Protein AF-A0A2S6TLG3-F1 (afdb_monomer)

Radius of gyration: 40.11 Å; Cα contacts (8 Å, |Δi|>4): 766; chains: 1; bounding box: 107×68×137 Å

Structure (mmCIF, N/CA/C/O backbone):
data_AF-A0A2S6TLG3-F1
#
_entry.id   AF-A0A2S6TLG3-F1
#
loop_
_atom_site.group_PDB
_atom_site.id
_atom_site.type_symbol
_atom_site.label_atom_id
_atom_site.label_alt_id
_atom_site.label_comp_id
_atom_site.label_asym_id
_atom_site.label_entity_id
_atom_site.label_seq_id
_atom_site.pdbx_PDB_ins_code
_atom_site.Cartn_x
_atom_site.Cartn_y
_atom_site.Cartn_z
_atom_site.occupancy
_atom_site.B_iso_or_equiv
_atom_site.auth_seq_id
_atom_site.auth_comp_id
_atom_site.auth_asym_id
_atom_site.auth_atom_id
_atom_site.pdbx_PDB_model_num
ATOM 1 N N . MET A 1 1 ? -6.632 -25.110 15.934 1.00 54.19 1 MET A N 1
ATOM 2 C CA . MET A 1 1 ? -7.874 -24.540 16.505 1.00 54.19 1 MET A CA 1
ATOM 3 C C . MET A 1 1 ? -8.995 -24.663 15.474 1.00 54.19 1 MET A C 1
ATOM 5 O O . MET A 1 1 ? -8.671 -24.918 14.318 1.00 54.19 1 MET A O 1
ATOM 9 N N . PRO A 1 2 ? -10.281 -24.581 15.853 1.00 60.31 2 PRO A N 1
ATOM 10 C CA . PRO A 1 2 ? -11.378 -24.740 14.902 1.00 60.31 2 PRO A CA 1
ATOM 11 C C . PRO A 1 2 ? -11.630 -23.436 14.104 1.00 60.31 2 PRO A C 1
ATOM 13 O O . PRO A 1 2 ? -11.128 -22.381 14.483 1.00 60.31 2 PRO A O 1
ATOM 16 N N . ASN A 1 3 ? -12.355 -23.519 12.977 1.00 77.19 3 ASN A N 1
ATOM 17 C CA . ASN A 1 3 ? -12.692 -22.375 12.103 1.00 77.19 3 ASN A CA 1
ATOM 18 C C . ASN A 1 3 ? -13.401 -21.251 12.900 1.00 77.19 3 ASN A C 1
ATOM 20 O O . ASN A 1 3 ? -14.162 -21.557 13.816 1.00 77.19 3 ASN A O 1
ATOM 24 N N . LEU A 1 4 ? -13.209 -19.974 12.553 1.00 83.06 4 LEU A N 1
ATOM 25 C CA . LEU A 1 4 ? -13.756 -18.813 13.278 1.00 83.06 4 LEU A CA 1
ATOM 26 C C . LEU A 1 4 ? -15.288 -18.816 13.423 1.00 83.06 4 LEU A C 1
ATOM 28 O O . LEU A 1 4 ? -15.816 -18.294 14.401 1.00 83.06 4 LEU A O 1
ATOM 32 N N . GLU A 1 5 ? -16.006 -19.437 12.488 1.00 82.75 5 GLU A N 1
ATOM 33 C CA . GLU A 1 5 ? -17.472 -19.565 12.547 1.00 82.75 5 GLU A CA 1
ATOM 34 C C . GLU A 1 5 ? -17.955 -20.703 13.458 1.00 82.75 5 GLU A C 1
ATOM 36 O O . GLU A 1 5 ? -19.139 -20.806 13.785 1.00 82.75 5 GLU A O 1
ATOM 41 N N . SER A 1 6 ? -17.050 -21.589 13.869 1.00 85.19 6 SER A N 1
ATOM 42 C CA . SER A 1 6 ? -17.400 -22.749 14.677 1.00 85.19 6 SER A CA 1
ATOM 43 C C . SER A 1 6 ? -17.471 -22.411 16.165 1.00 85.19 6 SER A C 1
ATOM 45 O O . SER A 1 6 ? -16.770 -21.539 16.681 1.00 85.19 6 SER A O 1
ATOM 47 N N . ARG A 1 7 ? -18.317 -23.150 16.886 1.00 89.50 7 ARG A N 1
ATOM 48 C CA . ARG A 1 7 ? -18.312 -23.125 18.349 1.00 89.50 7 ARG A CA 1
ATOM 49 C C . ARG A 1 7 ? -17.231 -24.054 18.881 1.00 89.50 7 ARG A C 1
ATOM 51 O O . ARG A 1 7 ? -17.048 -25.164 18.388 1.00 89.50 7 ARG A O 1
ATOM 58 N N . MET A 1 8 ? -16.586 -23.621 19.950 1.00 90.38 8 MET A N 1
ATOM 59 C CA . MET A 1 8 ? -15.616 -24.386 20.714 1.00 90.38 8 MET A CA 1
ATOM 60 C C . MET A 1 8 ? -16.024 -24.451 22.184 1.00 90.38 8 MET A C 1
ATOM 62 O O . MET A 1 8 ? -16.865 -23.690 22.661 1.00 90.38 8 MET A O 1
ATOM 66 N N . ARG A 1 9 ? -15.437 -25.391 22.925 1.00 91.31 9 ARG A N 1
ATOM 67 C CA . ARG A 1 9 ? -15.647 -25.451 24.371 1.00 91.31 9 ARG A CA 1
ATOM 68 C C . ARG A 1 9 ? -14.994 -24.216 25.016 1.00 91.31 9 ARG A C 1
ATOM 70 O O . ARG A 1 9 ? -13.799 -24.022 24.788 1.00 91.31 9 ARG A O 1
ATOM 77 N N . PRO A 1 10 ? -15.726 -23.434 25.831 1.00 94.88 10 PRO A N 1
ATOM 78 C CA . PRO A 1 10 ? -15.147 -22.343 26.608 1.00 94.88 10 PRO A CA 1
ATOM 79 C C . PRO A 1 10 ? -13.926 -22.800 27.412 1.00 94.88 10 PRO A C 1
ATOM 81 O O . PRO A 1 10 ? -13.972 -23.832 28.093 1.00 94.88 10 PRO A O 1
ATOM 84 N N . MET A 1 11 ? -12.836 -22.041 27.331 1.00 95.06 11 MET A N 1
ATOM 85 C CA . MET A 1 11 ? -11.621 -22.291 28.099 1.00 95.06 11 MET A CA 1
ATOM 86 C C . MET A 1 11 ? -11.706 -21.631 29.474 1.00 95.06 11 MET A C 1
ATOM 88 O O . MET A 1 11 ? -12.162 -20.499 29.615 1.00 95.06 11 MET A O 1
ATOM 92 N N . HIS A 1 12 ? -11.218 -22.331 30.499 1.00 95.75 12 HIS A N 1
ATOM 93 C CA . HIS A 1 12 ? -11.139 -21.772 31.845 1.00 95.75 12 HIS A CA 1
ATOM 94 C C . HIS A 1 12 ? -10.117 -20.626 31.895 1.00 95.75 12 HIS A C 1
ATOM 96 O O . HIS A 1 12 ? -9.050 -20.723 31.285 1.00 95.75 12 HIS A O 1
ATOM 102 N N . GLU A 1 13 ? -10.404 -19.571 32.660 1.00 95.56 13 GLU A N 1
ATOM 103 C CA . GLU A 1 13 ? -9.566 -18.362 32.715 1.00 95.56 13 GLU A CA 1
ATOM 104 C C . GLU A 1 13 ? -8.108 -18.643 33.109 1.00 95.56 13 GLU A C 1
ATOM 106 O O . GLU A 1 13 ? -7.190 -18.023 32.581 1.00 95.56 13 GLU A O 1
ATOM 111 N N . GLU A 1 14 ? -7.880 -19.627 33.983 1.00 94.50 14 GLU A N 1
ATOM 112 C CA . GLU A 1 14 ? -6.538 -20.047 34.398 1.00 94.50 14 GLU A CA 1
ATOM 113 C C . GLU A 1 14 ? -5.733 -20.627 33.225 1.00 94.50 14 GLU A C 1
ATOM 115 O O . GLU A 1 14 ? -4.549 -20.323 33.068 1.00 94.50 14 GLU A O 1
ATOM 120 N N . LEU A 1 15 ? -6.386 -21.407 32.355 1.00 94.94 15 LEU A N 1
ATOM 121 C CA . LEU A 1 15 ? -5.760 -21.939 31.145 1.00 94.94 15 LEU A CA 1
ATOM 122 C C . LEU A 1 15 ? -5.481 -20.822 30.144 1.00 94.94 15 LEU A C 1
ATOM 124 O O . LEU A 1 15 ? -4.384 -20.777 29.597 1.00 94.94 15 LEU A O 1
ATOM 128 N N . VAL A 1 16 ? -6.422 -19.895 29.940 1.00 96.06 16 VAL A N 1
ATOM 129 C CA . VAL A 1 16 ? -6.224 -18.744 29.041 1.00 96.06 16 VAL A CA 1
ATOM 130 C C . VAL A 1 16 ? -5.068 -17.866 29.529 1.00 96.06 16 VAL A C 1
ATOM 132 O O . VAL A 1 16 ? -4.189 -17.508 28.748 1.00 96.06 16 VAL A O 1
ATOM 135 N N . SER A 1 17 ? -5.001 -17.582 30.830 1.00 95.00 17 SER A N 1
ATOM 136 C CA . SER A 1 17 ? -3.914 -16.802 31.427 1.00 95.00 17 SER A CA 1
ATOM 137 C C . SER A 1 17 ? -2.550 -17.478 31.249 1.00 95.00 17 SER A C 1
ATOM 139 O O . SER A 1 17 ? -1.595 -16.857 30.773 1.00 95.00 17 SER A O 1
ATOM 141 N N . ARG A 1 18 ? -2.462 -18.775 31.573 1.00 94.19 18 ARG A N 1
ATOM 142 C CA . ARG A 1 18 ? -1.209 -19.539 31.516 1.00 94.19 18 ARG A CA 1
ATOM 143 C C . ARG A 1 18 ? -0.745 -19.832 30.091 1.00 94.19 18 ARG A C 1
ATOM 145 O O . ARG A 1 18 ? 0.447 -19.738 29.826 1.00 94.19 18 ARG A O 1
ATOM 152 N N . MET A 1 19 ? -1.654 -20.240 29.207 1.00 95.19 19 MET A N 1
ATOM 153 C CA . MET A 1 19 ? -1.314 -20.768 27.882 1.00 95.19 19 MET A CA 1
ATOM 154 C C . MET A 1 19 ? -1.358 -19.718 26.775 1.00 95.19 19 MET A C 1
ATOM 156 O O . MET A 1 19 ? -0.696 -19.918 25.766 1.00 95.19 19 MET A O 1
ATOM 160 N N . LEU A 1 20 ? -2.117 -18.629 26.941 1.00 96.19 20 LEU A N 1
ATOM 161 C CA . LEU A 1 20 ? -2.208 -17.564 25.942 1.00 96.19 20 LEU A CA 1
ATOM 162 C C . LEU A 1 20 ? -1.604 -16.256 26.452 1.00 96.19 20 LEU A C 1
ATOM 164 O O . LEU A 1 20 ? -0.650 -15.778 25.856 1.00 96.19 20 LEU A O 1
ATOM 168 N N . ILE A 1 21 ? -2.128 -15.679 27.540 1.00 96.62 21 ILE A N 1
ATOM 169 C CA . ILE A 1 21 ? -1.793 -14.295 27.929 1.00 96.62 21 ILE A CA 1
ATOM 170 C C . ILE A 1 21 ? -0.299 -14.129 28.229 1.00 96.62 21 ILE A C 1
ATOM 172 O O . ILE A 1 21 ? 0.327 -13.206 27.715 1.00 96.62 21 ILE A O 1
ATOM 176 N N . ARG A 1 22 ? 0.280 -15.026 29.038 1.00 93.81 22 ARG A N 1
ATOM 177 C CA . ARG A 1 22 ? 1.708 -14.970 29.393 1.00 93.81 22 ARG A CA 1
ATOM 178 C C . ARG A 1 22 ? 2.625 -15.153 28.172 1.00 93.81 22 ARG A C 1
ATOM 180 O O . ARG A 1 22 ? 3.424 -14.252 27.927 1.00 93.81 22 ARG A O 1
ATOM 187 N N . PRO A 1 23 ? 2.482 -16.218 27.354 1.00 94.44 23 PRO A N 1
ATOM 188 C CA . PRO A 1 23 ? 3.254 -16.343 26.116 1.00 94.44 23 PRO A CA 1
ATOM 189 C C . PRO A 1 23 ? 3.044 -15.189 25.128 1.00 94.44 23 PRO A C 1
ATOM 191 O O . PRO A 1 23 ? 3.988 -14.789 24.452 1.00 94.44 23 PRO A O 1
ATOM 194 N N . ALA A 1 24 ? 1.828 -14.636 25.046 1.00 96.50 24 ALA A N 1
ATOM 195 C CA . ALA A 1 24 ? 1.537 -13.485 24.197 1.00 96.50 24 ALA A CA 1
ATOM 196 C C . ALA A 1 24 ? 2.327 -12.252 24.637 1.00 96.50 24 ALA A C 1
ATOM 198 O O . ALA A 1 24 ? 2.918 -11.586 23.798 1.00 96.50 24 ALA A O 1
ATOM 199 N N . ALA A 1 25 ? 2.369 -11.960 25.940 1.00 94.88 25 ALA A N 1
ATOM 200 C CA . ALA A 1 25 ? 3.110 -10.818 26.463 1.00 94.88 25 ALA A CA 1
ATOM 201 C C . ALA A 1 25 ? 4.603 -10.902 26.099 1.00 94.88 25 ALA A C 1
ATOM 203 O O . ALA A 1 25 ? 5.158 -9.936 25.581 1.00 94.88 25 ALA A O 1
ATOM 204 N N . GLU A 1 26 ? 5.220 -12.076 26.271 1.00 92.81 26 GLU A N 1
ATOM 205 C CA . GLU A 1 26 ? 6.622 -12.318 25.896 1.00 92.81 26 GLU A CA 1
ATOM 206 C C . GLU A 1 26 ? 6.862 -12.200 24.381 1.00 92.81 26 GLU A C 1
ATOM 208 O O . GLU A 1 26 ? 7.875 -11.651 23.943 1.00 92.81 26 GLU A O 1
ATOM 213 N N . LEU A 1 27 ? 5.947 -12.727 23.559 1.00 94.94 27 LEU A N 1
ATOM 214 C CA . LEU A 1 27 ? 6.040 -12.639 22.101 1.00 94.94 27 LEU A CA 1
ATOM 215 C C . LEU A 1 27 ? 5.914 -11.191 21.620 1.00 94.94 27 LEU A C 1
ATOM 217 O O . LEU A 1 27 ? 6.736 -10.733 20.828 1.00 94.94 27 LEU A O 1
ATOM 221 N N . LEU A 1 28 ? 4.901 -10.474 22.102 1.00 96.12 28 LEU A N 1
ATOM 222 C CA . LEU A 1 28 ? 4.635 -9.094 21.709 1.00 96.12 28 LEU A CA 1
ATOM 223 C C . LEU A 1 28 ? 5.755 -8.158 22.152 1.00 96.12 28 LEU A C 1
ATOM 225 O O . LEU A 1 28 ? 6.124 -7.268 21.392 1.00 96.12 28 LEU A O 1
ATOM 229 N N . GLU A 1 29 ? 6.348 -8.386 23.326 1.00 95.00 29 GLU A N 1
ATOM 230 C CA . GLU A 1 29 ? 7.542 -7.660 23.765 1.00 95.00 29 GLU A CA 1
ATOM 231 C C . GLU A 1 29 ? 8.713 -7.867 22.793 1.00 95.00 29 GLU A C 1
ATOM 233 O O . GLU A 1 29 ? 9.345 -6.902 22.361 1.00 95.00 29 GLU A O 1
ATOM 238 N N . LYS A 1 30 ? 8.975 -9.114 22.376 1.00 95.06 30 LYS A N 1
ATOM 239 C CA . LYS A 1 30 ? 10.033 -9.419 21.397 1.00 95.06 30 LYS A CA 1
ATOM 240 C C . LYS A 1 30 ? 9.779 -8.770 20.040 1.00 95.06 30 LYS A C 1
ATOM 242 O O . LYS A 1 30 ? 10.720 -8.236 19.456 1.00 95.06 30 LYS A O 1
ATOM 247 N N . LEU A 1 31 ? 8.546 -8.815 19.539 1.00 95.06 31 LEU A N 1
ATOM 248 C CA . LEU A 1 31 ? 8.184 -8.183 18.269 1.00 95.06 31 LEU A CA 1
ATOM 249 C C . LEU A 1 31 ? 8.347 -6.662 18.348 1.00 95.06 31 LEU A C 1
ATOM 251 O O . LEU A 1 31 ? 9.058 -6.085 17.526 1.00 95.06 31 LEU A O 1
ATOM 255 N N . ALA A 1 32 ? 7.803 -6.032 19.392 1.00 92.56 32 ALA A N 1
ATOM 256 C CA . ALA A 1 32 ? 7.899 -4.590 19.590 1.00 92.56 32 ALA A CA 1
ATOM 257 C C . ALA A 1 32 ? 9.356 -4.110 19.705 1.00 92.56 32 ALA A C 1
ATOM 259 O O . ALA A 1 32 ? 9.715 -3.110 19.090 1.00 92.56 32 ALA A O 1
ATOM 260 N N . ASN A 1 33 ? 10.222 -4.858 20.399 1.00 94.06 33 ASN A N 1
ATOM 261 C CA . ASN A 1 33 ? 11.653 -4.545 20.505 1.00 94.06 33 ASN A CA 1
ATOM 262 C C . ASN A 1 33 ? 12.402 -4.604 19.160 1.00 94.06 33 ASN A C 1
ATOM 264 O O . ASN A 1 33 ? 13.487 -4.038 19.042 1.00 94.06 33 ASN A O 1
ATOM 268 N N . ASN A 1 34 ? 11.836 -5.271 18.150 1.00 93.19 34 ASN A N 1
ATOM 269 C CA . ASN A 1 34 ? 12.370 -5.327 16.788 1.00 93.19 34 ASN A CA 1
ATOM 270 C C . ASN A 1 34 ? 11.596 -4.425 15.808 1.00 93.19 34 ASN A C 1
ATOM 272 O O . ASN A 1 34 ? 11.825 -4.512 14.605 1.00 93.19 34 ASN A O 1
ATOM 276 N N . ASN A 1 35 ? 10.705 -3.554 16.301 1.00 89.62 35 ASN A N 1
ATOM 277 C CA . ASN A 1 35 ? 9.794 -2.734 15.491 1.00 89.62 35 ASN A CA 1
ATOM 278 C C . ASN A 1 35 ? 8.917 -3.565 14.537 1.00 89.62 35 ASN A C 1
ATOM 280 O O . ASN A 1 35 ? 8.637 -3.151 13.414 1.00 89.62 35 ASN A O 1
ATOM 284 N N . LEU A 1 36 ? 8.505 -4.750 14.987 1.00 92.69 36 LEU A N 1
ATOM 285 C CA . LEU A 1 36 ? 7.612 -5.650 14.266 1.00 92.69 36 LEU A CA 1
ATOM 286 C C . LEU A 1 36 ? 6.266 -5.754 14.984 1.00 92.69 36 LEU A C 1
ATOM 288 O O . LEU A 1 36 ? 6.161 -5.551 16.195 1.00 92.69 36 LEU A O 1
ATOM 292 N N . THR A 1 37 ? 5.245 -6.124 14.223 1.00 95.12 37 THR A N 1
ATOM 293 C CA . THR A 1 37 ? 3.890 -6.409 14.698 1.00 95.12 37 THR A CA 1
ATOM 294 C C . THR A 1 37 ? 3.445 -7.763 14.148 1.00 95.12 37 THR A C 1
ATOM 296 O O . THR A 1 37 ? 3.923 -8.211 13.106 1.00 95.12 37 THR A O 1
ATOM 299 N N . HIS A 1 38 ? 2.559 -8.455 14.860 1.00 96.88 38 HIS A N 1
ATOM 300 C CA . HIS A 1 38 ? 2.066 -9.769 14.451 1.00 96.88 38 HIS A CA 1
ATOM 301 C C . HIS A 1 38 ? 0.912 -9.653 13.448 1.00 96.88 38 HIS A C 1
ATOM 303 O O . HIS A 1 38 ? 0.843 -10.409 12.482 1.00 96.88 38 HIS A O 1
ATOM 309 N N . ARG A 1 39 ? -0.052 -8.766 13.714 1.00 96.31 39 ARG A N 1
ATOM 310 C CA . ARG A 1 39 ? -1.184 -8.382 12.848 1.00 96.31 39 ARG A CA 1
ATOM 311 C C . ARG A 1 39 ? -1.976 -9.565 12.278 1.00 96.31 39 ARG A C 1
ATOM 313 O O . ARG A 1 39 ? -2.530 -9.501 11.182 1.00 96.31 39 ARG A O 1
ATOM 320 N N . ALA A 1 40 ? -1.988 -10.670 13.018 1.00 96.62 40 ALA A N 1
ATOM 321 C CA . ALA A 1 40 ? -2.645 -11.921 12.653 1.00 96.62 40 ALA A CA 1
ATOM 322 C C . ALA A 1 40 ? -3.018 -12.750 13.901 1.00 96.62 40 ALA A C 1
ATOM 324 O O . ALA A 1 40 ? -3.032 -13.980 13.846 1.00 96.62 40 ALA A O 1
ATOM 325 N N . ILE A 1 41 ? -3.280 -12.093 15.037 1.00 97.50 41 ILE A N 1
ATOM 326 C CA . ILE A 1 41 ? -3.619 -12.754 16.305 1.00 97.50 41 ILE A CA 1
ATOM 327 C C . ILE A 1 41 ? -5.119 -13.023 16.342 1.00 97.50 41 ILE A C 1
ATOM 329 O O . ILE A 1 41 ? -5.930 -12.117 16.519 1.00 97.50 41 ILE A O 1
ATOM 333 N N . ARG A 1 42 ? -5.478 -14.293 16.174 1.00 95.75 42 ARG A N 1
ATOM 334 C CA . ARG A 1 42 ? -6.860 -14.781 16.161 1.00 95.75 42 ARG A CA 1
ATOM 335 C C . ARG A 1 42 ? -6.887 -16.292 16.408 1.00 95.75 42 ARG A C 1
ATOM 337 O O . ARG A 1 42 ? -5.875 -16.948 16.160 1.00 95.75 42 ARG A O 1
ATOM 344 N N . PRO A 1 43 ? -8.007 -16.866 16.885 1.00 94.94 43 PRO A N 1
ATOM 345 C CA . PRO A 1 43 ? -8.070 -18.271 17.281 1.00 94.94 43 PRO A CA 1
ATOM 346 C C . PRO A 1 43 ? -7.624 -19.268 16.207 1.00 94.94 43 PRO A C 1
ATOM 348 O O . PRO A 1 43 ? -6.935 -20.225 16.532 1.00 94.94 43 PRO A O 1
ATOM 351 N N . ASP A 1 44 ? -7.976 -19.059 14.941 1.00 93.75 44 ASP A N 1
ATOM 352 C CA . ASP A 1 44 ? -7.617 -19.943 13.822 1.00 93.75 44 ASP A CA 1
ATOM 353 C C . ASP A 1 44 ? -6.143 -19.828 13.390 1.00 93.75 44 ASP A C 1
ATOM 355 O O . ASP A 1 44 ? -5.648 -20.702 12.683 1.00 93.75 44 ASP A O 1
ATOM 359 N N . ASN A 1 45 ? -5.422 -18.815 13.883 1.00 95.25 45 ASN A N 1
ATOM 360 C CA . ASN A 1 45 ? -3.971 -18.671 13.761 1.00 95.25 45 ASN A CA 1
ATOM 361 C C . ASN A 1 45 ? -3.241 -18.991 15.083 1.00 95.25 45 ASN A C 1
ATOM 363 O O . ASN A 1 45 ? -2.158 -18.472 15.354 1.00 95.25 45 ASN A O 1
ATOM 367 N N . LEU A 1 46 ? -3.848 -19.833 15.928 1.00 94.94 46 LEU A N 1
ATOM 368 C CA . LEU A 1 46 ? -3.230 -20.426 17.114 1.00 94.94 46 LEU A CA 1
ATOM 369 C C . LEU A 1 46 ? -3.181 -21.954 16.980 1.00 94.94 46 LEU A C 1
ATOM 371 O O . LEU A 1 46 ? -4.161 -22.618 16.615 1.00 94.94 46 LEU A O 1
ATOM 375 N N . PHE A 1 47 ? -2.041 -22.532 17.345 1.00 94.25 47 PHE A N 1
ATOM 376 C CA . PHE A 1 47 ? -1.771 -23.963 17.223 1.00 94.25 47 PHE A CA 1
ATOM 377 C C . PHE A 1 47 ? -1.364 -24.557 18.567 1.00 94.25 47 PHE A C 1
ATOM 379 O O . PHE A 1 47 ? -0.894 -23.850 19.453 1.00 94.25 47 PHE A O 1
ATOM 386 N N . TYR A 1 48 ? -1.536 -25.868 18.720 1.00 94.06 48 TYR A N 1
ATOM 387 C CA . TYR A 1 48 ? -0.943 -26.600 19.834 1.00 94.06 48 TYR A CA 1
ATOM 388 C C . TYR A 1 48 ? 0.399 -27.170 19.397 1.00 94.06 48 TYR A C 1
ATOM 390 O O . TYR A 1 48 ? 0.507 -27.737 18.312 1.00 94.06 48 TYR A O 1
ATOM 398 N N . ALA A 1 49 ? 1.417 -27.018 20.238 1.00 92.81 49 ALA A N 1
ATOM 399 C CA . ALA A 1 49 ? 2.755 -27.530 19.953 1.00 92.81 49 ALA A CA 1
ATOM 400 C C . ALA A 1 49 ? 2.939 -29.010 20.333 1.00 92.81 49 ALA A C 1
ATOM 402 O O . ALA A 1 49 ? 4.021 -29.561 20.136 1.00 92.81 49 ALA A O 1
ATOM 403 N N . ASP A 1 50 ? 1.915 -29.624 20.920 1.00 93.12 50 ASP A N 1
ATOM 404 C CA . ASP A 1 50 ? 1.894 -30.996 21.413 1.00 93.12 50 ASP A CA 1
ATOM 405 C C . ASP A 1 50 ? 0.488 -31.598 21.263 1.00 93.12 50 ASP A C 1
ATOM 407 O O . ASP A 1 50 ? -0.512 -30.873 21.195 1.00 93.12 50 ASP A O 1
ATOM 411 N N . ALA A 1 51 ? 0.415 -32.929 21.179 1.00 92.06 51 ALA A N 1
ATOM 412 C CA . ALA A 1 51 ? -0.838 -33.656 20.970 1.00 92.06 51 ALA A CA 1
ATOM 413 C C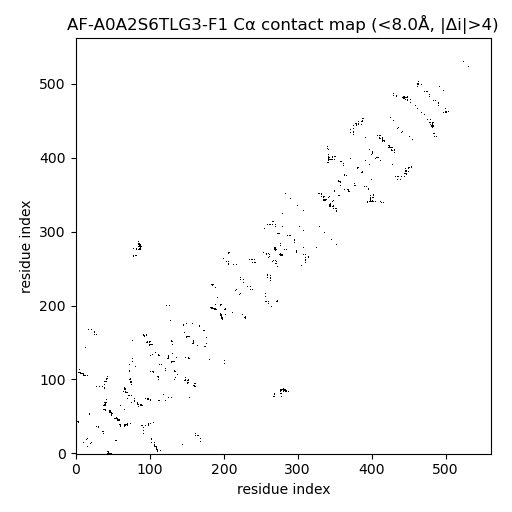 . ALA A 1 51 ? -1.762 -33.576 22.197 1.00 92.06 51 ALA A C 1
ATOM 415 O O . ALA A 1 51 ? -2.985 -33.614 22.063 1.00 92.06 51 ALA A O 1
ATOM 416 N N . GLU A 1 52 ? -1.172 -33.413 23.380 1.00 92.31 52 GLU A N 1
ATOM 417 C CA . GLU A 1 52 ? -1.840 -33.270 24.670 1.00 92.31 52 GLU A CA 1
ATOM 418 C C . GLU A 1 52 ? -2.462 -31.876 24.877 1.00 92.31 52 GLU A C 1
ATOM 420 O O . GLU A 1 52 ? -3.147 -31.652 25.876 1.00 92.31 52 GLU A O 1
ATOM 425 N N . GLN A 1 53 ? -2.269 -30.950 23.928 1.00 90.31 53 GLN A N 1
ATOM 426 C CA . GLN A 1 53 ? -2.818 -29.591 23.939 1.00 90.31 53 GLN A CA 1
ATOM 427 C C . GLN A 1 53 ? -2.411 -28.775 25.174 1.00 90.31 53 GLN A C 1
ATOM 429 O O . GLN A 1 53 ? -3.185 -27.974 25.699 1.00 90.31 53 GLN A O 1
ATOM 434 N N . THR A 1 54 ? -1.183 -28.962 25.648 1.00 88.81 54 THR A N 1
ATOM 435 C CA . THR A 1 54 ? -0.663 -28.321 26.862 1.00 88.81 54 THR A CA 1
ATOM 436 C C . THR A 1 54 ? -0.011 -26.965 26.601 1.00 88.81 54 THR A C 1
ATOM 438 O O . THR A 1 54 ? 0.047 -26.135 27.514 1.00 88.81 54 THR A O 1
ATOM 441 N N . ARG A 1 55 ? 0.420 -26.690 25.362 1.00 91.00 55 ARG A N 1
ATOM 442 C CA . ARG A 1 55 ? 1.070 -25.430 24.974 1.00 91.00 55 ARG A CA 1
ATOM 443 C C . ARG A 1 55 ? 0.504 -24.853 23.676 1.00 91.00 55 ARG A C 1
ATOM 445 O O . ARG A 1 55 ? 0.528 -25.515 22.641 1.00 91.00 55 ARG A O 1
ATOM 452 N N . ILE A 1 56 ? 0.056 -23.596 23.732 1.00 94.06 56 ILE A N 1
ATOM 453 C CA . ILE A 1 56 ? -0.344 -22.818 22.550 1.00 94.06 56 ILE A CA 1
ATOM 454 C C . ILE A 1 56 ? 0.887 -22.135 21.947 1.00 94.06 56 ILE A C 1
ATOM 456 O O . ILE A 1 56 ? 1.746 -21.632 22.671 1.00 94.06 56 ILE A O 1
ATOM 460 N N . VAL A 1 57 ? 0.951 -22.108 20.619 1.00 94.25 57 VAL A N 1
ATOM 461 C CA . VAL A 1 57 ? 1.905 -21.330 19.828 1.00 94.25 57 VAL A CA 1
ATOM 462 C C . VAL A 1 57 ? 1.160 -20.471 18.813 1.00 94.25 57 VAL A C 1
ATOM 464 O O . VAL A 1 57 ? 0.109 -20.857 18.296 1.00 94.25 57 VAL A O 1
ATOM 467 N N . PHE A 1 58 ? 1.710 -19.290 18.555 1.00 95.62 58 PHE A N 1
ATOM 468 C CA . PHE A 1 58 ? 1.195 -18.357 17.563 1.00 95.62 58 PHE A CA 1
ATOM 469 C C . PHE A 1 58 ? 1.586 -18.813 16.159 1.00 95.62 58 PHE A C 1
ATOM 471 O O . PHE A 1 58 ? 2.668 -19.366 15.958 1.00 95.62 58 PHE A O 1
ATOM 478 N N . GLY A 1 59 ? 0.667 -18.631 15.218 1.00 94.06 59 GLY A N 1
ATOM 479 C CA . GLY A 1 59 ? 0.863 -18.964 13.820 1.00 94.06 59 GLY A CA 1
ATOM 480 C C . GLY A 1 59 ? 1.716 -17.961 13.057 1.00 94.06 59 GLY A C 1
ATOM 481 O O . GLY A 1 59 ? 2.360 -17.082 13.626 1.00 94.06 59 GLY A O 1
ATOM 482 N N . ASP A 1 60 ? 1.708 -18.109 11.737 1.00 91.94 60 ASP A N 1
ATOM 483 C CA . ASP A 1 60 ? 2.482 -17.259 10.841 1.00 91.94 60 ASP A CA 1
ATOM 484 C C . ASP A 1 60 ? 1.967 -15.805 10.824 1.00 91.94 60 ASP A C 1
ATOM 486 O O . ASP A 1 60 ? 0.767 -15.537 10.951 1.00 91.94 60 ASP A O 1
ATOM 490 N N . CYS A 1 61 ? 2.903 -14.870 10.663 1.00 91.75 61 CYS A N 1
ATOM 491 C CA . CYS A 1 61 ? 2.683 -13.428 10.558 1.00 91.75 61 CYS A CA 1
ATOM 492 C C . CYS A 1 61 ? 3.570 -12.736 9.509 1.00 91.75 61 CYS A C 1
ATOM 494 O O . CYS A 1 61 ? 3.554 -11.510 9.431 1.00 91.75 61 CYS A O 1
ATOM 496 N N . ILE A 1 62 ? 4.339 -13.489 8.709 1.00 88.19 62 ILE A N 1
ATOM 497 C CA . ILE A 1 62 ? 5.332 -12.919 7.783 1.00 88.19 62 ILE A CA 1
ATOM 498 C C . ILE A 1 62 ? 5.084 -13.253 6.307 1.00 88.19 62 ILE A C 1
ATOM 500 O O . ILE A 1 62 ? 5.616 -12.556 5.446 1.00 88.19 62 ILE A O 1
ATOM 504 N N . SER A 1 63 ? 4.279 -14.273 5.980 1.00 87.94 63 SER A N 1
ATOM 505 C CA . SER A 1 63 ? 4.085 -14.687 4.575 1.00 87.94 63 SER A CA 1
ATOM 506 C C . SER A 1 63 ? 3.168 -13.770 3.762 1.00 87.94 63 SER A C 1
ATOM 508 O O . SER A 1 63 ? 3.122 -13.877 2.537 1.00 87.94 63 SER A O 1
ATOM 510 N N . VAL A 1 64 ? 2.407 -12.891 4.415 1.00 88.25 64 VAL A N 1
ATOM 511 C CA . VAL A 1 64 ? 1.457 -11.975 3.770 1.00 88.25 64 VAL A CA 1
ATOM 512 C C . VAL A 1 64 ? 1.559 -10.581 4.387 1.00 88.25 64 VAL A C 1
ATOM 514 O O . VAL A 1 64 ? 2.035 -10.458 5.517 1.00 88.25 64 VAL A O 1
ATOM 517 N N . PRO A 1 65 ? 1.095 -9.521 3.694 1.00 89.50 65 PRO A N 1
ATOM 518 C CA . PRO A 1 65 ? 1.037 -8.195 4.287 1.00 89.50 65 PRO A CA 1
ATOM 519 C C . PRO A 1 65 ? 0.285 -8.194 5.632 1.00 89.50 65 PRO A C 1
ATOM 521 O O . PRO A 1 65 ? -0.758 -8.847 5.754 1.00 89.50 65 PRO A O 1
ATOM 524 N N . PRO A 1 66 ? 0.776 -7.446 6.632 1.00 92.81 66 PRO A N 1
ATOM 525 C CA . PRO A 1 66 ? 0.147 -7.339 7.942 1.00 92.81 66 PRO A CA 1
ATOM 526 C C . PRO A 1 66 ? -1.353 -7.038 7.879 1.00 92.81 66 PRO A C 1
ATOM 528 O O . PRO A 1 66 ? -1.790 -6.182 7.110 1.00 92.81 66 PRO A O 1
ATOM 531 N N . ALA A 1 67 ? -2.134 -7.745 8.700 1.00 95.12 67 ALA A N 1
ATOM 532 C CA . ALA A 1 67 ? -3.587 -7.618 8.829 1.00 95.12 67 ALA A CA 1
ATOM 533 C C . ALA A 1 67 ? -4.420 -7.918 7.572 1.00 95.12 67 ALA A C 1
ATOM 535 O O . ALA A 1 67 ? -5.644 -7.851 7.655 1.00 95.12 67 ALA A O 1
ATOM 536 N N . ILE A 1 68 ? -3.836 -8.307 6.434 1.00 93.69 68 ILE A N 1
ATOM 537 C CA . ILE A 1 68 ? -4.600 -8.484 5.185 1.00 93.69 68 ILE A CA 1
ATOM 538 C C . ILE A 1 68 ? -5.675 -9.579 5.275 1.00 93.69 68 ILE A C 1
ATOM 540 O O . ILE A 1 68 ? -6.727 -9.475 4.658 1.00 93.69 68 ILE A O 1
ATOM 544 N N . ALA A 1 69 ? -5.426 -10.619 6.071 1.00 92.06 69 ALA A N 1
ATOM 545 C CA . ALA A 1 69 ? -6.352 -11.731 6.288 1.00 92.06 69 ALA A CA 1
ATOM 546 C C . ALA A 1 69 ? -7.059 -11.655 7.653 1.00 92.06 69 ALA A C 1
ATOM 548 O O . ALA A 1 69 ? -7.666 -12.630 8.092 1.00 92.06 69 ALA A O 1
ATOM 549 N N . GLN A 1 70 ? -6.933 -10.533 8.369 1.00 93.50 70 GLN A N 1
ATOM 550 C CA . GLN A 1 70 ? -7.515 -10.380 9.699 1.00 93.50 70 GLN A CA 1
ATOM 551 C C . GLN A 1 70 ? -8.981 -9.907 9.581 1.00 93.50 70 GLN A C 1
ATOM 553 O O . GLN A 1 70 ? -9.239 -8.892 8.940 1.00 93.50 70 GLN A O 1
ATOM 558 N N . PRO A 1 71 ? -9.978 -10.599 10.153 1.00 94.44 71 PRO A N 1
ATOM 559 C CA . PRO A 1 71 ? -11.363 -10.118 10.110 1.00 94.44 71 PRO A CA 1
ATOM 560 C C . PRO A 1 71 ? -11.547 -8.824 10.916 1.00 94.44 71 PRO A C 1
ATOM 562 O O . PRO A 1 71 ? -10.878 -8.640 11.937 1.00 94.44 71 PRO A O 1
ATOM 565 N N . ALA A 1 72 ? -12.488 -7.953 10.527 1.00 95.56 72 ALA A N 1
ATOM 566 C CA . ALA A 1 72 ? -12.663 -6.643 11.175 1.00 95.56 72 ALA A CA 1
ATOM 567 C C . ALA A 1 72 ? -13.023 -6.733 12.671 1.00 95.56 72 ALA A C 1
ATOM 569 O O . ALA A 1 72 ? -12.797 -5.791 13.435 1.00 95.56 72 ALA A O 1
ATOM 570 N N . VAL A 1 73 ? -13.550 -7.872 13.134 1.00 96.75 73 VAL A N 1
ATOM 571 C CA . VAL A 1 73 ? -13.802 -8.109 14.563 1.00 96.75 73 VAL A CA 1
ATOM 572 C C . VAL A 1 73 ? -12.516 -8.083 15.396 1.00 96.75 73 VAL A C 1
ATOM 574 O O . VAL A 1 73 ? -12.548 -7.533 16.495 1.00 96.75 73 VAL A O 1
ATOM 577 N N . PHE A 1 74 ? -11.393 -8.568 14.852 1.00 97.50 74 PHE A N 1
ATOM 578 C CA . PHE A 1 74 ? -10.074 -8.583 15.500 1.00 97.50 74 PHE A CA 1
ATOM 579 C C . PHE A 1 74 ? -9.283 -7.285 15.290 1.00 97.50 74 PHE A C 1
ATOM 581 O O . PHE A 1 74 ? -8.240 -7.109 15.905 1.00 97.50 74 PHE A O 1
ATOM 588 N N . GLU A 1 75 ? -9.778 -6.364 14.465 1.00 97.56 75 GLU A N 1
ATOM 589 C CA . GLU A 1 75 ? -9.152 -5.063 14.221 1.00 97.56 75 GLU A CA 1
ATOM 590 C C . GLU A 1 75 ? -9.765 -3.951 15.077 1.00 97.56 75 GLU A C 1
ATOM 592 O O . GLU A 1 75 ? -10.949 -3.984 15.435 1.00 97.56 75 GLU A O 1
ATOM 597 N N . THR A 1 76 ? -8.964 -2.922 15.354 1.00 96.81 76 THR A N 1
ATOM 598 C CA . THR A 1 76 ? -9.451 -1.634 15.870 1.00 96.81 76 THR A CA 1
ATOM 599 C C . THR A 1 76 ? -10.467 -1.014 14.904 1.00 96.81 76 THR A C 1
ATOM 601 O O . THR A 1 76 ? -10.580 -1.434 13.751 1.00 96.81 76 THR A O 1
ATOM 604 N N . ILE A 1 77 ? -11.234 -0.015 15.352 1.00 96.25 77 ILE A N 1
ATOM 605 C CA . ILE A 1 77 ? -12.244 0.643 14.505 1.00 96.25 77 ILE A CA 1
ATOM 606 C C . ILE A 1 77 ? -11.580 1.224 13.251 1.00 96.25 77 ILE A C 1
ATOM 608 O O . ILE A 1 77 ? -12.036 0.994 12.134 1.00 96.25 77 ILE A O 1
ATOM 612 N N . GLU A 1 78 ? -10.474 1.933 13.444 1.00 95.44 78 GLU A N 1
ATOM 613 C CA . GLU A 1 78 ? -9.732 2.650 12.414 1.00 95.44 78 GLU A CA 1
ATOM 614 C C . GLU A 1 78 ? -9.123 1.683 11.388 1.00 95.44 78 GLU A C 1
ATOM 616 O O . GLU A 1 78 ? -9.291 1.863 10.183 1.00 95.44 78 GLU A O 1
ATOM 621 N N . SER A 1 79 ? -8.476 0.609 11.853 1.00 96.25 79 SER A N 1
ATOM 622 C CA . SER A 1 79 ? -7.912 -0.428 10.978 1.00 96.25 79 SER A CA 1
ATOM 623 C C . SER A 1 79 ? -9.011 -1.250 10.286 1.00 96.25 79 SER A C 1
ATOM 625 O O . SER A 1 79 ? -8.904 -1.585 9.106 1.00 96.25 79 SER A O 1
ATOM 627 N N . GLY A 1 80 ? -10.121 -1.522 10.978 1.00 96.44 80 GLY A N 1
ATOM 628 C CA . GLY A 1 80 ? -11.279 -2.222 10.423 1.00 96.44 80 GLY A CA 1
ATOM 629 C C . GLY A 1 80 ? -11.954 -1.459 9.281 1.00 96.44 80 GLY A C 1
ATOM 630 O O . GLY A 1 80 ? -12.376 -2.081 8.313 1.00 96.44 80 GLY A O 1
ATOM 631 N N . MET A 1 81 ? -12.001 -0.123 9.352 1.00 96.94 81 MET A N 1
ATOM 632 C CA . MET A 1 81 ? -12.548 0.743 8.296 1.00 96.94 81 MET A CA 1
ATOM 633 C C . MET A 1 81 ? -11.727 0.764 7.001 1.00 96.94 81 MET A C 1
ATOM 635 O O . MET A 1 81 ? -12.247 1.183 5.963 1.00 96.94 81 MET A O 1
ATOM 639 N N . ALA A 1 82 ? -10.445 0.401 7.057 1.00 97.31 82 ALA A N 1
ATOM 640 C CA . ALA A 1 82 ? -9.575 0.389 5.891 1.00 97.31 82 ALA A CA 1
ATOM 641 C C . ALA A 1 82 ? -9.778 -0.887 5.060 1.00 97.31 82 ALA A C 1
ATOM 643 O O . ALA A 1 82 ? -10.142 -1.944 5.579 1.00 97.31 82 ALA A O 1
ATOM 644 N N . LEU A 1 83 ? -9.469 -0.804 3.763 1.00 96.06 83 LEU A N 1
ATOM 645 C CA . LEU A 1 83 ? -9.302 -1.994 2.933 1.00 96.06 83 LEU A CA 1
ATOM 646 C C . LEU A 1 83 ? -8.243 -2.902 3.570 1.00 96.06 83 LEU A C 1
ATOM 648 O O . LEU A 1 83 ? -7.273 -2.375 4.119 1.00 96.06 83 LEU A O 1
ATOM 652 N N . PRO A 1 84 ? -8.336 -4.239 3.449 1.00 95.62 84 PRO A N 1
ATOM 653 C CA . PRO A 1 84 ? -7.369 -5.132 4.084 1.00 95.62 84 PRO A CA 1
ATOM 654 C C . PRO A 1 84 ? -5.902 -4.814 3.751 1.00 95.62 84 PRO A C 1
ATOM 656 O O . PRO A 1 84 ? -5.063 -4.783 4.647 1.00 95.62 84 PRO A O 1
ATOM 659 N N . ALA A 1 85 ? -5.593 -4.475 2.493 1.00 94.94 85 ALA A N 1
ATOM 660 C CA . ALA A 1 85 ? -4.248 -4.046 2.089 1.00 94.94 85 ALA A CA 1
ATOM 661 C C . ALA A 1 85 ? -3.874 -2.632 2.582 1.00 94.94 85 ALA A C 1
ATOM 663 O O . ALA A 1 85 ? -2.697 -2.301 2.683 1.00 94.94 85 ALA A O 1
ATOM 664 N N . GLY A 1 86 ? -4.868 -1.797 2.893 1.00 96.31 86 GLY A N 1
ATOM 665 C CA . GLY A 1 86 ? -4.719 -0.411 3.335 1.00 96.31 86 GLY A CA 1
ATOM 666 C C . GLY A 1 86 ? -4.611 -0.232 4.847 1.00 96.31 86 GLY A C 1
ATOM 667 O O . GLY A 1 86 ? -4.637 0.902 5.317 1.00 96.31 86 GLY A O 1
ATOM 668 N N . ARG A 1 87 ? -4.499 -1.314 5.622 1.00 95.88 87 ARG A N 1
ATOM 669 C CA . ARG A 1 87 ? -4.379 -1.248 7.088 1.00 95.88 87 ARG A CA 1
ATOM 670 C C . ARG A 1 87 ? -2.997 -0.809 7.567 1.00 95.88 87 ARG A C 1
ATOM 672 O O . ARG A 1 87 ? -2.891 -0.163 8.607 1.00 95.88 87 ARG A O 1
ATOM 679 N N . GLY A 1 88 ? -1.952 -1.122 6.799 1.00 93.31 88 GLY A N 1
ATOM 680 C CA . GLY A 1 88 ? -0.561 -0.831 7.159 1.00 93.31 88 GLY A CA 1
ATOM 681 C C . GLY A 1 88 ? -0.010 -1.749 8.257 1.00 93.31 88 GLY A C 1
ATOM 682 O O . GLY A 1 88 ? -0.666 -2.700 8.690 1.00 93.31 88 GLY A O 1
ATOM 683 N N . ASP A 1 89 ? 1.216 -1.464 8.701 1.00 92.06 89 ASP A N 1
ATOM 684 C CA . ASP A 1 89 ? 1.918 -2.251 9.730 1.00 92.06 89 ASP A CA 1
ATOM 685 C C . ASP A 1 89 ? 1.236 -2.228 11.093 1.00 92.06 89 ASP A C 1
ATOM 687 O O . ASP A 1 89 ? 1.353 -3.180 11.863 1.00 92.06 89 ASP A O 1
ATOM 691 N N . GLY A 1 90 ? 0.481 -1.168 11.374 1.00 92.12 90 GLY A N 1
ATOM 692 C CA . GLY A 1 90 ? -0.075 -0.932 12.696 1.00 92.12 90 GLY A CA 1
ATOM 693 C C . GLY A 1 90 ? 1.022 -0.813 13.753 1.00 92.12 90 GLY A C 1
ATOM 694 O O . GLY A 1 90 ? 2.163 -0.442 13.480 1.00 92.12 90 GLY A O 1
ATOM 695 N N . SER A 1 91 ? 0.653 -1.127 14.983 1.00 92.88 91 SER A N 1
ATOM 696 C CA . SER A 1 91 ? 1.500 -1.042 16.164 1.00 92.88 91 SER A CA 1
ATOM 697 C C . SER A 1 91 ? 1.255 -2.231 17.090 1.00 92.88 91 SER A C 1
ATOM 699 O O . SER A 1 91 ? 0.311 -3.005 16.914 1.00 92.88 91 SER A O 1
ATOM 701 N N . SER A 1 92 ? 2.055 -2.339 18.150 1.00 95.62 92 SER A N 1
ATOM 702 C CA . SER A 1 92 ? 1.805 -3.311 19.219 1.00 95.62 92 SER A CA 1
ATOM 703 C C . SER A 1 92 ? 0.424 -3.145 19.869 1.00 95.62 92 SER A C 1
ATOM 705 O O . SER A 1 92 ? -0.128 -4.110 20.393 1.00 95.62 92 SER A O 1
ATOM 707 N N . LEU A 1 93 ? -0.177 -1.951 19.805 1.00 96.00 93 LEU A N 1
ATOM 708 C CA . LEU A 1 93 ? -1.522 -1.699 20.325 1.00 96.00 93 LEU A CA 1
ATOM 709 C C . LEU A 1 93 ? -2.618 -2.381 19.498 1.00 96.00 93 LEU A C 1
ATOM 711 O O . LEU A 1 93 ? -3.692 -2.655 20.035 1.00 96.00 93 LEU A O 1
ATOM 715 N N . ASP A 1 94 ? -2.373 -2.653 18.216 1.00 97.38 94 ASP A N 1
ATOM 716 C CA . ASP A 1 94 ? -3.300 -3.402 17.365 1.00 97.38 94 ASP A CA 1
ATOM 717 C C . ASP A 1 94 ? -3.223 -4.905 17.658 1.00 97.38 94 ASP A C 1
ATOM 719 O O . ASP A 1 94 ? -4.244 -5.595 17.707 1.00 97.38 94 ASP A O 1
ATOM 723 N N . ASP A 1 95 ? -2.021 -5.407 17.939 1.00 98.06 95 ASP A N 1
ATOM 724 C CA . ASP A 1 95 ? -1.814 -6.786 18.383 1.00 98.06 95 ASP A CA 1
ATOM 725 C C . ASP A 1 95 ? -2.440 -7.043 19.756 1.00 98.06 95 ASP A C 1
ATOM 727 O O . ASP A 1 95 ? -3.077 -8.075 19.968 1.00 98.06 95 ASP A O 1
ATOM 731 N N . LEU A 1 96 ? -2.317 -6.088 20.682 1.00 98.38 96 LEU A N 1
ATOM 732 C CA . LEU A 1 96 ? -2.954 -6.150 21.999 1.00 98.38 96 LEU A CA 1
ATOM 733 C C . LEU A 1 96 ? -4.482 -6.122 21.898 1.00 98.38 96 LEU A C 1
ATOM 735 O O . LEU A 1 96 ? -5.152 -6.872 22.611 1.00 98.38 96 LEU A O 1
ATOM 739 N N . TYR A 1 97 ? -5.035 -5.326 20.980 1.00 98.38 97 TYR A N 1
ATOM 740 C CA . TYR A 1 97 ? -6.466 -5.357 20.682 1.00 98.38 97 TYR A CA 1
ATOM 741 C C . TYR A 1 97 ? -6.886 -6.739 20.158 1.00 98.38 97 TYR A C 1
ATOM 743 O O . TYR A 1 97 ? -7.785 -7.370 20.720 1.00 98.38 97 TYR A O 1
ATOM 751 N N . SER A 1 98 ? -6.182 -7.248 19.142 1.00 98.38 98 SER A N 1
ATOM 752 C CA . SER A 1 98 ? -6.427 -8.565 18.530 1.00 98.38 98 SER A CA 1
ATOM 753 C C . SER A 1 98 ? -6.349 -9.697 19.568 1.00 98.38 98 SER A C 1
ATOM 755 O O . SER A 1 98 ? -7.188 -10.606 19.602 1.00 98.38 98 SER A O 1
ATOM 757 N N . LEU A 1 99 ? -5.383 -9.608 20.489 1.00 98.56 99 LEU A N 1
ATOM 758 C CA . LEU A 1 99 ? -5.237 -10.506 21.630 1.00 98.56 99 LEU A CA 1
ATOM 759 C C . LEU A 1 99 ? -6.438 -10.416 22.578 1.00 98.56 99 LEU A C 1
ATOM 761 O O . LEU A 1 99 ? -6.937 -11.453 23.009 1.00 98.56 99 LEU A O 1
ATOM 765 N N . GLY A 1 100 ? -6.942 -9.216 22.872 1.00 98.25 100 GLY A N 1
ATOM 766 C CA . GLY A 1 100 ? -8.150 -9.022 23.677 1.00 98.25 100 GLY A CA 1
ATOM 767 C C . GLY A 1 100 ? -9.371 -9.731 23.083 1.00 98.25 100 GLY A C 1
ATOM 768 O O . GLY A 1 100 ? -10.072 -10.459 23.788 1.00 98.25 100 GLY A O 1
ATOM 769 N N . VAL A 1 101 ? -9.588 -9.598 21.772 1.00 98.25 101 VAL A N 1
ATOM 770 C CA . VAL A 1 101 ? -10.688 -1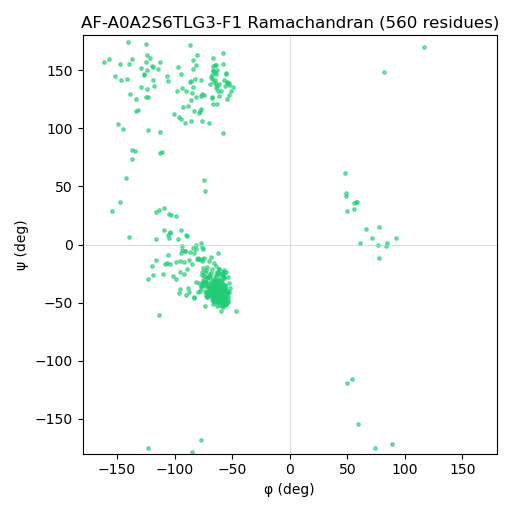0.286 21.069 1.00 98.25 101 VAL A CA 1
ATOM 771 C C . VAL A 1 101 ? -10.484 -11.804 21.078 1.00 98.25 101 VAL A C 1
ATOM 773 O O . VAL A 1 101 ? -11.434 -12.569 21.264 1.00 98.25 101 VAL A O 1
ATOM 776 N N . THR A 1 102 ? -9.237 -12.256 20.948 1.00 98.00 102 THR A N 1
ATOM 777 C CA . THR A 1 102 ? -8.881 -13.679 21.010 1.00 98.00 102 THR A CA 1
ATOM 778 C C . THR A 1 102 ? -9.122 -14.267 22.402 1.00 98.00 102 THR A C 1
ATOM 780 O O . THR A 1 102 ? -9.743 -15.322 22.514 1.00 98.00 102 THR A O 1
ATOM 783 N N . ILE A 1 103 ? -8.722 -13.567 23.469 1.00 98.06 103 ILE A N 1
ATOM 784 C CA . ILE A 1 103 ? -9.005 -13.943 24.864 1.00 98.06 103 ILE A CA 1
ATOM 785 C C . ILE A 1 103 ? -10.513 -14.080 25.069 1.00 98.06 103 ILE A C 1
ATOM 787 O O . ILE A 1 103 ? -10.969 -15.112 25.559 1.00 98.06 103 ILE A O 1
ATOM 791 N N . LEU A 1 104 ? -11.291 -13.074 24.656 1.00 98.12 104 LEU A N 1
ATOM 792 C CA . LEU A 1 104 ? -12.749 -13.106 24.763 1.00 98.12 104 LEU A CA 1
ATOM 793 C C . LEU A 1 104 ? -13.333 -14.330 24.047 1.00 98.12 104 LEU A C 1
ATOM 795 O O . LEU A 1 104 ? -14.119 -15.063 24.641 1.00 98.12 104 LEU A O 1
ATOM 799 N N . THR A 1 105 ? -12.895 -14.585 22.812 1.00 97.12 105 THR A N 1
ATOM 800 C CA . THR A 1 105 ? -13.364 -15.714 21.995 1.00 97.12 105 THR A CA 1
ATOM 801 C C . THR A 1 105 ? -13.114 -17.061 22.679 1.00 97.12 105 THR A C 1
ATOM 803 O O . THR A 1 105 ? -14.009 -17.905 22.732 1.00 97.12 105 THR A O 1
ATOM 806 N N . LEU A 1 106 ? -11.926 -17.259 23.263 1.00 96.19 106 LEU A N 1
ATOM 807 C CA . LEU A 1 106 ? -11.600 -18.488 23.992 1.00 96.19 106 LEU A CA 1
ATOM 808 C C . LEU A 1 106 ? -12.412 -18.635 25.287 1.00 96.19 106 LEU A C 1
ATOM 810 O O . LEU A 1 106 ? -12.794 -19.751 25.638 1.00 96.19 106 LEU A O 1
ATOM 814 N N . LEU A 1 107 ? -12.691 -17.531 25.989 1.00 97.38 107 LEU A N 1
ATOM 815 C CA . LEU A 1 107 ? -13.469 -17.539 27.232 1.00 97.38 107 LEU A CA 1
ATOM 816 C C . LEU A 1 107 ? -14.951 -17.851 27.004 1.00 97.38 107 LEU A C 1
ATOM 818 O O . LEU A 1 107 ? -15.547 -18.530 27.835 1.00 97.38 107 LEU A O 1
ATOM 822 N N . ILE A 1 108 ? -15.549 -17.377 25.906 1.00 96.31 108 ILE A N 1
ATOM 823 C CA . ILE A 1 108 ? -16.983 -17.588 25.612 1.00 96.31 108 ILE A CA 1
ATOM 824 C C . ILE A 1 108 ? -17.232 -18.791 24.692 1.00 96.31 108 ILE A C 1
ATOM 826 O O . ILE A 1 108 ? -18.353 -19.284 24.587 1.00 96.31 108 ILE A O 1
ATOM 830 N N . GLY A 1 109 ? -16.181 -19.309 24.051 1.00 95.00 109 GLY A N 1
ATOM 831 C CA . GLY A 1 109 ? -16.245 -20.487 23.189 1.00 95.00 109 GLY A CA 1
ATOM 832 C C . GLY A 1 109 ? -16.821 -20.222 21.794 1.00 95.00 109 GLY A C 1
ATOM 833 O O . GLY A 1 109 ? -17.192 -21.159 21.091 1.00 95.00 109 GLY A O 1
ATOM 834 N N . HIS A 1 110 ? -16.930 -18.966 21.373 1.00 93.88 110 HIS A N 1
ATOM 835 C CA . HIS A 1 110 ? -17.310 -18.585 20.014 1.00 93.88 110 HIS A CA 1
ATOM 836 C C . HIS A 1 110 ? -16.809 -17.177 19.704 1.00 93.88 110 HIS A C 1
ATOM 838 O O . HIS A 1 110 ? -16.545 -16.389 20.610 1.00 93.88 110 HIS A O 1
ATOM 844 N N . MET A 1 111 ? -16.690 -16.841 18.421 1.00 94.38 111 MET A N 1
ATOM 845 C CA . MET A 1 111 ? -16.330 -15.486 18.013 1.00 94.38 111 MET A CA 1
ATOM 846 C C . MET A 1 111 ? -17.435 -14.492 18.436 1.00 94.38 111 MET A C 1
ATOM 848 O O . MET A 1 111 ? -18.626 -14.793 18.261 1.00 94.38 111 MET A O 1
ATOM 852 N N . PRO A 1 112 ? -17.094 -13.323 19.012 1.00 94.94 112 PRO A N 1
ATOM 853 C CA . PRO A 1 112 ? -18.070 -12.263 19.246 1.00 94.94 112 PRO A CA 1
ATOM 854 C C . PRO A 1 112 ? -18.605 -11.744 17.905 1.00 94.94 112 PRO A C 1
ATOM 856 O O . PRO A 1 112 ? -17.878 -11.715 16.917 1.00 94.94 112 PRO A O 1
ATOM 859 N N . LEU A 1 113 ? -19.877 -11.333 17.867 1.00 93.75 113 LEU A N 1
ATOM 860 C CA . LEU A 1 113 ? -20.533 -10.828 16.648 1.00 93.75 113 LEU A CA 1
ATOM 861 C C . LEU A 1 113 ? -20.475 -11.810 15.453 1.00 93.75 113 LEU A C 1
ATOM 863 O O . LEU A 1 113 ? -20.462 -11.393 14.299 1.00 93.75 113 LEU A O 1
ATOM 867 N N . VAL A 1 114 ? -20.452 -13.123 15.713 1.00 91.38 114 VAL A N 1
ATOM 868 C CA . VAL A 1 114 ? -20.464 -14.148 14.655 1.00 91.38 114 VAL A CA 1
ATOM 869 C C . VAL A 1 114 ? -21.668 -13.988 13.719 1.00 91.38 114 VAL A C 1
ATOM 871 O O . VAL A 1 114 ? -22.791 -13.753 14.167 1.00 91.38 114 VAL A O 1
ATOM 874 N N . GLY A 1 115 ? -21.429 -14.116 12.412 1.00 89.25 115 GLY A N 1
ATOM 875 C CA . GLY A 1 115 ? -22.449 -13.957 11.369 1.00 89.25 115 GLY A CA 1
ATOM 876 C C . GLY A 1 115 ? -22.829 -12.505 11.054 1.00 89.25 115 GLY A C 1
ATOM 877 O O . GLY A 1 115 ? -23.662 -12.282 10.180 1.00 89.25 115 GLY A O 1
ATOM 878 N N . ILE A 1 116 ? -22.233 -11.524 11.736 1.00 93.62 116 ILE A N 1
ATOM 879 C CA . ILE A 1 116 ? -22.369 -10.103 11.406 1.00 93.62 116 ILE A CA 1
ATOM 880 C C . ILE A 1 116 ? -21.251 -9.728 10.428 1.00 93.62 116 ILE A C 1
ATOM 882 O O . ILE A 1 116 ? -20.094 -10.077 10.651 1.00 93.62 116 ILE A O 1
ATOM 886 N N . GLY A 1 117 ? -21.596 -9.033 9.341 1.00 93.81 117 GLY A N 1
ATOM 887 C CA . GLY A 1 117 ? -20.616 -8.581 8.353 1.00 93.81 117 GLY A CA 1
ATOM 888 C C . GLY A 1 117 ? -19.665 -7.520 8.914 1.00 93.81 117 GLY A C 1
ATOM 889 O O . GLY A 1 117 ? -20.031 -6.765 9.815 1.00 93.81 117 GLY A O 1
ATOM 890 N N . ASP A 1 118 ? -18.460 -7.430 8.350 1.00 93.75 118 ASP A N 1
ATOM 891 C CA . ASP A 1 118 ? -17.396 -6.532 8.828 1.00 93.75 118 ASP A CA 1
ATOM 892 C C . ASP A 1 118 ? -17.844 -5.063 8.950 1.00 93.75 118 ASP A C 1
ATOM 894 O O . ASP A 1 118 ? -17.555 -4.408 9.952 1.00 93.75 118 ASP A O 1
ATOM 898 N N . GLU A 1 119 ? -18.621 -4.558 7.988 1.00 93.88 119 GLU A N 1
ATOM 899 C CA . GLU A 1 119 ? -19.151 -3.187 8.029 1.00 93.88 119 GLU A CA 1
ATOM 900 C C . GLU A 1 119 ? -20.098 -2.970 9.220 1.00 93.88 119 GLU A C 1
ATOM 902 O O . GLU A 1 119 ? -19.997 -1.980 9.947 1.00 93.88 119 GLU A O 1
ATOM 907 N N . ASP A 1 120 ? -20.987 -3.927 9.486 1.00 95.50 120 ASP A N 1
ATOM 908 C CA . ASP A 1 120 ? -21.889 -3.846 10.630 1.00 95.50 120 ASP A CA 1
ATOM 909 C C . ASP A 1 120 ? -21.115 -3.964 11.948 1.00 95.50 120 ASP A C 1
ATOM 911 O O . ASP A 1 120 ? -21.452 -3.272 12.911 1.00 95.50 120 ASP A O 1
ATOM 915 N N . VAL A 1 121 ? -20.053 -4.775 12.010 1.00 96.38 121 VAL A N 1
ATOM 916 C CA . VAL A 1 121 ? -19.153 -4.832 13.174 1.00 96.38 121 VAL A CA 1
ATOM 917 C C . VAL A 1 121 ? -18.554 -3.452 13.458 1.00 96.38 121 VAL A C 1
ATOM 919 O O . VAL A 1 121 ? -18.597 -2.995 14.603 1.00 96.38 121 VAL A O 1
ATOM 922 N N . ILE A 1 122 ? -18.062 -2.752 12.433 1.00 96.00 122 ILE A N 1
ATOM 923 C CA . ILE A 1 122 ? -17.517 -1.391 12.561 1.00 96.00 122 ILE A CA 1
ATOM 924 C C . ILE A 1 122 ? -18.591 -0.426 13.077 1.00 96.00 122 ILE A C 1
ATOM 926 O O . ILE A 1 122 ? -18.344 0.320 14.026 1.00 96.00 122 ILE A O 1
ATOM 930 N N . VAL A 1 123 ? -19.810 -0.484 12.530 1.00 94.38 123 VAL A N 1
ATOM 931 C CA . VAL A 1 123 ? -20.940 0.347 12.982 1.00 94.38 123 VAL A CA 1
ATOM 932 C C . VAL A 1 123 ? -21.303 0.074 14.447 1.00 94.38 123 VAL A C 1
ATOM 934 O O . VAL A 1 123 ? -21.597 1.014 15.191 1.00 94.38 123 VAL A O 1
ATOM 937 N N . HIS A 1 124 ? -21.275 -1.185 14.896 1.00 93.75 124 HIS A N 1
ATOM 938 C CA . HIS A 1 124 ? -21.522 -1.529 16.300 1.00 93.75 124 HIS A CA 1
ATOM 939 C C . HIS A 1 124 ? -20.434 -0.958 17.217 1.00 93.75 124 HIS A C 1
ATOM 941 O O . HIS A 1 124 ? -20.765 -0.337 18.233 1.00 93.75 124 HIS A O 1
ATOM 947 N N . LYS A 1 125 ? -19.157 -1.112 16.838 1.00 94.75 125 LYS A N 1
ATOM 948 C CA . LYS A 1 125 ? -18.017 -0.569 17.590 1.00 94.75 125 LYS A CA 1
ATOM 949 C C . LYS A 1 125 ? -18.071 0.961 17.665 1.00 94.75 125 LYS A C 1
ATOM 951 O O . LYS A 1 125 ? -17.937 1.508 18.753 1.00 94.75 125 LYS A O 1
ATOM 956 N N . LEU A 1 126 ? -18.384 1.653 16.567 1.00 92.56 126 LEU A N 1
ATOM 957 C CA . LEU A 1 126 ? -18.555 3.114 16.545 1.00 92.56 126 LEU A CA 1
ATOM 958 C C . LEU A 1 126 ? -19.637 3.611 17.510 1.00 92.56 126 LEU A C 1
ATOM 960 O O . LEU A 1 126 ? -19.447 4.612 18.198 1.00 92.56 126 LEU A O 1
ATOM 964 N N . LYS A 1 127 ? -20.779 2.916 17.564 1.00 90.19 127 LYS A N 1
ATOM 965 C CA . LYS A 1 127 ? -21.939 3.338 18.364 1.00 90.19 127 LYS A CA 1
ATOM 966 C C . LYS A 1 127 ? -21.787 3.068 19.859 1.00 90.19 127 LYS A C 1
ATOM 968 O O . LYS A 1 127 ? -22.331 3.818 20.672 1.00 90.19 127 LYS A O 1
ATOM 973 N N . GLN A 1 128 ? -21.143 1.960 20.224 1.00 89.56 128 GLN A N 1
ATOM 974 C CA . GLN A 1 128 ? -21.143 1.437 21.599 1.00 89.56 128 GLN A CA 1
ATOM 975 C C . GLN A 1 128 ? -19.752 1.425 22.255 1.00 89.56 128 GLN A C 1
ATOM 977 O O . GLN A 1 128 ? -19.658 1.258 23.474 1.00 89.56 128 GLN A O 1
ATOM 982 N N . GLY A 1 129 ? -18.693 1.606 21.465 1.00 92.19 129 GLY A N 1
ATOM 983 C CA . GLY A 1 129 ? -17.310 1.303 21.825 1.00 92.19 129 GLY A CA 1
ATOM 984 C C . GLY A 1 129 ? -16.987 -0.184 21.648 1.00 92.19 129 GLY A C 1
ATOM 985 O O . GLY A 1 129 ? -17.856 -1.043 21.837 1.00 92.19 129 GLY A O 1
ATOM 986 N N . SER A 1 130 ? -15.737 -0.508 21.313 1.00 94.94 130 SER A N 1
ATOM 987 C CA . SER A 1 130 ? -15.293 -1.880 21.026 1.00 94.94 130 SER A CA 1
ATOM 988 C C . SER A 1 130 ? -15.561 -2.843 22.174 1.00 94.94 130 SER A C 1
ATOM 990 O O . SER A 1 130 ? -16.146 -3.901 21.955 1.00 94.94 130 SER A O 1
ATOM 992 N N . TYR A 1 131 ? -15.184 -2.480 23.404 1.00 95.06 131 TYR A N 1
ATOM 993 C CA . TYR A 1 131 ? -15.416 -3.332 24.572 1.00 95.06 131 TYR A CA 1
ATOM 994 C C . TYR A 1 131 ? -16.901 -3.694 24.731 1.00 95.06 131 TYR A C 1
ATOM 996 O O . TYR A 1 131 ? -17.241 -4.871 24.840 1.00 95.06 131 TYR A O 1
ATOM 1004 N N . SER A 1 132 ? -17.791 -2.697 24.705 1.00 93.81 132 SER A N 1
ATOM 1005 C CA . SER A 1 132 ? -19.231 -2.911 24.888 1.00 93.81 132 SER A CA 1
ATOM 1006 C C . SER A 1 132 ? -19.841 -3.709 23.737 1.00 93.81 132 SER A C 1
ATOM 1008 O O . SER A 1 132 ? -20.649 -4.602 23.983 1.00 93.81 132 SER A O 1
ATOM 1010 N N . ALA A 1 133 ? -19.439 -3.412 22.498 1.00 94.62 133 ALA A N 1
ATOM 1011 C CA . ALA A 1 133 ? -19.931 -4.094 21.306 1.00 94.62 133 ALA A CA 1
ATOM 1012 C C . ALA A 1 133 ? -19.525 -5.576 21.278 1.00 94.62 133 ALA A C 1
ATOM 1014 O O . ALA A 1 133 ? -20.335 -6.426 20.920 1.00 94.62 133 ALA A O 1
ATOM 1015 N N . LEU A 1 134 ? -18.283 -5.885 21.664 1.00 96.12 134 LEU A N 1
ATOM 1016 C CA . LEU A 1 134 ? -17.729 -7.237 21.589 1.00 96.12 134 LEU A CA 1
ATOM 1017 C C . LEU A 1 134 ? -18.116 -8.105 22.790 1.00 96.12 134 LEU A C 1
ATOM 1019 O O . LEU A 1 134 ? -18.519 -9.249 22.605 1.00 96.12 134 LEU A O 1
ATOM 1023 N N . VAL A 1 135 ? -18.008 -7.579 24.016 1.00 95.31 135 VAL A N 1
ATOM 1024 C CA . VAL A 1 135 ? -18.358 -8.327 25.238 1.00 95.31 135 VAL A CA 1
ATOM 1025 C C . VAL A 1 135 ? -19.874 -8.454 25.385 1.00 95.31 135 VAL A C 1
ATOM 1027 O O . VAL A 1 135 ? -20.372 -9.475 25.858 1.00 95.31 135 VAL A O 1
ATOM 1030 N N . GLY A 1 136 ? -20.632 -7.431 24.982 1.00 91.00 136 GLY A N 1
ATOM 1031 C CA . GLY A 1 136 ? -22.090 -7.452 25.006 1.00 91.00 136 GLY A CA 1
ATOM 1032 C C . GLY A 1 136 ? -22.658 -7.795 26.387 1.00 91.00 136 GLY A C 1
ATOM 1033 O O . GLY A 1 136 ? -22.520 -7.035 27.344 1.00 91.00 136 GLY A O 1
ATOM 1034 N N . ARG A 1 137 ? -23.346 -8.940 26.479 1.00 90.62 137 ARG A N 1
ATOM 1035 C CA . ARG A 1 137 ? -23.998 -9.430 27.710 1.00 90.62 137 ARG A CA 1
ATOM 1036 C C . ARG A 1 137 ? -23.300 -10.648 28.322 1.00 90.62 137 ARG A C 1
ATOM 1038 O O . ARG A 1 137 ? -23.876 -11.294 29.200 1.00 90.62 137 ARG A O 1
ATOM 1045 N N . GLU A 1 138 ? -22.096 -10.967 27.857 1.00 93.62 138 GLU A N 1
ATOM 1046 C CA . GLU A 1 138 ? -21.344 -12.124 28.328 1.00 93.62 138 GLU A CA 1
ATOM 1047 C C . GLU A 1 138 ? -20.952 -11.982 29.802 1.00 93.62 138 GLU A C 1
ATOM 1049 O O . GLU A 1 138 ? -20.624 -10.899 30.294 1.00 93.62 138 GLU A O 1
ATOM 1054 N N . ARG A 1 139 ? -21.008 -13.096 30.538 1.00 92.00 139 ARG A N 1
ATOM 1055 C CA . ARG A 1 139 ? -20.675 -13.128 31.968 1.00 92.00 139 ARG A CA 1
ATOM 1056 C C . ARG A 1 139 ? -19.219 -13.530 32.144 1.00 92.00 139 ARG A C 1
ATOM 1058 O O . ARG A 1 139 ? -18.873 -14.693 31.971 1.00 92.00 139 ARG A O 1
ATOM 1065 N N . LEU A 1 140 ? -18.389 -12.570 32.536 1.00 95.25 140 LEU A N 1
ATOM 1066 C CA . LEU A 1 140 ? -16.951 -12.750 32.717 1.00 95.25 140 LEU A CA 1
ATOM 1067 C C . LEU A 1 140 ? -16.545 -12.460 34.165 1.00 95.25 140 LEU A C 1
ATOM 1069 O O . LEU A 1 140 ? -17.203 -11.687 34.866 1.00 95.25 140 LEU A O 1
ATOM 1073 N N . SER A 1 141 ? -15.452 -13.073 34.621 1.00 95.62 141 SER A N 1
ATOM 1074 C CA . SER A 1 141 ? -14.889 -12.774 35.939 1.00 95.62 141 SER A CA 1
ATOM 1075 C C . SER A 1 141 ? -14.392 -11.326 36.003 1.00 95.62 141 SER A C 1
ATOM 1077 O O . SER A 1 141 ? -14.016 -10.733 34.990 1.00 95.62 141 SER A O 1
ATOM 1079 N N . MET A 1 142 ? -14.341 -10.744 37.208 1.00 93.50 142 MET A N 1
ATOM 1080 C CA . MET A 1 142 ? -13.785 -9.394 37.403 1.00 93.50 142 MET A CA 1
ATOM 1081 C C . MET A 1 142 ? -12.343 -9.287 36.889 1.00 93.50 142 MET A C 1
ATOM 1083 O O . MET A 1 142 ? -11.964 -8.261 36.332 1.00 93.50 142 MET A O 1
ATOM 1087 N N . THR A 1 143 ? -11.577 -10.367 37.039 1.00 94.62 143 THR A N 1
ATOM 1088 C CA . THR A 1 143 ? -10.186 -10.495 36.603 1.00 94.62 143 THR A CA 1
ATOM 1089 C C . THR A 1 143 ? -10.061 -10.420 35.080 1.00 94.62 143 THR A C 1
ATOM 1091 O O . THR A 1 143 ? -9.270 -9.630 34.572 1.00 94.62 143 THR A O 1
ATOM 1094 N N . MET A 1 144 ? -10.879 -11.171 34.332 1.00 96.12 144 MET A N 1
ATOM 1095 C CA . MET A 1 144 ? -10.871 -11.112 32.863 1.00 96.12 144 MET A CA 1
ATOM 1096 C C . MET A 1 144 ? -11.501 -9.822 32.328 1.00 96.12 144 MET A C 1
ATOM 1098 O O . MET A 1 144 ? -11.055 -9.296 31.311 1.00 96.12 144 MET A O 1
ATOM 1102 N N . MET A 1 145 ? -12.499 -9.262 33.021 1.00 95.06 145 MET A N 1
ATOM 1103 C CA . MET A 1 145 ? -13.053 -7.953 32.663 1.00 95.06 145 MET A CA 1
ATOM 1104 C C . MET A 1 145 ? -12.014 -6.836 32.769 1.00 95.06 145 MET A C 1
ATOM 1106 O O . MET A 1 145 ? -12.044 -5.930 31.943 1.00 95.06 145 MET A O 1
ATOM 1110 N N . GLU A 1 146 ? -11.106 -6.890 33.750 1.00 95.00 146 GLU A N 1
ATOM 1111 C CA . GLU A 1 146 ? -9.982 -5.953 33.848 1.00 95.00 146 GLU A CA 1
ATOM 1112 C C . GLU A 1 146 ? -9.123 -6.018 32.577 1.00 95.00 146 GLU A C 1
ATOM 1114 O O . GLU A 1 146 ? -8.978 -5.014 31.885 1.00 95.00 146 GLU A O 1
ATOM 1119 N N . VAL A 1 147 ? -8.659 -7.211 32.198 1.00 96.06 147 VAL A N 1
ATOM 1120 C CA . VAL A 1 147 ? -7.836 -7.406 30.991 1.00 96.06 147 VAL A CA 1
ATOM 1121 C C . VAL A 1 147 ? -8.540 -6.904 29.736 1.00 96.06 147 VAL A C 1
ATOM 1123 O O . VAL A 1 147 ? -7.982 -6.113 28.981 1.00 96.06 147 VAL A O 1
ATOM 1126 N N . LEU A 1 148 ? -9.787 -7.322 29.519 1.00 97.06 148 LEU A N 1
ATOM 1127 C CA . LEU A 1 148 ? -10.522 -6.963 28.310 1.00 97.06 148 LEU A CA 1
ATOM 1128 C C . LEU A 1 148 ? -10.821 -5.463 28.229 1.00 97.06 148 LEU A C 1
ATOM 1130 O O . LEU A 1 148 ? -10.784 -4.910 27.136 1.00 97.06 148 LEU A O 1
ATOM 1134 N N . ARG A 1 149 ? -11.074 -4.780 29.355 1.00 95.25 149 ARG A N 1
ATOM 1135 C CA . ARG A 1 149 ? -11.232 -3.313 29.364 1.00 95.25 149 ARG A CA 1
ATOM 1136 C C . ARG A 1 149 ? -9.941 -2.597 28.992 1.00 95.25 149 ARG A C 1
ATOM 1138 O O . ARG A 1 149 ? -10.000 -1.588 28.302 1.00 95.25 149 ARG A O 1
ATOM 1145 N N . GLY A 1 150 ? -8.801 -3.114 29.447 1.00 95.75 150 GLY A N 1
ATOM 1146 C CA . GLY A 1 150 ? -7.491 -2.573 29.101 1.00 95.75 150 GLY A CA 1
ATOM 1147 C C . GLY A 1 150 ? -7.139 -2.764 27.627 1.00 95.75 150 GLY A C 1
ATOM 1148 O O . GLY A 1 150 ? -6.737 -1.814 26.961 1.00 95.75 150 GLY A O 1
ATOM 1149 N N . LEU A 1 151 ? -7.323 -3.978 27.102 1.00 97.12 151 LEU A N 1
ATOM 1150 C CA . LEU A 1 151 ? -6.940 -4.333 25.730 1.00 97.12 151 LEU A CA 1
ATOM 1151 C C . LEU A 1 151 ? -7.907 -3.795 24.661 1.00 97.12 151 LEU A C 1
ATOM 1153 O O . LEU A 1 151 ? -7.469 -3.427 23.575 1.00 97.12 151 LEU A O 1
ATOM 1157 N N . LEU A 1 152 ? -9.210 -3.725 24.956 1.00 96.56 152 LEU A N 1
ATOM 1158 C CA . LEU A 1 152 ? -10.256 -3.318 24.002 1.00 96.56 152 LEU A CA 1
ATOM 1159 C C . LEU A 1 152 ? -10.678 -1.849 24.155 1.00 96.56 152 LEU A C 1
ATOM 1161 O O . LEU A 1 152 ? -11.806 -1.487 23.808 1.00 96.56 152 LEU A O 1
ATOM 1165 N N . ASN A 1 153 ? -9.801 -1.004 24.701 1.00 94.75 153 ASN A N 1
ATOM 1166 C CA . ASN A 1 153 ? -10.034 0.435 24.751 1.00 94.75 153 ASN A CA 1
ATOM 1167 C C . ASN A 1 153 ? -9.828 1.049 23.357 1.00 94.75 153 ASN A C 1
ATOM 1169 O O . ASN A 1 153 ? -8.798 0.816 22.718 1.00 94.75 153 ASN A O 1
ATOM 1173 N N . ASP A 1 154 ? -10.801 1.822 22.877 1.00 93.19 154 ASP A N 1
ATOM 1174 C CA . ASP A 1 154 ? -10.732 2.452 21.556 1.00 93.19 154 ASP A CA 1
ATOM 1175 C C . ASP A 1 154 ? -9.715 3.595 21.504 1.00 93.19 154 ASP A C 1
ATOM 1177 O O . ASP A 1 154 ? -9.130 3.806 20.449 1.00 93.19 154 ASP A O 1
ATOM 1181 N N . ASP A 1 155 ? -9.445 4.285 22.620 1.00 91.19 155 ASP A N 1
ATOM 1182 C CA . ASP A 1 155 ? -8.392 5.306 22.676 1.00 91.19 155 ASP A CA 1
ATOM 1183 C C . ASP A 1 155 ? -7.015 4.629 22.812 1.00 91.19 155 ASP A C 1
ATOM 1185 O O . ASP A 1 155 ? -6.733 4.044 23.865 1.00 91.19 155 ASP A O 1
ATOM 1189 N N . PRO A 1 156 ? -6.122 4.723 21.805 1.00 90.31 156 PRO A N 1
ATOM 1190 C CA . PRO A 1 156 ? -4.800 4.105 21.869 1.00 90.31 156 PRO A CA 1
ATOM 1191 C C . PRO A 1 156 ? -3.946 4.596 23.047 1.00 90.31 156 PRO A C 1
ATOM 1193 O O . PRO A 1 156 ? -3.070 3.867 23.497 1.00 90.31 156 PRO A O 1
ATOM 1196 N N . LYS A 1 157 ? -4.194 5.804 23.577 1.00 89.69 157 LYS A N 1
ATOM 1197 C CA . LYS A 1 157 ? -3.456 6.350 24.732 1.00 89.69 157 LYS A CA 1
ATOM 1198 C C . LYS A 1 157 ? -3.849 5.701 26.054 1.00 89.69 157 LYS A C 1
ATOM 1200 O O . LYS A 1 157 ? -3.065 5.716 26.997 1.00 89.69 157 LYS A O 1
ATOM 1205 N N . GLU A 1 158 ? -5.077 5.202 26.130 1.00 92.44 158 GLU A N 1
ATOM 1206 C CA . GLU A 1 158 ? -5.650 4.582 27.327 1.00 92.44 158 GLU A CA 1
ATOM 1207 C C . GLU A 1 158 ? -5.724 3.054 27.200 1.00 92.44 158 GLU A C 1
ATOM 1209 O O . GLU A 1 158 ? -6.031 2.360 28.175 1.00 92.44 158 GLU A O 1
ATOM 1214 N N . ARG A 1 159 ? -5.454 2.519 26.003 1.00 94.44 159 ARG A N 1
ATOM 1215 C CA . ARG A 1 159 ? -5.273 1.090 25.770 1.00 94.44 159 ARG A CA 1
ATOM 1216 C C . ARG A 1 159 ? -4.020 0.616 26.488 1.00 94.44 159 ARG A C 1
ATOM 1218 O O . ARG A 1 159 ? -2.996 1.294 26.499 1.00 94.44 159 ARG A O 1
ATOM 1225 N N . TRP A 1 160 ? -4.113 -0.567 27.080 1.00 95.94 160 TRP A N 1
ATOM 1226 C CA . TRP A 1 160 ? -2.962 -1.206 27.700 1.00 95.94 160 TRP A CA 1
ATOM 1227 C C . TRP A 1 160 ? -1.809 -1.333 26.718 1.00 95.94 160 TRP A C 1
ATOM 1229 O O . TRP A 1 160 ? -1.988 -1.698 25.558 1.00 95.94 160 TRP A O 1
ATOM 1239 N N . THR A 1 161 ? -0.622 -1.066 27.240 1.00 96.00 161 THR A N 1
ATOM 1240 C CA . THR A 1 161 ? 0.652 -1.366 26.608 1.00 96.00 161 THR A CA 1
ATOM 1241 C C . THR A 1 161 ? 1.084 -2.794 26.942 1.00 96.00 161 THR A C 1
ATOM 1243 O O . THR A 1 161 ? 0.507 -3.468 27.802 1.00 96.00 161 THR A O 1
ATOM 1246 N N . ILE A 1 162 ? 2.155 -3.260 26.295 1.00 96.56 162 ILE A N 1
ATOM 1247 C CA . ILE A 1 162 ? 2.758 -4.565 26.601 1.00 96.56 162 ILE A CA 1
ATOM 1248 C C . ILE A 1 162 ? 3.176 -4.627 28.079 1.00 96.56 162 ILE A C 1
ATOM 1250 O O . ILE A 1 162 ? 2.938 -5.635 28.741 1.00 96.56 162 ILE A O 1
ATOM 1254 N N . ASN A 1 163 ? 3.712 -3.532 28.629 1.00 95.50 163 ASN A N 1
ATOM 1255 C CA . ASN A 1 163 ? 4.118 -3.460 30.033 1.00 95.50 163 ASN A CA 1
ATOM 1256 C C . ASN A 1 163 ? 2.936 -3.647 30.987 1.00 95.50 163 ASN A C 1
ATOM 1258 O O . ASN A 1 163 ? 3.062 -4.366 31.977 1.00 95.50 163 ASN A O 1
ATOM 1262 N N . ASP A 1 164 ? 1.783 -3.051 30.680 1.00 96.12 164 ASP A N 1
ATOM 1263 C CA . ASP A 1 164 ? 0.576 -3.207 31.497 1.00 96.12 164 ASP A CA 1
ATOM 1264 C C . ASP A 1 164 ? 0.116 -4.670 31.514 1.00 96.12 164 ASP A C 1
ATOM 1266 O O . ASP A 1 164 ? -0.197 -5.213 32.579 1.00 96.12 164 ASP A O 1
ATOM 1270 N N . LEU A 1 165 ? 0.165 -5.341 30.356 1.00 95.81 165 LEU A N 1
ATOM 1271 C CA . LEU A 1 165 ? -0.145 -6.766 30.238 1.00 95.81 165 LEU A CA 1
ATOM 1272 C C . LEU A 1 165 ? 0.848 -7.635 31.027 1.00 95.81 165 LEU A C 1
ATOM 1274 O O . LEU A 1 165 ? 0.429 -8.543 31.750 1.00 95.81 165 LEU A O 1
ATOM 1278 N N . VAL A 1 166 ? 2.150 -7.341 30.942 1.00 94.12 166 VAL A N 1
ATOM 1279 C CA . VAL A 1 166 ? 3.203 -8.036 31.700 1.00 94.12 166 VAL A CA 1
ATOM 1280 C C . VAL A 1 166 ? 2.994 -7.849 33.203 1.00 94.12 166 VAL A C 1
ATOM 1282 O O . VAL A 1 166 ? 2.968 -8.830 33.951 1.00 94.12 166 VAL A O 1
ATOM 1285 N N . TYR A 1 167 ? 2.786 -6.617 33.672 1.00 94.62 167 TYR A N 1
ATOM 1286 C CA . TYR A 1 167 ? 2.533 -6.338 35.085 1.00 94.62 167 TYR A CA 1
ATOM 1287 C C . TYR A 1 167 ? 1.286 -7.060 35.592 1.00 94.62 167 TYR A C 1
ATOM 1289 O O . TYR A 1 167 ? 1.323 -7.657 36.673 1.00 94.62 167 TYR A O 1
ATOM 1297 N N . TRP A 1 168 ? 0.214 -7.065 34.802 1.00 95.00 168 TRP A N 1
ATOM 1298 C CA . TRP A 1 168 ? -0.993 -7.810 35.130 1.00 95.00 168 TRP A CA 1
ATOM 129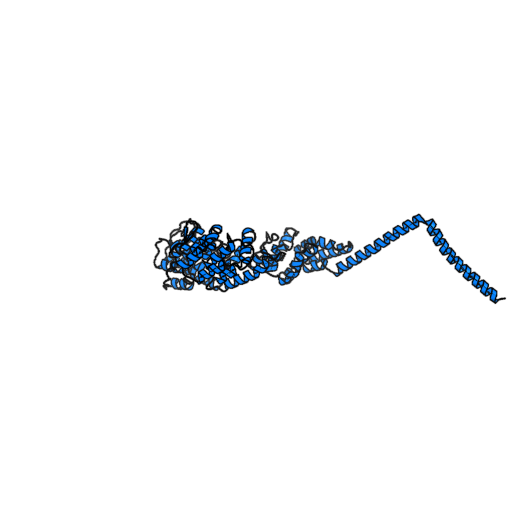9 C C . TRP A 1 168 ? -0.743 -9.321 35.201 1.00 95.00 168 TRP A C 1
ATOM 1301 O O . TRP A 1 168 ? -1.151 -9.967 36.167 1.00 95.00 168 TRP A O 1
ATOM 1311 N N . SER A 1 169 ? 0.003 -9.886 34.247 1.00 91.06 169 SER A N 1
ATOM 1312 C CA . SER A 1 169 ? 0.315 -11.323 34.201 1.00 91.06 169 SER A CA 1
ATOM 1313 C C . SER A 1 169 ? 1.131 -11.812 35.412 1.00 91.06 169 SER A C 1
ATOM 1315 O O . SER A 1 169 ? 1.036 -12.984 35.806 1.00 91.06 169 SER A O 1
ATOM 1317 N N . ASN A 1 170 ? 1.858 -10.880 36.041 1.00 90.81 170 ASN A N 1
ATOM 1318 C CA . ASN A 1 170 ? 2.622 -11.043 37.277 1.00 90.81 170 ASN A CA 1
ATOM 1319 C C . ASN A 1 170 ? 1.806 -10.750 38.554 1.00 90.81 170 ASN A C 1
ATOM 1321 O O . ASN A 1 170 ? 2.360 -10.728 39.651 1.00 90.81 170 ASN A O 1
ATOM 1325 N N . GLY A 1 171 ? 0.490 -10.541 38.439 1.00 90.00 171 GLY A N 1
ATOM 1326 C CA . GLY A 1 171 ? -0.431 -10.385 39.569 1.00 90.00 171 GLY A CA 1
ATOM 1327 C C . GLY A 1 171 ? -0.671 -8.944 40.027 1.00 90.00 171 GLY A C 1
ATOM 1328 O O . GLY A 1 171 ? -1.368 -8.734 41.023 1.00 90.00 171 GLY A O 1
ATOM 1329 N N . ARG A 1 172 ? -0.135 -7.932 39.328 1.00 92.19 172 ARG A N 1
ATOM 1330 C CA . ARG A 1 172 ? -0.360 -6.518 39.665 1.00 92.19 172 ARG A CA 1
ATOM 1331 C C . ARG A 1 172 ? -1.608 -5.979 38.965 1.00 92.19 172 ARG A C 1
ATOM 1333 O O . ARG A 1 172 ? -1.635 -5.880 37.743 1.00 92.19 172 ARG A O 1
ATOM 1340 N N . ARG A 1 173 ? -2.599 -5.522 39.735 1.00 89.75 173 ARG A N 1
ATOM 1341 C CA . ARG A 1 173 ? -3.769 -4.806 39.188 1.00 89.75 173 ARG A CA 1
ATOM 1342 C C . ARG A 1 173 ? -3.355 -3.511 38.486 1.00 89.75 173 ARG A C 1
ATOM 1344 O O . ARG A 1 173 ? -2.531 -2.770 39.023 1.00 89.75 173 ARG A O 1
ATOM 1351 N N . GLN A 1 174 ? -3.960 -3.238 37.333 1.00 90.94 174 GLN A N 1
ATOM 1352 C CA . GLN A 1 174 ? -3.700 -2.046 36.517 1.00 90.94 174 GLN A CA 1
ATOM 1353 C C . GLN A 1 174 ? -4.857 -1.038 36.553 1.00 90.94 174 GLN A C 1
ATOM 1355 O O . GLN A 1 174 ? -4.640 0.120 36.220 1.00 90.94 174 GLN A O 1
ATOM 1360 N N . ASN A 1 175 ? -6.061 -1.433 36.996 1.00 87.12 175 ASN A N 1
ATOM 1361 C CA . ASN A 1 175 ? -7.241 -0.553 37.087 1.00 87.12 175 ASN A CA 1
ATOM 1362 C C . ASN A 1 175 ? -7.485 0.261 35.790 1.00 87.12 175 ASN A C 1
ATOM 1364 O O . ASN A 1 175 ? -7.442 1.494 35.821 1.00 87.12 175 ASN A O 1
ATOM 1368 N N . PRO A 1 176 ? -7.734 -0.407 34.647 1.00 87.81 176 PRO A N 1
ATOM 1369 C CA . PRO A 1 176 ? -7.930 0.255 33.363 1.00 87.81 176 PRO A CA 1
ATOM 1370 C C . PRO A 1 176 ? -9.076 1.253 33.438 1.00 87.81 176 PRO A C 1
ATOM 1372 O O . PRO A 1 176 ? -10.118 0.986 34.053 1.00 87.81 176 PRO A O 1
ATOM 1375 N N . LYS A 1 177 ? -8.897 2.394 32.772 1.00 81.19 177 LYS A N 1
ATOM 1376 C CA . LYS A 1 177 ? -9.962 3.384 32.676 1.00 81.19 177 LYS A CA 1
ATOM 1377 C C . LYS A 1 177 ? -11.142 2.782 31.907 1.00 81.19 177 LYS A C 1
ATOM 1379 O O . LYS A 1 177 ? -10.930 2.089 30.910 1.00 81.19 177 LYS A O 1
ATOM 1384 N N . PRO A 1 178 ? -12.387 3.026 32.350 1.00 73.31 178 PRO A N 1
ATOM 1385 C CA . PRO A 1 178 ? -13.550 2.698 31.542 1.00 73.31 178 PRO A CA 1
ATOM 1386 C C . PRO A 1 178 ? -13.424 3.361 30.169 1.00 73.31 178 PRO A C 1
ATOM 1388 O O . PRO A 1 178 ? -12.991 4.513 30.091 1.00 73.31 178 PRO A O 1
ATOM 1391 N N . ALA A 1 179 ? -13.816 2.650 29.110 1.00 72.31 179 ALA A N 1
ATOM 1392 C CA . ALA A 1 179 ? -13.866 3.224 27.771 1.00 72.31 179 ALA A CA 1
ATOM 1393 C C . ALA A 1 179 ? -14.690 4.522 27.802 1.00 72.31 179 ALA A C 1
ATOM 1395 O O . ALA A 1 179 ? -15.797 4.556 28.352 1.00 72.31 179 ALA A O 1
ATOM 1396 N N . GLY A 1 180 ? -14.123 5.601 27.259 1.00 67.69 180 GLY A N 1
ATOM 1397 C CA . GLY A 1 180 ? -14.793 6.893 27.211 1.00 67.69 180 GLY A CA 1
ATOM 1398 C C . GLY A 1 180 ? -16.069 6.795 26.380 1.00 67.69 180 GLY A C 1
ATOM 1399 O O . GLY A 1 180 ? -16.055 6.256 25.276 1.00 67.69 180 GLY A O 1
ATOM 1400 N N . ILE A 1 181 ? -17.182 7.317 26.897 1.00 70.75 181 ILE A N 1
ATOM 1401 C CA . ILE A 1 181 ? -18.412 7.424 26.109 1.00 70.75 181 ILE A CA 1
ATOM 1402 C C . ILE A 1 181 ? -18.153 8.462 25.008 1.00 70.75 181 ILE A C 1
ATOM 1404 O O . ILE A 1 181 ? -17.765 9.587 25.344 1.00 70.75 181 ILE A O 1
ATOM 1408 N N . PRO A 1 182 ? -18.374 8.133 23.720 1.00 77.00 182 PRO A N 1
ATOM 1409 C CA . PRO A 1 182 ? -18.223 9.098 22.642 1.00 77.00 182 PRO A CA 1
ATOM 1410 C C . PRO A 1 182 ? -19.030 10.363 22.925 1.00 77.00 182 PRO A C 1
ATOM 1412 O O . PRO A 1 182 ? -20.180 10.298 23.372 1.00 77.00 182 PRO A O 1
ATOM 1415 N N . ARG A 1 183 ? -18.439 11.529 22.659 1.00 84.94 183 ARG A N 1
ATOM 1416 C CA . ARG A 1 183 ? -19.131 12.807 22.824 1.00 84.94 183 ARG A CA 1
ATOM 1417 C C . ARG A 1 183 ? -20.314 12.866 21.856 1.00 84.94 183 ARG A C 1
ATOM 1419 O O . ARG A 1 183 ? -20.127 12.771 20.646 1.00 84.94 183 ARG A O 1
ATOM 1426 N N . LYS A 1 184 ? -21.523 13.032 22.393 1.00 91.31 184 LYS A N 1
ATOM 1427 C CA . LYS A 1 184 ? -22.770 13.075 21.620 1.00 91.31 184 LYS A CA 1
ATOM 1428 C C . LYS A 1 184 ? -23.315 14.494 21.528 1.00 91.31 184 LYS A C 1
ATOM 1430 O O . LYS A 1 184 ? -23.306 15.227 22.514 1.00 91.31 184 LYS A O 1
ATOM 1435 N N . ALA A 1 185 ? -23.834 14.850 20.361 1.00 92.88 185 ALA A N 1
ATOM 1436 C CA . ALA A 1 185 ? -24.632 16.048 20.176 1.00 92.88 185 ALA A CA 1
ATOM 1437 C C . ALA A 1 185 ? -25.980 15.912 20.899 1.00 92.88 185 ALA A C 1
ATOM 1439 O O . ALA A 1 185 ? -26.604 14.850 20.890 1.00 92.88 185 ALA A O 1
ATOM 1440 N N . ASN A 1 186 ? -26.476 17.020 21.455 1.00 89.50 186 ASN A N 1
ATOM 1441 C CA . ASN A 1 186 ? -27.781 17.062 22.129 1.00 89.50 186 ASN A CA 1
ATOM 1442 C C . ASN A 1 186 ? -28.957 16.724 21.199 1.00 89.50 186 ASN A C 1
ATOM 1444 O O . ASN A 1 186 ? -29.987 16.232 21.652 1.00 89.50 186 ASN A O 1
ATOM 1448 N N . ARG A 1 187 ? -28.829 17.025 19.901 1.00 93.69 187 ARG A N 1
ATOM 1449 C CA . ARG A 1 187 ? -29.803 16.662 18.866 1.00 93.69 187 ARG A CA 1
ATOM 1450 C C . ARG A 1 187 ? -29.093 15.867 17.773 1.00 93.69 187 ARG A C 1
ATOM 1452 O O . ARG A 1 187 ? -28.020 16.304 17.347 1.00 93.69 187 ARG A O 1
ATOM 1459 N N . PRO A 1 188 ? -29.660 14.740 17.316 1.00 95.88 188 PRO A N 1
ATOM 1460 C CA . PRO A 1 188 ? -29.055 13.963 16.247 1.00 95.88 188 PRO A CA 1
ATOM 1461 C C . PRO A 1 188 ? -29.069 14.737 14.926 1.00 95.88 188 PRO A C 1
ATOM 1463 O O . PRO A 1 188 ? -29.969 15.538 14.663 1.00 95.88 188 PRO A O 1
ATOM 1466 N N . PHE A 1 189 ? -28.070 14.475 14.092 1.00 97.31 189 PHE A N 1
ATOM 1467 C CA . PHE A 1 189 ? -28.088 14.825 12.682 1.00 97.31 189 PHE A CA 1
ATOM 1468 C C . PHE A 1 189 ? -28.876 13.759 11.923 1.00 97.31 189 PHE A C 1
ATOM 1470 O O . PHE A 1 189 ? -28.576 12.572 12.050 1.00 97.31 189 PHE A O 1
ATOM 1477 N N . VAL A 1 190 ? -29.879 14.165 11.147 1.00 96.88 190 VAL A N 1
ATOM 1478 C CA . VAL A 1 190 ? -30.655 13.240 10.314 1.00 96.88 190 VAL A CA 1
ATOM 1479 C C . VAL A 1 190 ? -30.032 13.197 8.924 1.00 96.88 190 VAL A C 1
ATOM 1481 O O . VAL A 1 190 ? -29.993 14.210 8.231 1.00 96.88 190 VAL A O 1
ATOM 1484 N N . PHE A 1 191 ? -29.563 12.025 8.513 1.00 96.94 191 PHE A N 1
ATOM 1485 C CA . PHE A 1 191 ? -28.954 11.791 7.208 1.00 96.94 191 PHE A CA 1
ATOM 1486 C C . PHE A 1 191 ? -29.435 10.456 6.644 1.00 96.94 191 PHE A C 1
ATOM 1488 O O . PHE A 1 191 ? -29.419 9.450 7.348 1.00 96.94 191 PHE A O 1
ATOM 1495 N N . ASP A 1 192 ? -29.903 10.456 5.394 1.00 94.25 192 ASP A N 1
ATOM 1496 C CA . ASP A 1 192 ? -30.433 9.262 4.711 1.00 94.25 192 ASP A CA 1
ATOM 1497 C C . ASP A 1 192 ? -31.466 8.479 5.560 1.00 94.25 192 ASP A C 1
ATOM 1499 O O . ASP A 1 192 ? -31.424 7.258 5.701 1.00 94.25 192 ASP A O 1
ATOM 1503 N N . GLY A 1 193 ? -32.364 9.214 6.230 1.00 94.00 193 GLY A N 1
ATOM 1504 C CA . GLY A 1 193 ? -33.404 8.648 7.100 1.00 94.00 193 GLY A CA 1
ATOM 1505 C C . GLY A 1 193 ? -32.911 8.060 8.430 1.00 94.00 193 GLY A C 1
ATOM 1506 O O . GLY A 1 193 ? -33.715 7.491 9.167 1.00 94.00 193 GLY A O 1
ATOM 1507 N N . LYS A 1 194 ? -31.621 8.194 8.760 1.00 95.88 194 LYS A N 1
ATOM 1508 C CA . LYS A 1 194 ? -31.013 7.711 10.008 1.00 95.88 194 LYS A CA 1
ATOM 1509 C C . LYS A 1 194 ? -30.517 8.866 10.873 1.00 95.88 194 LYS A C 1
ATOM 1511 O O . LYS A 1 194 ? -30.142 9.924 10.378 1.00 95.88 194 LYS A O 1
ATOM 1516 N N . GLU A 1 195 ? -30.513 8.641 12.182 1.00 95.94 195 GLU A N 1
ATOM 1517 C CA . GLU A 1 195 ? -30.046 9.600 13.180 1.00 95.94 195 GLU A CA 1
ATOM 1518 C C . GLU A 1 195 ? -28.609 9.298 13.612 1.00 95.94 195 GLU A C 1
ATOM 1520 O O . GLU A 1 195 ? -28.287 8.165 13.974 1.00 95.94 195 GLU A O 1
ATOM 1525 N N . TYR A 1 196 ? -27.771 10.334 13.625 1.00 95.81 196 TYR A N 1
ATOM 1526 C CA . TYR A 1 196 ? -26.363 10.267 14.005 1.00 95.81 196 TYR A CA 1
ATOM 1527 C C . TYR A 1 196 ? -26.070 11.265 15.123 1.00 95.81 196 TYR A C 1
ATOM 1529 O O . TYR A 1 196 ? -26.382 12.450 15.009 1.00 95.81 196 TYR A O 1
ATOM 1537 N N . GLN A 1 197 ? -25.482 10.803 16.228 1.00 94.69 197 GLN A N 1
ATOM 1538 C CA . GLN A 1 197 ? -25.224 11.653 17.400 1.00 94.69 197 GLN A CA 1
ATOM 1539 C C . GLN A 1 197 ? -23.753 12.024 17.577 1.00 94.69 197 GLN A C 1
ATOM 1541 O O . GLN A 1 197 ? -23.455 12.952 18.324 1.00 94.69 197 GLN A O 1
ATOM 1546 N N . THR A 1 198 ? -22.836 11.332 16.907 1.00 94.69 198 THR A N 1
ATOM 1547 C CA . THR A 1 198 ? -21.393 11.574 17.001 1.00 94.69 198 THR A CA 1
ATOM 1548 C C . THR A 1 198 ? -20.838 11.976 15.637 1.00 94.69 198 THR A C 1
ATOM 1550 O O . THR A 1 198 ? -21.390 11.610 14.596 1.00 94.69 198 THR A O 1
ATOM 1553 N N . THR A 1 199 ? -19.746 12.742 15.625 1.00 95.88 199 THR A N 1
ATOM 1554 C CA . THR A 1 199 ? -19.084 13.150 14.373 1.00 95.88 199 THR A CA 1
ATOM 1555 C C . THR A 1 199 ? -18.530 11.946 13.619 1.00 95.88 199 THR A C 1
ATOM 1557 O O . THR A 1 199 ? -18.657 11.884 12.401 1.00 95.88 199 THR A O 1
ATOM 1560 N N . ARG A 1 200 ? -18.001 10.957 14.348 1.00 95.06 200 ARG A N 1
ATOM 1561 C CA . ARG A 1 200 ? -17.436 9.718 13.800 1.00 95.06 200 ARG A CA 1
ATOM 1562 C C . ARG A 1 200 ? -18.476 8.875 13.068 1.00 95.06 200 ARG A C 1
ATOM 1564 O O . ARG A 1 200 ? -18.255 8.476 11.927 1.00 95.06 200 ARG A O 1
ATOM 1571 N N . GLU A 1 201 ? -19.645 8.660 13.679 1.00 95.50 201 GLU A N 1
ATOM 1572 C CA . GLU A 1 201 ? -20.733 7.928 13.020 1.00 95.50 201 GLU A CA 1
ATOM 1573 C C . GLU A 1 201 ? -21.223 8.657 11.759 1.00 95.50 201 GLU A C 1
ATOM 1575 O O . GLU A 1 201 ? -21.460 8.015 10.734 1.00 95.50 201 GLU A O 1
ATOM 1580 N N . LEU A 1 202 ? -21.339 9.991 11.810 1.00 97.06 202 LEU A N 1
ATOM 1581 C CA . LEU A 1 202 ? -21.754 10.791 10.656 1.00 97.06 202 LEU A CA 1
ATOM 1582 C C . LEU A 1 202 ? -20.706 10.760 9.532 1.00 97.06 202 LEU A C 1
ATOM 1584 O O . LEU A 1 202 ? -21.063 10.573 8.372 1.00 97.06 202 LEU A O 1
ATOM 1588 N N . ALA A 1 203 ? -19.419 10.880 9.866 1.00 97.50 203 ALA A N 1
ATOM 1589 C CA . ALA A 1 203 ? -18.322 10.784 8.905 1.00 97.50 203 ALA A CA 1
ATOM 1590 C C . ALA A 1 203 ? -18.310 9.421 8.208 1.00 97.50 203 ALA A C 1
ATOM 1592 O O . ALA A 1 203 ? -18.087 9.328 7.003 1.00 97.50 203 ALA A O 1
ATOM 1593 N N . HIS A 1 204 ? -18.534 8.345 8.961 1.00 96.75 204 HIS A N 1
ATOM 1594 C CA . HIS A 1 204 ? -18.646 7.001 8.407 1.00 96.75 204 HIS A CA 1
ATOM 1595 C C . HIS A 1 204 ? -19.851 6.882 7.456 1.00 96.75 204 HIS A C 1
ATOM 1597 O O . HIS A 1 204 ? -19.706 6.397 6.333 1.00 96.75 204 HIS A O 1
ATOM 1603 N N . ALA A 1 205 ? -21.009 7.431 7.838 1.00 96.69 205 ALA A N 1
ATOM 1604 C CA . ALA A 1 205 ? -22.196 7.465 6.985 1.00 96.69 205 ALA A CA 1
ATOM 1605 C C . ALA A 1 205 ? -21.984 8.254 5.682 1.00 96.69 205 ALA A C 1
ATOM 1607 O O . ALA A 1 205 ? -22.351 7.766 4.613 1.00 96.69 205 ALA A O 1
ATOM 1608 N N . PHE A 1 206 ? -21.343 9.426 5.743 1.00 97.50 206 PHE A N 1
ATOM 1609 C CA . PHE A 1 206 ? -20.998 10.216 4.556 1.00 97.50 206 PHE A CA 1
ATOM 1610 C C . PHE A 1 206 ? -20.096 9.435 3.598 1.00 97.50 206 PHE A C 1
ATOM 1612 O O . PHE A 1 206 ? -20.389 9.374 2.406 1.00 97.50 206 PHE A O 1
ATOM 1619 N N . SER A 1 207 ? -19.077 8.741 4.117 1.00 95.69 207 SER A N 1
ATOM 1620 C CA . SER A 1 207 ? -18.178 7.916 3.295 1.00 95.69 207 SER A CA 1
ATOM 1621 C C . SER A 1 207 ? -18.825 6.670 2.676 1.00 95.69 207 SER A C 1
ATOM 1623 O O . SER A 1 207 ? -18.225 6.031 1.814 1.00 95.69 207 SER A O 1
ATOM 1625 N N . ASN A 1 208 ? -20.042 6.320 3.095 1.00 94.69 208 ASN A N 1
ATOM 1626 C CA . ASN A 1 208 ? -20.835 5.239 2.509 1.00 94.69 208 ASN A CA 1
ATOM 1627 C C . ASN A 1 208 ? -21.890 5.750 1.513 1.00 94.69 208 ASN A C 1
ATOM 1629 O O . ASN A 1 208 ? -22.457 4.957 0.763 1.00 94.69 208 ASN A O 1
ATOM 1633 N N . LYS A 1 209 ? -22.185 7.058 1.509 1.00 95.56 209 LYS A N 1
ATOM 1634 C CA . LYS A 1 209 ? -23.271 7.677 0.732 1.00 95.56 209 LYS A CA 1
ATOM 1635 C C . LYS A 1 209 ? -22.862 9.047 0.169 1.00 95.56 209 LYS A C 1
ATOM 1637 O O . LYS A 1 209 ? -23.529 10.057 0.406 1.00 95.56 209 LYS A O 1
ATOM 1642 N N . TRP A 1 210 ? -21.777 9.052 -0.603 1.00 95.06 210 TRP A N 1
ATOM 1643 C CA . TRP A 1 210 ? -21.110 10.235 -1.163 1.00 95.06 210 TRP A CA 1
ATOM 1644 C C . TRP A 1 210 ? -22.069 11.244 -1.800 1.00 95.06 210 TRP A C 1
ATOM 1646 O O . TRP A 1 210 ? -22.155 12.380 -1.343 1.00 95.06 210 TRP A O 1
ATOM 1656 N N . ASP A 1 211 ? -22.868 10.821 -2.781 1.00 94.81 211 ASP A N 1
ATOM 1657 C CA . ASP A 1 211 ? -23.704 11.750 -3.556 1.00 94.81 211 ASP A CA 1
ATOM 1658 C C . ASP A 1 211 ? -24.763 12.443 -2.680 1.00 94.81 211 ASP A C 1
ATOM 1660 O O . ASP A 1 211 ? -25.066 13.625 -2.843 1.00 94.81 211 ASP A O 1
ATOM 1664 N N . THR A 1 212 ? -25.287 11.731 -1.678 1.00 95.75 212 THR A N 1
ATOM 1665 C CA . THR A 1 212 ? -26.252 12.299 -0.726 1.00 95.75 212 THR A CA 1
ATOM 1666 C C . THR A 1 212 ? -25.598 13.212 0.313 1.00 95.75 212 THR A C 1
ATOM 1668 O O . THR A 1 212 ? -26.273 14.090 0.850 1.00 95.75 212 THR A O 1
ATOM 1671 N N . ALA A 1 213 ? -24.298 13.045 0.587 1.00 96.25 213 ALA A N 1
ATOM 1672 C CA . ALA A 1 213 ? -23.548 13.852 1.550 1.00 96.25 213 ALA A CA 1
ATOM 1673 C C . ALA A 1 213 ? -23.255 15.272 1.035 1.00 96.25 213 ALA A C 1
ATOM 1675 O O . ALA A 1 213 ? -23.104 16.193 1.837 1.00 96.25 213 ALA A O 1
ATOM 1676 N N . ILE A 1 214 ? -23.249 15.485 -0.287 1.00 94.62 214 ILE A N 1
ATOM 1677 C CA . ILE A 1 214 ? -22.946 16.784 -0.915 1.00 94.62 214 ILE A CA 1
ATOM 1678 C C . ILE A 1 214 ? -23.853 17.898 -0.378 1.00 94.62 214 ILE A C 1
ATOM 1680 O O . ILE A 1 214 ? -23.377 18.947 0.057 1.00 94.62 214 ILE A O 1
ATOM 1684 N N . ARG A 1 215 ? -25.172 17.673 -0.401 1.00 94.25 215 ARG A N 1
ATOM 1685 C CA . ARG A 1 215 ? -26.171 18.680 -0.018 1.00 94.25 215 ARG A CA 1
ATOM 1686 C C . ARG A 1 215 ? -26.018 19.166 1.433 1.00 94.25 215 ARG A C 1
ATOM 1688 O O . ARG A 1 215 ? -25.844 20.371 1.592 1.00 94.25 215 ARG A O 1
ATOM 1695 N N . PRO A 1 216 ? -26.048 18.300 2.469 1.00 95.00 216 PRO A N 1
ATOM 1696 C CA . PRO A 1 216 ? -25.935 18.746 3.861 1.00 95.00 216 PRO A CA 1
ATOM 1697 C C . PRO A 1 216 ? -24.594 19.412 4.199 1.00 95.00 216 PRO A C 1
ATOM 1699 O O . PRO A 1 216 ? -24.519 20.180 5.161 1.00 95.00 216 PRO A O 1
ATOM 1702 N N . ILE A 1 217 ? -23.537 19.107 3.437 1.00 94.69 217 ILE A N 1
ATOM 1703 C CA . ILE A 1 217 ? -22.242 19.783 3.552 1.00 94.69 217 ILE A CA 1
ATOM 1704 C C . ILE A 1 217 ? -22.348 21.196 2.961 1.00 94.69 217 ILE A C 1
ATOM 1706 O O . ILE A 1 217 ? -22.059 22.171 3.652 1.00 94.69 217 ILE A O 1
ATOM 1710 N N . LYS A 1 218 ? -22.819 21.331 1.714 1.00 93.50 218 LYS A N 1
ATOM 1711 C CA . LYS A 1 218 ? -22.854 22.616 0.992 1.00 93.50 218 LYS A CA 1
ATOM 1712 C C . LYS A 1 218 ? -23.921 23.596 1.480 1.00 93.50 218 LYS A C 1
ATOM 1714 O O . LYS A 1 218 ? -23.697 24.800 1.421 1.00 93.50 218 LYS A O 1
ATOM 1719 N N . ASP A 1 219 ? -25.070 23.117 1.952 1.00 93.75 219 ASP A N 1
ATOM 1720 C CA . ASP A 1 219 ? -26.178 23.983 2.389 1.00 93.75 219 ASP A CA 1
ATOM 1721 C C . ASP A 1 219 ? -26.011 24.549 3.815 1.00 93.75 219 ASP A C 1
ATOM 1723 O O . ASP A 1 219 ? -26.855 25.309 4.290 1.00 93.75 219 ASP A O 1
ATOM 1727 N N . GLY A 1 220 ? -24.911 24.205 4.495 1.00 92.50 220 GLY A N 1
ATOM 1728 C CA . GLY A 1 220 ? -24.570 24.692 5.831 1.00 92.50 220 GLY A CA 1
ATOM 1729 C C . GLY A 1 220 ? -25.232 23.929 6.983 1.00 92.50 220 GLY A C 1
ATOM 1730 O O . GLY A 1 220 ? -24.932 24.222 8.146 1.00 92.50 220 GLY A O 1
ATOM 1731 N N . SER A 1 221 ? -26.074 22.926 6.703 1.00 95.62 221 SER A N 1
ATOM 1732 C CA . SER A 1 221 ? -26.735 22.112 7.735 1.00 95.62 221 SER A CA 1
ATOM 1733 C C . SER A 1 221 ? -25.731 21.446 8.676 1.00 95.62 221 SER A C 1
ATOM 1735 O O . SER A 1 221 ? -25.924 21.467 9.896 1.00 95.62 221 SER A O 1
ATOM 1737 N N . LEU A 1 222 ? -24.634 20.905 8.128 1.00 96.62 222 LEU A N 1
ATOM 1738 C CA . LEU A 1 222 ? -23.551 20.308 8.913 1.00 96.62 222 LEU A CA 1
ATOM 1739 C C . LEU A 1 222 ? -22.952 21.316 9.905 1.00 96.62 222 LEU A C 1
ATOM 1741 O O . LEU A 1 222 ? -22.877 21.041 11.101 1.00 96.62 222 LEU A O 1
ATOM 1745 N N . ASN A 1 223 ? -22.591 22.511 9.436 1.00 95.19 223 ASN A N 1
ATOM 1746 C CA . ASN A 1 223 ? -21.985 23.555 10.266 1.00 95.19 223 ASN A CA 1
ATOM 1747 C C . ASN A 1 223 ? -22.906 24.018 11.404 1.00 95.19 223 ASN A C 1
ATOM 1749 O O . ASN A 1 223 ? -22.462 24.196 12.542 1.00 95.19 223 ASN A O 1
ATOM 1753 N N . ILE A 1 224 ? -24.204 24.172 11.127 1.00 95.81 224 ILE A N 1
ATOM 1754 C CA . ILE A 1 224 ? -25.201 24.516 12.151 1.00 95.81 224 ILE A CA 1
ATOM 1755 C C . ILE A 1 224 ? -25.271 23.424 13.224 1.00 95.81 224 ILE A C 1
ATOM 1757 O O . ILE A 1 224 ? -25.347 23.733 14.419 1.00 95.81 224 ILE A O 1
ATOM 1761 N N . TRP A 1 225 ? -25.248 22.153 12.817 1.00 97.00 225 TRP A N 1
ATOM 1762 C CA . TRP A 1 225 ? -25.265 21.031 13.748 1.00 97.00 225 TRP A CA 1
ATOM 1763 C C . TRP A 1 225 ? -24.001 20.974 14.608 1.00 97.00 225 TRP A C 1
ATOM 1765 O O . TRP A 1 225 ? -24.117 20.854 15.827 1.00 97.00 225 TRP A O 1
ATOM 1775 N N . LEU A 1 226 ? -22.817 21.157 14.016 1.00 96.31 226 LEU A N 1
ATOM 1776 C CA . LEU A 1 226 ? -21.544 21.167 14.743 1.00 96.31 226 LEU A CA 1
ATOM 1777 C C . LEU A 1 226 ? -21.490 22.276 15.805 1.00 96.31 226 LEU A C 1
ATOM 1779 O O . LEU A 1 226 ? -21.186 22.006 16.971 1.00 96.31 226 LEU A O 1
ATOM 1783 N N . ARG A 1 227 ? -21.889 23.504 15.440 1.00 95.38 227 ARG A N 1
ATOM 1784 C CA . ARG A 1 227 ? -21.951 24.652 16.365 1.00 95.38 227 ARG A CA 1
ATOM 1785 C C . ARG A 1 227 ? -22.897 24.413 17.539 1.00 95.38 227 ARG A C 1
ATOM 1787 O O . ARG A 1 227 ? -22.550 24.705 18.677 1.00 95.38 227 ARG A O 1
ATOM 1794 N N . ARG A 1 228 ? -24.082 23.848 17.287 1.00 94.06 228 ARG A N 1
ATOM 1795 C CA . ARG A 1 228 ? -25.092 23.599 18.334 1.00 94.06 228 ARG A CA 1
ATOM 1796 C C . ARG A 1 228 ? -24.806 22.359 19.182 1.00 94.06 228 ARG A C 1
ATOM 1798 O O . ARG A 1 228 ? -25.204 22.320 20.343 1.00 94.06 228 ARG A O 1
ATOM 1805 N N . GLY A 1 229 ? -24.208 21.329 18.587 1.00 92.94 229 GLY A N 1
ATOM 1806 C CA . GLY A 1 229 ? -24.007 20.020 19.206 1.00 92.94 229 GLY A CA 1
ATOM 1807 C C . GLY A 1 229 ? -22.705 19.901 19.992 1.00 92.94 229 GLY A C 1
ATOM 1808 O O . GLY A 1 229 ? -22.699 19.267 21.045 1.00 92.94 229 GLY A O 1
ATOM 1809 N N . PHE A 1 230 ? -21.625 20.518 19.503 1.00 92.81 230 PHE A N 1
ATOM 1810 C CA . PHE A 1 230 ? -20.276 20.333 20.044 1.00 92.81 230 PHE A CA 1
ATOM 1811 C C . PHE A 1 230 ? -19.614 21.639 20.487 1.00 92.81 230 PHE A C 1
ATOM 1813 O O . PHE A 1 230 ? -18.834 21.604 21.434 1.00 92.81 230 PHE A O 1
ATOM 1820 N N . ASN A 1 231 ? -19.926 22.785 19.870 1.00 90.19 231 ASN A N 1
ATOM 1821 C CA . ASN A 1 231 ? -19.295 24.071 20.212 1.00 90.19 231 ASN A CA 1
ATOM 1822 C C . ASN A 1 231 ? -17.752 23.965 20.275 1.00 90.19 231 ASN A C 1
ATOM 1824 O O . ASN A 1 231 ? -17.120 24.385 21.245 1.00 90.19 231 ASN A O 1
ATOM 1828 N N . ASP A 1 232 ? -17.180 23.289 19.278 1.00 92.31 232 ASP A N 1
ATOM 1829 C CA . ASP A 1 232 ? -15.751 23.014 19.140 1.00 92.31 232 ASP A CA 1
ATOM 1830 C C . ASP A 1 232 ? -15.234 23.790 17.926 1.00 92.31 232 ASP A C 1
ATOM 1832 O O . ASP A 1 232 ? -15.425 23.364 16.786 1.00 92.31 232 ASP A O 1
ATOM 1836 N N . GLU A 1 233 ? -14.662 24.973 18.166 1.00 94.25 233 GLU A N 1
ATOM 1837 C CA . GLU A 1 233 ? -14.235 25.866 17.080 1.00 94.25 233 GLU A CA 1
ATOM 1838 C C . GLU A 1 233 ? -13.113 25.250 16.235 1.00 94.25 233 GLU A C 1
ATOM 1840 O O . GLU A 1 233 ? -13.115 25.446 15.028 1.00 94.25 233 GLU A O 1
ATOM 1845 N N . LEU A 1 234 ? -12.229 24.420 16.809 1.00 93.81 234 LEU A N 1
ATOM 1846 C CA . LEU A 1 234 ? -11.173 23.751 16.035 1.00 93.81 234 LEU A CA 1
ATOM 1847 C C . LEU A 1 234 ? -11.762 22.767 15.019 1.00 93.81 234 LEU A C 1
ATOM 1849 O O . LEU A 1 234 ? -11.350 22.742 13.859 1.00 93.81 234 LEU A O 1
ATOM 1853 N N . LEU A 1 235 ? -12.754 21.979 15.443 1.00 94.69 235 LEU A N 1
ATOM 1854 C CA . LEU A 1 235 ? -13.486 21.080 14.553 1.00 94.69 235 LEU A CA 1
ATOM 1855 C C . LEU A 1 235 ? -14.219 21.855 13.451 1.00 94.69 235 LEU A C 1
ATOM 1857 O O . LEU A 1 235 ? -14.177 21.469 12.284 1.00 94.69 235 LEU A O 1
ATOM 1861 N N . ILE A 1 236 ? -14.903 22.941 13.815 1.00 95.75 236 ILE A N 1
ATOM 1862 C CA . ILE A 1 236 ? -15.673 23.749 12.864 1.00 95.75 236 ILE A CA 1
ATOM 1863 C C . ILE A 1 236 ? -14.748 24.422 11.844 1.00 95.75 236 ILE A C 1
ATOM 1865 O O . ILE A 1 236 ? -15.040 24.398 10.649 1.00 95.75 236 ILE A O 1
ATOM 1869 N N . ASP A 1 237 ? -13.626 24.982 12.290 1.00 95.75 237 ASP A N 1
ATOM 1870 C CA . ASP A 1 237 ? -12.624 25.597 11.421 1.00 95.75 237 ASP A CA 1
ATOM 1871 C C . ASP A 1 237 ? -12.014 24.575 10.464 1.00 95.75 237 ASP A C 1
ATOM 1873 O O . ASP A 1 237 ? -11.871 24.862 9.275 1.00 95.75 237 ASP A O 1
ATOM 1877 N N . SER A 1 238 ? -11.738 23.357 10.939 1.00 95.94 238 SER A N 1
ATOM 1878 C CA . SER A 1 238 ? -11.268 22.279 10.070 1.00 95.94 238 SER A CA 1
ATOM 1879 C C . SER A 1 238 ? -12.298 21.883 9.004 1.00 95.94 238 SER A C 1
ATOM 1881 O O . SER A 1 238 ? -11.947 21.717 7.835 1.00 95.94 238 SER A O 1
ATOM 1883 N N . VAL A 1 239 ? -13.584 21.785 9.362 1.00 96.88 239 VAL A N 1
ATOM 1884 C CA . VAL A 1 239 ? -14.654 21.503 8.388 1.00 96.88 239 VAL A CA 1
ATOM 1885 C C . VAL A 1 239 ? -14.788 22.636 7.365 1.00 96.88 239 VAL A C 1
ATOM 1887 O O . VAL A 1 239 ? -14.958 22.369 6.178 1.00 96.88 239 VAL A O 1
ATOM 1890 N N . ASN A 1 240 ? -14.650 23.897 7.777 1.00 95.12 240 ASN A N 1
ATOM 1891 C CA . ASN A 1 240 ? -14.668 25.027 6.843 1.00 95.12 240 ASN A CA 1
ATOM 1892 C C . ASN A 1 240 ? -13.444 25.026 5.912 1.00 95.12 240 ASN A C 1
ATOM 1894 O O . ASN A 1 240 ? -13.580 25.274 4.712 1.00 95.12 240 ASN A O 1
ATOM 1898 N N . ASP A 1 241 ? -12.260 24.697 6.429 1.00 94.31 241 ASP A N 1
ATOM 1899 C CA . ASP A 1 241 ? -11.050 24.519 5.621 1.00 94.31 241 ASP A CA 1
ATOM 1900 C C . ASP A 1 241 ? -11.205 23.353 4.631 1.00 94.31 241 ASP A C 1
ATOM 1902 O O . ASP A 1 241 ? -10.834 23.478 3.465 1.00 94.31 241 ASP A O 1
ATOM 1906 N N . ALA A 1 242 ? -11.828 22.247 5.053 1.00 93.94 242 ALA A N 1
ATOM 1907 C CA . ALA A 1 242 ? -12.155 21.105 4.197 1.00 93.94 242 ALA A CA 1
ATOM 1908 C C . ALA A 1 242 ? -13.066 21.471 3.017 1.00 93.94 242 ALA A C 1
ATOM 1910 O O . ALA A 1 242 ? -12.960 20.859 1.957 1.00 93.94 242 ALA A O 1
ATOM 1911 N N . MET A 1 243 ? -13.946 22.457 3.201 1.00 91.06 243 MET A N 1
ATOM 1912 C CA . MET A 1 243 ? -14.858 22.962 2.172 1.00 91.06 243 MET A CA 1
ATOM 1913 C C . MET A 1 243 ? -14.244 24.066 1.304 1.00 91.06 243 MET A C 1
ATOM 1915 O O . MET A 1 243 ? -14.810 24.416 0.269 1.00 91.06 243 MET A O 1
ATOM 1919 N N . THR A 1 244 ? -13.109 24.634 1.714 1.00 87.12 244 THR A N 1
ATOM 1920 C CA . THR A 1 244 ? -12.447 25.707 0.974 1.00 87.12 244 THR A CA 1
ATOM 1921 C C . THR A 1 244 ? -11.598 25.104 -0.138 1.00 87.12 244 THR A C 1
ATOM 1923 O O . THR A 1 244 ? -10.627 24.381 0.117 1.00 87.12 244 THR A O 1
ATOM 1926 N N . ASP A 1 245 ? -11.979 25.397 -1.381 1.00 69.88 245 ASP A N 1
ATOM 1927 C CA . ASP A 1 245 ? -11.220 24.971 -2.549 1.00 69.88 245 ASP A CA 1
ATOM 1928 C C . ASP A 1 245 ? -10.002 25.877 -2.742 1.00 69.88 245 ASP A C 1
ATOM 1930 O O . ASP A 1 245 ? -10.123 27.079 -2.986 1.00 69.88 245 ASP A O 1
ATOM 1934 N N . SER A 1 246 ? -8.813 25.302 -2.598 1.00 59.53 246 SER A N 1
ATOM 1935 C CA . SER A 1 246 ? -7.548 25.997 -2.818 1.00 59.53 246 SER A CA 1
ATOM 1936 C C . SER A 1 246 ? -7.040 25.873 -4.258 1.00 59.53 246 SER A C 1
ATOM 1938 O O . SER A 1 246 ? -6.030 26.498 -4.586 1.00 59.53 246 SER A O 1
ATOM 1940 N N . VAL A 1 247 ? -7.697 25.086 -5.124 1.00 56.84 247 VAL A N 1
ATOM 1941 C CA . VAL A 1 247 ? -7.188 24.747 -6.459 1.00 56.84 247 VAL A CA 1
ATOM 1942 C C . VAL A 1 247 ? -8.287 24.902 -7.514 1.00 56.84 247 VAL A C 1
ATOM 1944 O O . VAL A 1 247 ? -9.242 24.145 -7.543 1.00 56.84 247 VAL A O 1
ATOM 1947 N N . SER A 1 248 ? -8.115 25.847 -8.440 1.00 50.47 248 SER A N 1
ATOM 1948 C CA . SER A 1 248 ? -9.079 26.216 -9.491 1.00 50.47 248 SER A CA 1
ATOM 1949 C C . SER A 1 248 ? -9.176 25.198 -10.644 1.00 50.47 248 SER A C 1
ATOM 1951 O O . SER A 1 248 ? -8.946 25.545 -11.803 1.00 50.47 248 SER A O 1
ATOM 1953 N N . VAL A 1 249 ? -9.455 23.933 -10.338 1.00 56.00 249 VAL A N 1
ATOM 1954 C CA . VAL A 1 249 ? -9.653 22.850 -11.315 1.00 56.00 249 VAL A CA 1
ATOM 1955 C C . VAL A 1 249 ? -11.072 22.311 -11.150 1.00 56.00 249 VAL A C 1
ATOM 1957 O O . VAL A 1 249 ? -11.530 22.176 -10.021 1.00 56.00 249 VAL A O 1
ATOM 1960 N N . ASP A 1 250 ? -11.756 21.974 -12.249 1.00 54.69 250 ASP A N 1
ATOM 1961 C CA . ASP A 1 250 ? -13.033 21.244 -12.213 1.00 54.69 250 ASP A CA 1
ATOM 1962 C C . ASP A 1 250 ? -12.839 19.905 -11.484 1.00 54.69 250 ASP A C 1
ATOM 1964 O O . ASP A 1 250 ? -12.371 18.918 -12.056 1.00 54.69 250 ASP A O 1
ATOM 1968 N N . ARG A 1 251 ? -13.144 19.880 -10.186 1.00 67.25 251 ARG A N 1
ATOM 1969 C CA . ARG A 1 251 ? -13.072 18.686 -9.345 1.00 67.25 251 ARG A CA 1
ATOM 1970 C C . ARG A 1 251 ? -14.477 18.183 -9.034 1.00 67.25 251 ARG A C 1
ATOM 1972 O O . ARG A 1 251 ? -15.404 18.962 -8.829 1.00 67.25 251 ARG A O 1
ATOM 1979 N N . THR A 1 252 ? -14.623 16.865 -8.955 1.00 75.38 252 THR A N 1
ATOM 1980 C CA . THR A 1 252 ? -15.822 16.211 -8.416 1.00 75.38 252 THR A CA 1
ATOM 1981 C C . THR A 1 252 ? -15.979 16.533 -6.933 1.00 75.38 252 THR A C 1
ATOM 1983 O O . THR A 1 252 ? -14.981 16.623 -6.236 1.00 75.38 252 THR A O 1
ATOM 1986 N N . ASP A 1 253 ? -17.197 16.615 -6.399 1.00 88.38 253 ASP A N 1
ATOM 1987 C CA . ASP A 1 253 ? -17.425 16.933 -4.973 1.00 88.38 253 ASP A CA 1
ATOM 1988 C C . ASP A 1 253 ? -16.840 15.906 -3.975 1.00 88.38 253 ASP A C 1
ATOM 1990 O O . ASP A 1 253 ? -16.818 16.147 -2.766 1.00 88.38 253 ASP A O 1
ATOM 1994 N N . ASP A 1 254 ? -16.325 14.782 -4.472 1.00 92.88 254 ASP A N 1
ATOM 1995 C CA . ASP A 1 254 ? -15.664 13.732 -3.700 1.00 92.88 254 ASP A CA 1
ATOM 1996 C C . ASP A 1 254 ? -14.499 14.263 -2.852 1.00 92.88 254 ASP A C 1
ATOM 1998 O O . ASP A 1 254 ? -14.434 13.963 -1.662 1.00 92.88 254 ASP A O 1
ATOM 2002 N N . TRP A 1 255 ? -13.634 15.134 -3.385 1.00 91.75 255 TRP A N 1
ATOM 2003 C CA . TRP A 1 255 ? -12.505 15.676 -2.607 1.00 91.75 255 TRP A CA 1
ATOM 2004 C C . TRP A 1 255 ? -12.971 16.391 -1.330 1.00 91.75 255 TRP A C 1
ATOM 2006 O O . TRP A 1 255 ? -12.375 16.245 -0.258 1.00 91.75 255 TRP A O 1
ATOM 2016 N N . MET A 1 256 ? -14.073 17.142 -1.430 1.00 94.06 256 MET A N 1
ATOM 2017 C CA . MET A 1 256 ? -14.669 17.878 -0.318 1.00 94.06 256 MET A CA 1
ATOM 2018 C C . MET A 1 256 ? -15.227 16.895 0.712 1.00 94.06 256 MET A C 1
ATOM 2020 O O . MET A 1 256 ? -14.986 17.059 1.907 1.00 94.06 256 MET A O 1
ATOM 2024 N N . ILE A 1 257 ? -15.931 15.848 0.270 1.00 96.75 257 ILE A N 1
ATOM 2025 C CA . ILE A 1 257 ? -16.471 14.815 1.166 1.00 96.75 257 ILE A CA 1
ATOM 2026 C C . ILE A 1 257 ? -15.334 14.099 1.903 1.00 96.75 257 ILE A C 1
ATOM 2028 O O . ILE A 1 257 ? -15.429 13.919 3.119 1.00 96.75 257 ILE A O 1
ATOM 2032 N N . SER A 1 258 ? -14.243 13.746 1.217 1.00 97.31 258 SER A N 1
ATOM 2033 C CA . SER A 1 258 ? -13.054 13.144 1.830 1.00 97.31 258 SER A CA 1
ATOM 2034 C C . SER A 1 258 ? -12.453 14.028 2.917 1.00 97.31 258 SER A C 1
ATOM 2036 O O . SER A 1 258 ? -12.231 13.560 4.036 1.00 97.31 258 SER A O 1
ATOM 2038 N N . ARG A 1 259 ? -12.232 15.316 2.630 1.00 97.00 259 ARG A N 1
ATOM 2039 C CA . ARG A 1 259 ? -11.686 16.264 3.613 1.00 97.00 259 ARG A CA 1
ATOM 2040 C C . ARG A 1 259 ? -12.648 16.482 4.782 1.00 97.00 259 ARG A C 1
ATOM 2042 O O . ARG A 1 259 ? -12.218 16.476 5.930 1.00 97.00 259 ARG A O 1
ATOM 2049 N N . VAL A 1 260 ? -13.953 16.589 4.535 1.00 97.88 260 VAL A N 1
ATOM 2050 C CA . VAL A 1 260 ? -14.951 16.694 5.614 1.00 97.88 260 VAL A CA 1
ATOM 2051 C C . VAL A 1 260 ? -14.948 15.435 6.484 1.00 97.88 260 VAL A C 1
ATOM 2053 O O . VAL A 1 260 ? -14.990 15.536 7.708 1.00 97.88 260 VAL A O 1
ATOM 2056 N N . CYS A 1 261 ? -14.833 14.246 5.888 1.00 98.12 261 CYS A N 1
ATOM 2057 C CA . CYS A 1 261 ? -14.720 12.993 6.633 1.00 98.12 261 CYS A CA 1
ATOM 2058 C C . CYS A 1 261 ? -13.460 12.947 7.514 1.00 98.12 261 CYS A C 1
ATOM 2060 O O . CYS A 1 261 ? -13.547 12.466 8.642 1.00 98.12 261 CYS A O 1
ATOM 2062 N N . ILE A 1 262 ? -12.326 13.462 7.025 1.00 98.06 262 ILE A N 1
ATOM 2063 C CA . ILE A 1 262 ? -11.079 13.603 7.797 1.00 98.06 262 ILE A CA 1
ATOM 2064 C C . ILE A 1 262 ? -11.266 14.588 8.959 1.00 98.06 262 ILE A C 1
ATOM 2066 O O . ILE A 1 262 ? -10.858 14.292 10.075 1.00 98.06 262 ILE A O 1
ATOM 2070 N N . ALA A 1 263 ? -11.907 15.735 8.730 1.00 97.56 263 ALA A N 1
ATOM 2071 C CA . ALA A 1 263 ? -12.143 16.729 9.778 1.00 97.56 263 ALA A CA 1
ATOM 2072 C C . ALA A 1 263 ? -13.064 16.197 10.894 1.00 97.56 263 ALA A C 1
ATOM 2074 O O . ALA A 1 263 ? -12.824 16.435 12.076 1.00 97.56 263 ALA A O 1
ATOM 2075 N N . LEU A 1 264 ? -14.115 15.454 10.527 1.00 97.19 264 LEU A N 1
ATOM 2076 C CA . LEU A 1 264 ? -15.092 14.894 11.468 1.00 97.19 264 LEU A CA 1
ATOM 2077 C C . LEU A 1 264 ? -14.572 13.676 12.250 1.00 97.19 264 LEU A C 1
ATOM 2079 O O . LEU A 1 264 ? -14.988 13.469 13.396 1.00 97.19 264 LEU A O 1
ATOM 2083 N N . ASP A 1 265 ? -13.709 12.863 11.634 1.00 96.19 265 ASP A N 1
ATOM 2084 C CA . ASP A 1 265 ? -13.054 11.712 12.260 1.00 96.19 265 ASP A CA 1
ATOM 2085 C C . ASP A 1 265 ? -11.564 11.646 11.871 1.00 96.19 265 ASP A C 1
ATOM 2087 O O . ASP A 1 265 ? -11.197 10.887 10.969 1.00 96.19 265 ASP A O 1
ATOM 2091 N N . PRO A 1 266 ? -10.691 12.422 12.546 1.00 94.38 266 PRO A N 1
ATOM 2092 C CA . PRO A 1 266 ? -9.271 12.489 12.198 1.00 94.38 266 PRO A CA 1
ATOM 2093 C C . PRO A 1 266 ? -8.519 11.165 12.348 1.00 94.38 266 PRO A C 1
ATOM 2095 O O . PRO A 1 266 ? -7.488 10.978 11.709 1.00 94.38 266 PRO A O 1
ATOM 2098 N N . GLN A 1 267 ? -9.003 10.254 13.198 1.00 92.19 267 GLN A N 1
ATOM 2099 C CA . GLN A 1 267 ? -8.360 8.955 13.430 1.00 92.19 267 GLN A CA 1
ATOM 2100 C C . GLN A 1 267 ? -8.775 7.904 12.391 1.00 92.19 267 GLN A C 1
ATOM 2102 O O . GLN A 1 267 ? -8.104 6.885 12.248 1.00 92.19 267 GLN A O 1
ATOM 2107 N N . ALA A 1 268 ? -9.864 8.135 11.652 1.00 95.75 268 ALA A N 1
ATOM 2108 C CA . ALA A 1 268 ? -10.280 7.237 10.587 1.00 95.75 268 ALA A CA 1
ATOM 2109 C C . ALA A 1 268 ? -9.245 7.199 9.444 1.00 95.75 268 ALA A C 1
ATOM 2111 O O . ALA A 1 268 ? -8.532 8.180 9.206 1.00 95.75 268 ALA A O 1
ATOM 2112 N N . PRO A 1 269 ? -9.197 6.096 8.678 1.00 97.38 269 PRO A N 1
ATOM 2113 C CA . PRO A 1 269 ? -8.413 6.046 7.454 1.00 97.38 269 PRO A CA 1
ATOM 2114 C C . PRO A 1 269 ? -8.851 7.140 6.471 1.00 97.38 269 PRO A C 1
ATOM 2116 O O . PRO A 1 269 ? -10.006 7.590 6.468 1.00 97.38 269 PRO A O 1
ATOM 2119 N N . ILE A 1 270 ? -7.928 7.524 5.587 1.00 98.25 270 ILE A N 1
ATOM 2120 C CA . ILE A 1 270 ? -8.238 8.341 4.416 1.00 98.25 270 ILE A CA 1
ATOM 2121 C C . ILE A 1 270 ? -9.218 7.545 3.558 1.00 98.25 270 ILE A C 1
ATOM 2123 O O . ILE A 1 270 ? -8.987 6.375 3.248 1.00 98.25 270 ILE A O 1
ATOM 2127 N N . ARG A 1 271 ? -10.333 8.184 3.203 1.00 97.31 271 ARG A N 1
ATOM 2128 C CA . ARG A 1 271 ? -11.435 7.588 2.445 1.00 97.31 271 ARG A CA 1
ATOM 2129 C C . ARG A 1 271 ? -11.668 8.406 1.188 1.00 97.31 271 ARG A C 1
ATOM 2131 O O . ARG A 1 271 ? -11.857 9.617 1.288 1.00 97.31 271 ARG A O 1
ATOM 2138 N N . TYR A 1 272 ? -11.676 7.748 0.038 1.00 96.88 272 TYR A N 1
ATOM 2139 C CA . TYR A 1 272 ? -12.010 8.320 -1.262 1.00 96.88 272 TYR A CA 1
ATOM 2140 C C . TYR A 1 272 ? -12.747 7.261 -2.083 1.00 96.88 272 TYR A C 1
ATOM 2142 O O . TYR A 1 272 ? -12.126 6.344 -2.618 1.00 96.88 272 TYR A O 1
ATOM 2150 N N . ARG A 1 273 ? -14.082 7.354 -2.118 1.00 95.25 273 ARG A N 1
ATOM 2151 C CA . ARG A 1 273 ? -14.976 6.314 -2.652 1.00 95.25 273 ARG A CA 1
ATOM 2152 C C . ARG A 1 273 ? -14.639 4.926 -2.073 1.00 95.25 273 ARG A C 1
ATOM 2154 O O . ARG A 1 273 ? -14.724 4.746 -0.854 1.00 95.25 273 ARG A O 1
ATOM 2161 N N . GLU A 1 274 ? -14.272 3.960 -2.909 1.00 94.94 274 GLU A N 1
ATOM 2162 C CA . GLU A 1 274 ? -13.920 2.592 -2.516 1.00 94.94 274 GLU A CA 1
ATOM 2163 C C . GLU A 1 274 ? -12.522 2.495 -1.881 1.00 94.94 274 GLU A C 1
ATOM 2165 O O . GLU A 1 274 ? -12.252 1.560 -1.124 1.00 94.94 274 GLU A O 1
ATOM 2170 N N . LEU A 1 275 ? -11.638 3.472 -2.115 1.00 97.44 275 LEU A N 1
ATOM 2171 C CA . LEU A 1 275 ? -10.304 3.498 -1.522 1.00 97.44 275 LEU A CA 1
ATOM 2172 C C . LEU A 1 275 ? -10.387 3.942 -0.060 1.00 97.44 275 LEU A C 1
ATOM 2174 O O . LEU A 1 275 ? -10.762 5.074 0.254 1.00 97.44 275 LEU A O 1
ATOM 2178 N N . ARG A 1 276 ? -9.992 3.045 0.849 1.00 97.06 276 ARG A N 1
ATOM 2179 C CA . ARG A 1 276 ? -9.897 3.311 2.291 1.00 97.06 276 ARG A CA 1
ATOM 2180 C C . ARG A 1 276 ? -8.557 2.819 2.814 1.00 97.06 276 ARG A C 1
ATOM 2182 O O . ARG A 1 276 ? -8.300 1.617 2.781 1.00 97.06 276 ARG A O 1
ATOM 2189 N N . ALA A 1 277 ? -7.712 3.721 3.298 1.00 97.94 277 ALA A N 1
ATOM 2190 C CA . ALA A 1 277 ? -6.386 3.357 3.785 1.00 97.94 277 ALA A CA 1
ATOM 2191 C C . ALA A 1 277 ? -5.935 4.230 4.954 1.00 97.94 277 ALA A C 1
ATOM 2193 O O . ALA A 1 277 ? -6.159 5.441 4.969 1.00 97.94 277 ALA A O 1
ATOM 2194 N N . THR A 1 278 ? -5.270 3.618 5.929 1.00 97.25 278 THR A N 1
ATOM 2195 C CA . THR A 1 278 ? -4.521 4.361 6.945 1.00 97.25 278 THR A CA 1
ATOM 2196 C C . THR A 1 278 ? -3.344 5.072 6.283 1.00 97.25 278 THR A C 1
ATOM 2198 O O . THR A 1 278 ? -2.903 4.690 5.193 1.00 97.25 278 THR A O 1
ATOM 2201 N N . ILE A 1 279 ? -2.789 6.089 6.943 1.00 96.44 279 ILE A N 1
ATOM 2202 C CA . ILE A 1 279 ? -1.625 6.793 6.398 1.00 96.44 279 ILE A CA 1
ATOM 2203 C C . ILE A 1 279 ? -0.434 5.843 6.192 1.00 96.44 279 ILE A C 1
ATOM 2205 O O . ILE A 1 279 ? 0.243 5.943 5.179 1.00 96.44 279 ILE A O 1
ATOM 2209 N N . GLY A 1 280 ? -0.230 4.857 7.072 1.00 94.75 280 GLY A N 1
ATOM 2210 C CA . GLY A 1 280 ? 0.811 3.832 6.913 1.00 94.75 280 GLY A CA 1
ATOM 2211 C C . GLY A 1 280 ? 0.450 2.697 5.945 1.00 94.75 280 GLY A C 1
ATOM 2212 O O . GLY A 1 280 ? 1.302 1.884 5.599 1.00 94.75 280 GLY A O 1
ATOM 2213 N N . GLY A 1 281 ? -0.812 2.598 5.520 1.00 95.62 281 GLY A N 1
ATOM 2214 C CA . GLY A 1 281 ? -1.298 1.555 4.618 1.00 95.62 281 GLY A CA 1
ATOM 2215 C C . GLY A 1 281 ? -1.529 2.012 3.180 1.00 95.62 281 GLY A C 1
ATOM 2216 O O . GLY A 1 281 ? -1.615 1.169 2.291 1.00 95.62 281 GLY A O 1
ATOM 2217 N N . LEU A 1 282 ? -1.605 3.320 2.918 1.00 96.62 282 LEU A N 1
ATOM 2218 C CA . LEU A 1 282 ? -1.913 3.862 1.591 1.00 96.62 282 LEU A CA 1
ATOM 2219 C C . LEU A 1 282 ? -0.920 3.381 0.517 1.00 96.62 282 LEU A C 1
ATOM 2221 O O . LEU A 1 282 ? -1.350 2.908 -0.533 1.00 96.62 282 LEU A O 1
ATOM 2225 N N . GLY A 1 283 ? 0.386 3.387 0.801 1.00 95.25 283 GLY A N 1
ATOM 2226 C CA . GLY A 1 283 ? 1.399 2.836 -0.107 1.00 95.25 283 GLY A CA 1
ATOM 2227 C C . GLY A 1 283 ? 1.191 1.353 -0.450 1.00 95.25 283 GLY A C 1
ATOM 2228 O O . GLY A 1 283 ? 1.386 0.943 -1.593 1.00 95.25 283 GLY A O 1
ATOM 2229 N N . ARG A 1 284 ? 0.702 0.542 0.495 1.00 94.50 284 ARG A N 1
ATOM 2230 C CA . ARG A 1 284 ? 0.443 -0.893 0.269 1.00 94.50 284 ARG A CA 1
ATOM 2231 C C . ARG A 1 284 ? -0.761 -1.166 -0.609 1.00 94.50 284 ARG A C 1
ATOM 2233 O O . ARG A 1 284 ? -0.776 -2.191 -1.294 1.00 94.50 284 ARG A O 1
ATOM 2240 N N . VAL A 1 285 ? -1.747 -0.267 -0.614 1.00 96.12 285 VAL A N 1
ATOM 2241 C CA . VAL A 1 285 ? -2.904 -0.369 -1.512 1.00 96.12 285 VAL A CA 1
ATOM 2242 C C . VAL A 1 285 ? -2.426 -0.380 -2.957 1.00 96.12 285 VAL A C 1
ATOM 2244 O O . VAL A 1 285 ? -2.721 -1.333 -3.672 1.00 96.12 285 VAL A O 1
ATOM 2247 N N . ILE A 1 286 ? -1.618 0.603 -3.370 1.00 94.75 286 ILE A N 1
ATOM 2248 C CA . ILE A 1 286 ? -1.138 0.655 -4.756 1.00 94.75 286 ILE A CA 1
ATOM 2249 C C . ILE A 1 286 ? -0.201 -0.513 -5.091 1.00 94.75 286 ILE A C 1
ATOM 2251 O O . ILE A 1 286 ? -0.255 -1.031 -6.199 1.00 94.75 286 ILE A O 1
ATOM 2255 N N . GLY A 1 287 ? 0.601 -0.999 -4.136 1.00 92.81 287 GLY A N 1
ATOM 2256 C CA . GLY A 1 287 ? 1.447 -2.181 -4.345 1.00 92.81 287 GLY A CA 1
ATOM 2257 C C . GLY A 1 287 ? 0.653 -3.481 -4.530 1.00 92.81 287 GLY A C 1
ATOM 2258 O O . GLY A 1 287 ? 1.034 -4.332 -5.333 1.00 92.81 287 GLY A O 1
ATOM 2259 N N . SER A 1 288 ? -0.463 -3.631 -3.812 1.00 92.00 288 SER A N 1
ATOM 2260 C CA . SER A 1 288 ? -1.315 -4.830 -3.864 1.00 92.00 288 SER A CA 1
ATOM 2261 C C . SER A 1 288 ? -2.273 -4.822 -5.056 1.00 92.00 288 SER A C 1
ATOM 2263 O O . SER A 1 288 ? -2.568 -5.877 -5.611 1.00 92.00 288 SER A O 1
ATOM 2265 N N . TYR A 1 289 ? -2.726 -3.635 -5.464 1.00 93.12 289 TYR A N 1
ATOM 2266 C CA . TYR A 1 289 ? -3.742 -3.425 -6.497 1.00 93.12 289 TYR A CA 1
ATOM 2267 C C . TYR A 1 289 ? -3.195 -2.679 -7.724 1.00 93.12 289 TYR A C 1
ATOM 2269 O O . TYR A 1 289 ? -3.935 -2.009 -8.431 1.00 93.12 289 TYR A O 1
ATOM 2277 N N . ILE A 1 290 ? -1.897 -2.800 -8.019 1.00 90.25 290 ILE A N 1
ATOM 2278 C CA . ILE A 1 290 ? -1.263 -2.136 -9.176 1.00 90.25 290 ILE A CA 1
ATOM 2279 C C . ILE A 1 290 ? -1.901 -2.505 -10.527 1.00 90.25 290 ILE A C 1
ATOM 2281 O O . ILE A 1 290 ? -1.799 -1.743 -11.481 1.00 90.25 290 ILE A O 1
ATOM 2285 N N . ASN A 1 291 ? -2.563 -3.659 -10.616 1.00 90.06 291 ASN A N 1
ATOM 2286 C CA . ASN A 1 291 ? -3.244 -4.117 -11.829 1.00 90.06 291 ASN A CA 1
ATOM 2287 C C . ASN A 1 291 ? -4.738 -3.739 -11.866 1.00 90.06 291 ASN A C 1
ATOM 2289 O O . ASN A 1 291 ? -5.413 -4.072 -12.833 1.00 90.06 291 ASN A O 1
ATOM 2293 N N . ASP A 1 292 ? -5.257 -3.085 -10.825 1.00 94.38 292 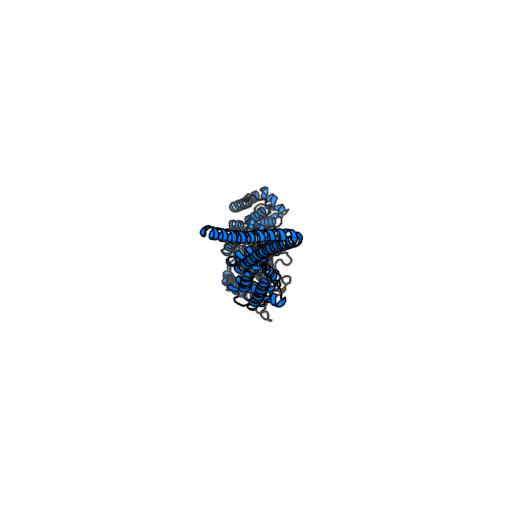ASP A N 1
ATOM 2294 C CA . ASP A 1 292 ? -6.650 -2.645 -10.719 1.00 94.38 292 ASP A CA 1
ATOM 2295 C C . ASP A 1 292 ? -6.757 -1.177 -11.166 1.00 94.38 292 ASP A C 1
ATOM 2297 O O . ASP A 1 292 ? -6.231 -0.275 -10.509 1.00 94.38 292 ASP A O 1
ATOM 2301 N N . GLU A 1 293 ? -7.382 -0.936 -12.322 1.00 93.94 293 GLU A N 1
ATOM 2302 C CA . GLU A 1 293 ? -7.486 0.403 -12.921 1.00 93.94 293 GLU A CA 1
ATOM 2303 C C . GLU A 1 293 ? -8.275 1.384 -12.043 1.00 93.94 293 GLU A C 1
ATOM 2305 O O . GLU A 1 293 ? -7.848 2.528 -11.873 1.00 93.94 293 GLU A O 1
ATOM 2310 N N . ASP A 1 294 ? -9.357 0.929 -11.407 1.00 95.00 294 ASP A N 1
ATOM 2311 C CA . ASP A 1 294 ? -10.196 1.778 -10.563 1.00 95.00 294 ASP A CA 1
ATOM 2312 C C . ASP A 1 294 ? -9.413 2.234 -9.324 1.00 95.00 294 ASP A C 1
ATOM 2314 O O . ASP A 1 294 ? -9.339 3.429 -9.019 1.00 95.00 294 ASP A O 1
ATOM 2318 N N . ILE A 1 295 ? -8.741 1.308 -8.630 1.00 95.12 295 ILE A N 1
ATOM 2319 C CA . ILE A 1 295 ? -7.943 1.644 -7.440 1.00 95.12 295 ILE A CA 1
ATOM 2320 C C . ILE A 1 295 ? -6.767 2.564 -7.787 1.00 95.12 295 ILE A C 1
ATOM 2322 O O . ILE A 1 295 ? -6.462 3.478 -7.013 1.00 95.12 295 ILE A O 1
ATOM 2326 N N . ARG A 1 296 ? -6.122 2.375 -8.944 1.00 94.62 296 ARG A N 1
ATOM 2327 C CA . ARG A 1 296 ? -5.061 3.272 -9.436 1.00 94.62 296 ARG A CA 1
ATOM 2328 C C . ARG A 1 296 ? -5.559 4.701 -9.622 1.00 94.62 296 ARG A C 1
ATOM 2330 O O . ARG A 1 296 ? -4.874 5.646 -9.218 1.00 94.62 296 ARG A O 1
ATOM 2337 N N . ASP A 1 297 ? -6.737 4.864 -10.208 1.00 94.56 297 ASP A N 1
ATOM 2338 C CA . ASP A 1 297 ? -7.334 6.174 -10.444 1.00 94.56 297 ASP A CA 1
ATOM 2339 C C . ASP A 1 297 ? -7.726 6.860 -9.134 1.00 94.56 297 ASP A C 1
ATOM 2341 O O . ASP A 1 297 ? -7.427 8.044 -8.939 1.00 94.56 297 ASP A O 1
ATOM 2345 N N . LEU A 1 298 ? -8.331 6.124 -8.195 1.00 95.88 298 LEU A N 1
ATOM 2346 C CA . LEU A 1 298 ? -8.634 6.651 -6.862 1.00 95.88 298 LEU A CA 1
ATOM 2347 C C . LEU A 1 298 ? -7.351 7.028 -6.105 1.00 95.88 298 LEU A C 1
ATOM 2349 O O . LEU A 1 298 ? -7.288 8.100 -5.506 1.00 95.88 298 LEU A O 1
ATOM 2353 N N . PHE A 1 299 ? -6.302 6.204 -6.171 1.00 96.62 299 PHE A N 1
ATOM 2354 C CA . PHE A 1 299 ? -5.014 6.488 -5.533 1.00 96.62 299 PHE A CA 1
ATOM 2355 C C . PHE A 1 299 ? -4.360 7.755 -6.106 1.00 96.62 299 PHE A C 1
ATOM 2357 O O . PHE A 1 299 ? -3.908 8.623 -5.356 1.00 96.62 299 PHE A O 1
ATOM 2364 N N . THR A 1 300 ? -4.375 7.911 -7.433 1.00 94.62 300 THR A N 1
ATOM 2365 C CA . THR A 1 300 ? -3.929 9.135 -8.115 1.00 94.62 300 THR A CA 1
ATOM 2366 C C . THR A 1 300 ? -4.679 10.366 -7.606 1.00 94.62 300 THR A C 1
ATOM 2368 O O . THR A 1 300 ? -4.050 11.383 -7.305 1.00 94.62 300 THR A O 1
ATOM 2371 N N . LYS A 1 301 ? -6.010 10.288 -7.472 1.00 93.62 301 LYS A N 1
ATOM 2372 C CA . LYS A 1 301 ? -6.834 11.390 -6.947 1.00 93.62 301 LYS A CA 1
ATOM 2373 C C . LYS A 1 301 ? -6.459 11.732 -5.505 1.00 93.62 301 LYS A C 1
ATOM 2375 O O . LYS A 1 301 ? -6.193 12.898 -5.226 1.00 93.62 301 LYS A O 1
ATOM 2380 N N . VAL A 1 302 ? -6.310 10.730 -4.633 1.00 95.56 302 VAL A N 1
ATOM 2381 C CA . VAL A 1 302 ? -5.877 10.905 -3.232 1.00 95.56 302 VAL A CA 1
ATOM 2382 C C . VAL A 1 302 ? -4.565 11.696 -3.136 1.00 95.56 302 VAL A C 1
ATOM 2384 O O . VAL A 1 302 ? -4.460 12.619 -2.322 1.00 95.56 302 VAL A O 1
ATOM 2387 N N . LEU A 1 303 ? -3.574 11.372 -3.978 1.00 94.44 303 LEU A N 1
ATOM 2388 C CA . LEU A 1 303 ? -2.287 12.075 -3.997 1.00 94.44 303 LEU A CA 1
ATOM 2389 C C . LEU A 1 303 ? -2.377 13.478 -4.613 1.00 94.44 303 LEU A C 1
ATOM 2391 O O . LEU A 1 303 ? -1.830 14.427 -4.048 1.00 94.44 303 LEU A O 1
ATOM 2395 N N . ARG A 1 304 ? -3.071 13.641 -5.749 1.00 90.75 304 ARG A N 1
ATOM 2396 C CA . ARG A 1 304 ? -3.241 14.945 -6.423 1.00 90.75 304 ARG A CA 1
ATOM 2397 C C . ARG A 1 304 ? -4.010 15.948 -5.563 1.00 90.75 304 ARG A C 1
ATOM 2399 O O . ARG A 1 304 ? -3.712 17.141 -5.577 1.00 90.75 304 ARG A O 1
ATOM 2406 N N . GLU A 1 305 ? -4.991 15.470 -4.808 1.00 90.75 305 GLU A N 1
ATOM 2407 C CA . GLU A 1 305 ? -5.792 16.276 -3.886 1.00 90.75 305 GLU A CA 1
ATOM 2408 C C . GLU A 1 305 ? -5.102 16.510 -2.535 1.00 90.75 305 GLU A C 1
ATOM 2410 O O . GLU A 1 305 ? -5.609 17.273 -1.715 1.00 90.75 305 GLU A O 1
ATOM 2415 N N . GLN A 1 306 ? -3.922 15.915 -2.320 1.00 93.31 306 GLN A N 1
ATOM 2416 C CA . GLN A 1 306 ? -3.098 16.085 -1.119 1.00 93.31 306 GLN A CA 1
ATOM 2417 C C . GLN A 1 306 ? -3.834 15.696 0.172 1.00 93.31 306 GLN A C 1
ATOM 2419 O O . GLN A 1 306 ? -3.643 16.307 1.227 1.00 93.31 306 GLN A O 1
ATOM 2424 N N . LEU A 1 307 ? -4.668 14.652 0.105 1.00 95.69 307 LEU A N 1
ATOM 2425 C CA . LEU A 1 307 ? -5.391 14.154 1.277 1.00 95.69 307 LEU A CA 1
ATOM 2426 C C . LEU A 1 307 ? -4.459 13.720 2.424 1.00 95.69 307 LEU A C 1
ATOM 2428 O O . LEU A 1 307 ? -4.821 13.998 3.566 1.00 95.69 307 LEU A O 1
ATOM 2432 N N . PRO A 1 308 ? -3.263 13.132 2.187 1.00 96.75 308 PRO A N 1
ATOM 2433 C CA . PRO A 1 308 ? -2.284 12.884 3.250 1.00 96.75 308 PRO A CA 1
ATOM 2434 C C . PRO A 1 308 ? -1.873 14.143 4.028 1.00 96.75 308 PRO A C 1
ATOM 2436 O O . PRO A 1 308 ? -1.891 14.142 5.258 1.00 96.75 308 PRO A O 1
ATOM 2439 N N . ALA A 1 309 ? -1.579 15.243 3.330 1.00 95.19 309 ALA A N 1
ATOM 2440 C CA . ALA A 1 309 ? -1.205 16.510 3.960 1.00 95.19 309 ALA A CA 1
ATOM 2441 C C . ALA A 1 309 ? -2.385 17.131 4.730 1.00 95.19 309 ALA A C 1
ATOM 2443 O O . ALA A 1 309 ? -2.225 17.647 5.838 1.00 95.19 309 ALA A O 1
ATOM 2444 N N . PHE A 1 310 ? -3.603 17.040 4.182 1.00 96.12 310 PHE A N 1
ATOM 2445 C CA . PHE A 1 310 ? -4.799 17.493 4.892 1.00 96.12 310 PHE A CA 1
ATOM 2446 C C . PHE A 1 310 ? -5.102 16.636 6.133 1.00 96.12 310 PHE A C 1
ATOM 2448 O O . PHE A 1 310 ? -5.489 17.172 7.174 1.00 96.12 310 PHE A O 1
ATOM 2455 N N . TRP A 1 311 ? -4.889 15.320 6.050 1.00 97.50 311 TRP A N 1
ATOM 2456 C CA . TRP A 1 311 ? -4.979 14.408 7.190 1.00 97.50 311 TRP A CA 1
ATOM 2457 C C . TRP A 1 311 ? -3.986 14.792 8.287 1.00 97.50 311 TRP A C 1
ATOM 2459 O O . TRP A 1 311 ? -4.399 14.913 9.438 1.00 97.50 311 TRP A O 1
ATOM 2469 N N . GLN A 1 312 ? -2.730 15.083 7.933 1.00 96.75 312 GLN A N 1
ATOM 2470 C CA . GLN A 1 312 ? -1.691 15.517 8.873 1.00 96.75 312 GLN A CA 1
ATOM 2471 C C . GLN A 1 312 ? -2.095 16.782 9.637 1.00 96.75 312 GLN A C 1
ATOM 2473 O O . GLN A 1 312 ? -1.979 16.831 10.859 1.00 96.75 312 GLN A O 1
ATOM 2478 N N . LYS A 1 313 ? -2.632 17.788 8.932 1.00 95.31 313 LYS A N 1
ATOM 2479 C CA . LYS A 1 313 ? -3.102 19.052 9.528 1.00 95.31 313 LYS A CA 1
ATOM 2480 C C . LYS A 1 313 ? -4.201 18.847 10.581 1.00 95.31 313 LYS A C 1
ATOM 2482 O O . LYS A 1 313 ? -4.360 19.678 11.470 1.00 95.31 313 LYS A O 1
ATOM 2487 N N . ASN A 1 314 ? -4.953 17.754 10.473 1.00 95.81 314 ASN A N 1
ATOM 2488 C CA . ASN A 1 314 ? -6.048 17.402 11.375 1.00 95.81 314 ASN A CA 1
ATOM 2489 C C . ASN A 1 314 ? -5.623 16.543 12.569 1.00 95.81 314 ASN A C 1
ATOM 2491 O O . ASN A 1 314 ? -6.440 16.274 13.452 1.00 95.81 314 ASN A O 1
ATOM 2495 N N . GLN A 1 315 ? -4.364 16.114 12.622 1.00 93.88 315 GLN A N 1
ATOM 2496 C CA . GLN A 1 315 ? -3.868 15.324 13.735 1.00 93.88 315 GLN A CA 1
ATOM 2497 C C . GLN A 1 315 ? -3.430 16.215 14.893 1.00 93.88 315 GLN A C 1
ATOM 2499 O O . GLN A 1 315 ? -2.691 17.181 14.727 1.00 93.88 315 GLN A O 1
ATOM 2504 N N . LEU A 1 316 ? -3.821 15.832 16.111 1.00 87.94 316 LEU A N 1
ATOM 2505 C CA . LEU A 1 316 ? -3.275 16.449 17.325 1.00 87.94 316 LEU A CA 1
ATOM 2506 C C . LEU A 1 316 ? -1.798 16.093 17.522 1.00 87.94 316 LEU A C 1
ATOM 2508 O O . LEU A 1 316 ? -1.038 16.879 18.086 1.00 87.94 316 LEU A O 1
ATOM 2512 N N . ARG A 1 317 ? -1.424 14.869 17.139 1.00 87.75 317 ARG A N 1
ATOM 2513 C CA . ARG A 1 317 ? -0.068 14.319 17.189 1.00 87.75 317 ARG A CA 1
ATOM 2514 C C . ARG A 1 317 ? 0.069 13.280 16.090 1.00 87.75 317 ARG A C 1
ATOM 2516 O O . ARG A 1 317 ? -0.876 12.538 15.850 1.00 87.75 317 ARG A O 1
ATOM 2523 N N . ILE A 1 318 ? 1.257 13.213 15.514 1.00 90.88 318 ILE A N 1
ATOM 2524 C CA . ILE A 1 318 ? 1.665 12.197 14.552 1.00 90.88 318 ILE A CA 1
ATOM 2525 C C . ILE A 1 318 ? 2.917 11.505 15.072 1.00 90.88 318 ILE A C 1
ATOM 2527 O O . ILE A 1 318 ? 3.696 12.073 15.841 1.00 90.88 318 ILE A O 1
ATOM 2531 N N . THR A 1 319 ? 3.066 10.244 14.708 1.00 90.62 319 THR A N 1
ATOM 2532 C CA . THR A 1 319 ? 4.268 9.461 14.968 1.00 90.62 319 THR A CA 1
ATOM 2533 C C . THR A 1 319 ? 5.305 9.719 13.878 1.00 90.62 319 THR A C 1
ATOM 2535 O O . THR A 1 319 ? 4.973 10.096 12.756 1.00 90.62 319 THR A O 1
ATOM 2538 N N . GLN A 1 320 ? 6.574 9.439 14.179 1.00 91.56 320 GLN A N 1
ATOM 2539 C CA . GLN A 1 320 ? 7.660 9.551 13.199 1.00 91.56 320 GLN A CA 1
ATOM 2540 C C . GLN A 1 320 ? 7.433 8.660 11.962 1.00 91.56 320 GLN A C 1
ATOM 2542 O O . GLN A 1 320 ? 7.825 9.012 10.852 1.00 91.56 320 GLN A O 1
ATOM 2547 N N . ALA A 1 321 ? 6.794 7.499 12.141 1.00 91.00 321 ALA A N 1
ATOM 2548 C CA . ALA A 1 321 ? 6.462 6.605 11.036 1.00 91.00 321 ALA A CA 1
ATOM 2549 C C . ALA A 1 321 ? 5.412 7.224 10.099 1.00 91.00 321 ALA A C 1
ATOM 2551 O O . ALA A 1 321 ? 5.539 7.120 8.882 1.00 91.00 321 ALA A O 1
ATOM 2552 N N . GLU A 1 322 ? 4.401 7.895 10.654 1.00 94.19 322 GLU A N 1
ATOM 2553 C CA . GLU A 1 322 ? 3.365 8.578 9.874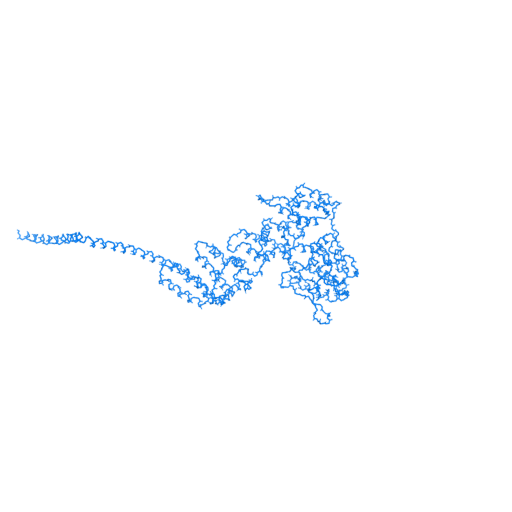 1.00 94.19 322 GLU A CA 1
ATOM 2554 C C . GLU A 1 322 ? 3.920 9.812 9.155 1.00 94.19 322 GLU A C 1
ATOM 2556 O O . GLU A 1 322 ? 3.613 10.002 7.981 1.00 94.19 322 GLU A O 1
ATOM 2561 N N . GLU A 1 323 ? 4.780 10.600 9.815 1.00 95.56 323 GLU A N 1
ATOM 2562 C CA . GLU A 1 323 ? 5.515 11.714 9.190 1.00 95.56 323 GLU A CA 1
ATOM 2563 C C . GLU A 1 323 ? 6.295 11.244 7.966 1.00 95.56 323 GLU A C 1
ATOM 2565 O O . GLU A 1 323 ? 6.121 11.785 6.875 1.00 95.56 323 GLU A O 1
ATOM 2570 N N . LYS A 1 324 ? 7.077 10.171 8.124 1.00 95.31 324 LYS A N 1
ATOM 2571 C CA . LYS A 1 324 ? 7.832 9.577 7.023 1.00 95.31 324 LYS A CA 1
ATOM 2572 C C . LYS A 1 324 ? 6.923 9.131 5.873 1.00 95.31 324 LYS A C 1
ATOM 2574 O O . LYS A 1 324 ? 7.243 9.390 4.720 1.00 95.31 324 LYS A O 1
ATOM 2579 N N . CYS A 1 325 ? 5.782 8.500 6.166 1.00 96.12 325 CYS A N 1
ATOM 2580 C CA . CYS A 1 325 ? 4.838 8.095 5.120 1.00 96.12 325 CYS A CA 1
ATOM 2581 C C . CYS A 1 325 ? 4.344 9.301 4.308 1.00 96.12 325 CYS A C 1
ATOM 2583 O O . CYS A 1 325 ? 4.247 9.218 3.088 1.00 96.12 325 CYS A O 1
ATOM 2585 N N . ILE A 1 326 ? 4.045 10.422 4.968 1.00 96.38 326 ILE A N 1
ATOM 2586 C CA . ILE A 1 326 ? 3.594 11.650 4.298 1.00 96.38 326 ILE A CA 1
ATOM 2587 C C . ILE A 1 326 ? 4.699 12.215 3.399 1.00 96.38 326 ILE A C 1
ATOM 2589 O O . ILE A 1 326 ? 4.423 12.536 2.243 1.00 96.38 326 ILE A O 1
ATOM 2593 N N . GLU A 1 327 ? 5.941 12.275 3.888 1.00 96.06 327 GLU A N 1
ATOM 2594 C CA . GLU A 1 327 ? 7.103 12.687 3.087 1.00 96.06 327 GLU A CA 1
ATOM 2595 C C . GLU A 1 327 ? 7.296 11.783 1.859 1.00 96.06 327 GLU A C 1
ATOM 2597 O O . GLU A 1 327 ? 7.499 12.272 0.745 1.00 96.06 327 GLU A O 1
ATOM 2602 N N . ASP A 1 328 ? 7.176 10.466 2.042 1.00 95.81 328 ASP A N 1
ATOM 2603 C CA . ASP A 1 328 ? 7.268 9.484 0.962 1.00 95.81 328 ASP A CA 1
ATOM 2604 C C . ASP A 1 328 ? 6.153 9.699 -0.083 1.00 95.81 328 ASP A C 1
ATOM 2606 O O . ASP A 1 328 ? 6.418 9.652 -1.287 1.00 95.81 328 ASP A O 1
ATOM 2610 N N . TYR A 1 329 ? 4.921 10.014 0.339 1.00 96.56 329 TYR A N 1
ATOM 2611 C CA . TYR A 1 329 ? 3.816 10.331 -0.576 1.00 96.56 329 TYR A CA 1
ATOM 2612 C C . TYR A 1 329 ? 4.030 11.636 -1.345 1.00 96.56 329 TYR A C 1
ATOM 2614 O O . TYR A 1 329 ? 3.751 11.684 -2.547 1.00 96.56 329 TYR A O 1
ATOM 2622 N N . ASP A 1 330 ? 4.549 12.679 -0.697 1.00 93.75 330 ASP A N 1
ATOM 2623 C CA . ASP A 1 330 ? 4.852 13.952 -1.354 1.00 93.75 330 ASP A CA 1
ATOM 2624 C C . ASP A 1 330 ? 5.978 13.809 -2.388 1.00 93.75 330 ASP A C 1
ATOM 2626 O O . ASP A 1 330 ? 5.880 14.361 -3.490 1.00 93.75 330 ASP A O 1
ATOM 2630 N N . HIS A 1 331 ? 7.011 13.017 -2.085 1.00 93.25 331 HIS A N 1
ATOM 2631 C CA . HIS A 1 331 ? 8.059 12.678 -3.048 1.00 93.25 331 HIS A CA 1
ATOM 2632 C C . HIS A 1 331 ? 7.518 11.851 -4.220 1.00 93.25 331 HIS A C 1
ATOM 2634 O O . HIS A 1 331 ? 7.761 12.190 -5.383 1.00 93.25 331 HIS A O 1
ATOM 2640 N N . ALA A 1 332 ? 6.744 10.801 -3.934 1.00 92.75 332 ALA A N 1
ATOM 2641 C CA . ALA A 1 332 ? 6.198 9.908 -4.951 1.00 92.75 332 ALA A CA 1
ATOM 2642 C C . ALA A 1 332 ? 5.209 10.619 -5.891 1.00 92.75 332 ALA A C 1
ATOM 2644 O O . ALA A 1 332 ? 5.144 10.306 -7.084 1.00 92.75 332 ALA A O 1
ATOM 2645 N N . ARG A 1 333 ? 4.485 11.637 -5.402 1.00 91.69 333 ARG A N 1
ATOM 2646 C CA . ARG A 1 333 ? 3.531 12.432 -6.195 1.00 91.69 333 ARG A CA 1
ATOM 2647 C C . ARG A 1 333 ? 4.146 13.001 -7.476 1.00 91.69 333 ARG A C 1
ATOM 2649 O O . ARG A 1 333 ? 3.464 13.090 -8.493 1.00 91.69 333 ARG A O 1
ATOM 2656 N N . VAL A 1 334 ? 5.438 13.336 -7.461 1.00 91.56 334 VAL A N 1
ATOM 2657 C CA . VAL A 1 334 ? 6.163 13.872 -8.628 1.00 91.56 334 VAL A CA 1
ATOM 2658 C C . VAL A 1 334 ? 6.192 12.887 -9.806 1.00 91.56 334 VAL A C 1
ATOM 2660 O O . VAL A 1 334 ? 6.311 13.318 -10.954 1.00 91.56 334 VAL A O 1
ATOM 2663 N N . ASN A 1 335 ? 6.075 11.583 -9.541 1.00 92.25 335 ASN A N 1
ATOM 2664 C CA . ASN A 1 335 ? 6.092 10.528 -10.553 1.00 92.25 335 ASN A CA 1
ATOM 2665 C C . ASN A 1 335 ? 4.698 10.141 -11.072 1.00 92.25 335 ASN A C 1
ATOM 2667 O O . ASN A 1 335 ? 4.630 9.519 -12.129 1.00 92.25 335 ASN A O 1
ATOM 2671 N N . VAL A 1 336 ? 3.611 10.522 -10.389 1.00 90.06 336 VAL A N 1
ATOM 2672 C CA . VAL A 1 336 ? 2.233 10.101 -10.725 1.00 90.06 336 VAL A CA 1
ATOM 2673 C C . VAL A 1 336 ? 1.832 10.531 -12.139 1.00 90.06 336 VAL A C 1
ATOM 2675 O O . VAL A 1 336 ? 1.340 9.713 -12.911 1.00 90.06 336 VAL A O 1
ATOM 2678 N N . ASP A 1 337 ? 2.099 11.790 -12.498 1.00 84.62 337 ASP A N 1
ATOM 2679 C CA . ASP A 1 337 ? 1.685 12.377 -13.784 1.00 84.62 337 ASP A CA 1
ATOM 2680 C C . ASP A 1 337 ? 2.757 12.276 -14.876 1.00 84.62 337 ASP A C 1
ATOM 2682 O O . ASP A 1 337 ? 2.532 12.665 -16.024 1.00 84.62 337 ASP A O 1
ATOM 2686 N N . ARG A 1 338 ? 3.951 11.782 -14.532 1.00 89.62 338 ARG A N 1
ATOM 2687 C CA . ARG A 1 338 ? 5.050 11.667 -15.490 1.00 89.62 338 ARG A CA 1
ATOM 2688 C C . ARG A 1 338 ? 4.831 10.463 -16.395 1.00 89.62 338 ARG A C 1
ATOM 2690 O O . ARG A 1 338 ? 4.654 9.339 -15.934 1.00 89.62 338 ARG A O 1
ATOM 2697 N N . ILE A 1 339 ? 4.894 10.725 -17.694 1.00 85.56 339 ILE A N 1
ATOM 2698 C CA . ILE A 1 339 ? 4.798 9.723 -18.754 1.00 85.56 339 ILE A CA 1
ATOM 2699 C C . ILE A 1 339 ? 6.221 9.305 -19.153 1.00 85.56 339 ILE A C 1
ATOM 2701 O O . ILE A 1 339 ? 7.137 10.127 -19.111 1.00 85.56 339 ILE A O 1
ATOM 2705 N N . GLY A 1 340 ? 6.393 8.039 -19.528 1.00 88.44 340 GLY A N 1
ATOM 2706 C CA . GLY A 1 340 ? 7.659 7.473 -20.001 1.00 88.44 340 GLY A CA 1
ATOM 2707 C C . GLY A 1 340 ? 8.200 6.368 -19.091 1.00 88.44 340 GLY A C 1
ATOM 2708 O O . GLY A 1 340 ? 7.700 6.133 -17.986 1.00 88.44 340 GLY A O 1
ATOM 2709 N N . PHE A 1 341 ? 9.227 5.66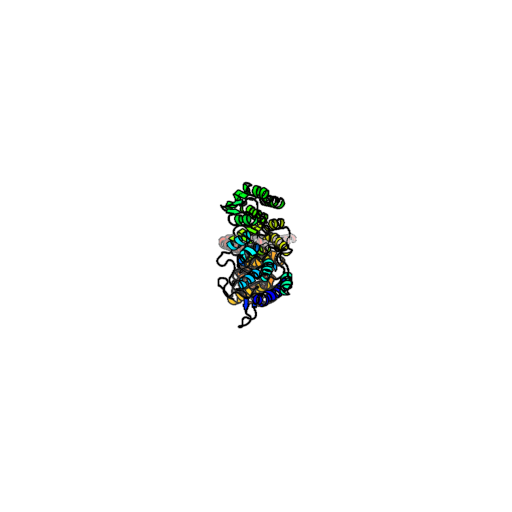8 -19.568 1.00 93.56 341 PHE A N 1
ATOM 2710 C CA . PHE A 1 341 ? 9.874 4.584 -18.827 1.00 93.56 341 PHE A CA 1
ATOM 2711 C C . PHE A 1 341 ? 10.525 5.095 -17.532 1.00 93.56 341 PHE A C 1
ATOM 2713 O O . PHE A 1 341 ? 11.183 6.134 -17.507 1.00 93.56 341 PHE A O 1
ATOM 2720 N N . GLY A 1 342 ? 10.348 4.352 -16.436 1.00 93.69 342 GLY A N 1
ATOM 2721 C CA . GLY A 1 342 ? 10.889 4.719 -15.120 1.00 93.69 342 GLY A CA 1
ATOM 2722 C C . GLY A 1 342 ? 10.019 5.680 -14.299 1.00 93.69 342 GLY A C 1
ATOM 2723 O O . GLY A 1 342 ? 10.403 6.025 -13.177 1.00 93.69 342 GLY A O 1
ATOM 2724 N N . HIS A 1 343 ? 8.860 6.078 -14.829 1.00 94.06 343 HIS A N 1
ATOM 2725 C CA . HIS A 1 343 ? 7.883 6.973 -14.205 1.00 94.06 343 HIS A CA 1
ATOM 2726 C C . HIS A 1 343 ? 6.491 6.320 -14.104 1.00 94.06 343 HIS A C 1
ATOM 2728 O O . HIS A 1 343 ? 6.325 5.140 -14.411 1.00 94.06 343 HIS A O 1
ATOM 2734 N N . GLY A 1 344 ? 5.493 7.083 -13.650 1.00 93.62 344 GLY A N 1
ATOM 2735 C CA . GLY A 1 344 ? 4.105 6.646 -13.535 1.00 93.62 344 GLY A CA 1
ATOM 2736 C C . GLY A 1 344 ? 3.774 5.979 -12.202 1.00 93.62 344 GLY A C 1
ATOM 2737 O O . GLY A 1 344 ? 4.570 5.950 -11.261 1.00 93.62 344 GLY A O 1
ATOM 2738 N N . LEU A 1 345 ? 2.566 5.421 -12.125 1.00 94.19 345 LEU A N 1
ATOM 2739 C CA . LEU A 1 345 ? 2.087 4.732 -10.926 1.00 94.19 345 LEU A CA 1
ATOM 2740 C C . LEU A 1 345 ? 2.875 3.463 -10.615 1.00 94.19 345 LEU A C 1
ATOM 2742 O O . LEU A 1 345 ? 3.033 3.128 -9.445 1.00 94.19 345 LEU A O 1
ATOM 2746 N N . GLU A 1 346 ? 3.414 2.791 -11.633 1.00 94.19 346 GLU A N 1
ATOM 2747 C CA . GLU A 1 346 ? 4.285 1.636 -11.436 1.00 94.19 346 GLU A CA 1
ATOM 2748 C C . GLU A 1 346 ? 5.517 2.039 -10.616 1.00 94.19 346 GLU A C 1
ATOM 2750 O O . GLU A 1 346 ? 5.878 1.376 -9.645 1.00 94.19 346 GLU A O 1
ATOM 2755 N N . ARG A 1 347 ? 6.117 3.191 -10.946 1.00 95.38 347 ARG A N 1
ATOM 2756 C CA . ARG A 1 347 ? 7.261 3.744 -10.215 1.00 95.38 347 ARG A CA 1
ATOM 2757 C C . ARG A 1 347 ? 6.893 4.054 -8.765 1.00 95.38 347 ARG A C 1
ATOM 2759 O O . ARG A 1 347 ? 7.626 3.661 -7.860 1.00 95.38 347 ARG A O 1
ATOM 2766 N N . VAL A 1 348 ? 5.752 4.708 -8.557 1.00 96.31 348 VAL A N 1
ATOM 2767 C CA . VAL A 1 348 ? 5.236 5.039 -7.221 1.00 96.31 348 VAL A CA 1
ATOM 2768 C C . VAL A 1 348 ? 4.992 3.781 -6.387 1.00 96.31 348 VAL A C 1
ATOM 2770 O O . VAL A 1 348 ? 5.369 3.736 -5.218 1.00 96.31 348 VAL A O 1
ATOM 2773 N N . ALA A 1 349 ? 4.425 2.729 -6.979 1.00 96.00 349 ALA A N 1
ATOM 2774 C CA . ALA A 1 349 ? 4.175 1.475 -6.280 1.00 96.00 349 ALA A CA 1
ATOM 2775 C C . ALA A 1 349 ? 5.468 0.836 -5.756 1.00 96.00 349 ALA A C 1
ATOM 2777 O O . ALA A 1 349 ? 5.493 0.399 -4.607 1.00 96.00 349 ALA A O 1
ATOM 2778 N N . TYR A 1 350 ? 6.544 0.816 -6.550 1.00 96.50 350 TYR A N 1
ATOM 2779 C CA . TYR A 1 350 ? 7.831 0.276 -6.101 1.00 96.50 350 TYR A CA 1
ATOM 2780 C C . TYR A 1 350 ? 8.546 1.178 -5.085 1.00 96.50 350 TYR A C 1
ATOM 2782 O O . TYR A 1 350 ? 9.199 0.657 -4.185 1.00 96.50 350 TYR A O 1
ATOM 2790 N N . GLU A 1 351 ? 8.428 2.507 -5.194 1.00 95.44 351 GLU A N 1
ATOM 2791 C CA . GLU A 1 351 ? 8.991 3.440 -4.201 1.00 95.44 351 GLU A CA 1
ATOM 2792 C C . GLU A 1 351 ? 8.335 3.264 -2.829 1.00 95.44 351 GLU A C 1
ATOM 2794 O O . GLU A 1 351 ? 9.026 3.165 -1.817 1.00 95.44 351 GLU A O 1
ATOM 2799 N N . LEU A 1 352 ? 7.005 3.159 -2.806 1.00 95.94 352 LEU A N 1
ATOM 2800 C CA . LEU A 1 352 ? 6.232 2.999 -1.575 1.00 95.94 352 LEU A CA 1
ATOM 2801 C C . LEU A 1 352 ? 6.244 1.558 -1.040 1.00 95.94 352 LEU A C 1
ATOM 2803 O O . LEU A 1 352 ? 5.844 1.321 0.098 1.00 95.94 352 LEU A O 1
ATOM 2807 N N . ASN A 1 353 ? 6.705 0.589 -1.838 1.00 94.94 353 ASN A N 1
ATOM 2808 C CA . ASN A 1 353 ? 6.821 -0.815 -1.446 1.00 94.94 353 ASN A CA 1
ATOM 2809 C C . ASN A 1 353 ? 8.186 -1.383 -1.875 1.00 94.94 353 ASN A C 1
ATOM 2811 O O . ASN A 1 353 ? 8.267 -2.113 -2.866 1.00 94.94 353 ASN A O 1
ATOM 2815 N N . PRO A 1 354 ? 9.267 -1.126 -1.115 1.00 91.44 354 PRO A N 1
ATOM 2816 C CA . PRO A 1 354 ? 10.626 -1.523 -1.504 1.00 91.44 354 PRO A CA 1
ATOM 2817 C C . PRO A 1 354 ? 10.819 -3.029 -1.751 1.00 91.44 354 PRO A C 1
ATOM 2819 O O . PRO A 1 354 ? 11.683 -3.417 -2.542 1.00 91.44 354 PRO A O 1
ATOM 2822 N N . ASN A 1 355 ? 10.004 -3.860 -1.091 1.00 90.56 355 ASN A N 1
ATOM 2823 C CA . ASN A 1 355 ? 10.024 -5.324 -1.180 1.00 90.56 355 ASN A CA 1
ATOM 2824 C C . ASN A 1 355 ? 8.993 -5.891 -2.173 1.00 90.56 355 ASN A C 1
ATOM 2826 O O . ASN A 1 355 ? 8.823 -7.108 -2.241 1.00 90.56 355 ASN A O 1
ATOM 2830 N N . LEU A 1 356 ? 8.275 -5.042 -2.917 1.00 93.00 356 LEU A N 1
ATOM 2831 C CA . LEU A 1 356 ? 7.358 -5.496 -3.958 1.00 93.00 356 LEU A CA 1
ATOM 2832 C C . LEU A 1 356 ? 8.177 -6.136 -5.093 1.00 93.00 356 LEU A C 1
ATOM 2834 O O . LEU A 1 356 ? 9.028 -5.451 -5.670 1.00 93.00 356 LEU A O 1
ATOM 2838 N N . PRO A 1 357 ? 7.949 -7.421 -5.429 1.00 94.44 357 PRO A N 1
ATOM 2839 C CA . PRO A 1 357 ? 8.617 -8.038 -6.565 1.00 94.44 357 PRO A CA 1
ATOM 2840 C C . PRO A 1 357 ? 8.225 -7.339 -7.867 1.00 94.44 357 PRO A C 1
ATOM 2842 O O . PRO A 1 357 ? 7.104 -6.838 -7.996 1.00 94.44 357 PRO A O 1
ATOM 2845 N N . CYS A 1 358 ? 9.133 -7.338 -8.840 1.00 95.44 358 CYS A N 1
ATOM 2846 C CA . CYS A 1 358 ? 8.884 -6.807 -10.170 1.00 95.44 358 CYS A CA 1
ATOM 2847 C C . CYS A 1 358 ? 7.636 -7.469 -10.773 1.00 95.44 358 CYS A C 1
ATOM 2849 O O . CYS A 1 358 ? 7.539 -8.690 -10.857 1.00 95.44 358 CYS A O 1
ATOM 2851 N N . LYS A 1 359 ? 6.674 -6.643 -11.184 1.00 93.94 359 LYS A N 1
ATOM 2852 C CA . LYS A 1 359 ? 5.402 -7.044 -11.805 1.00 93.94 359 LYS A CA 1
ATOM 2853 C C . LYS A 1 359 ? 5.454 -7.027 -13.331 1.00 93.94 359 LYS A C 1
ATOM 2855 O O . LYS A 1 359 ? 4.415 -7.071 -13.980 1.00 93.94 359 LYS A O 1
ATOM 2860 N N . SER A 1 360 ? 6.653 -6.925 -13.900 1.00 94.44 360 SER A N 1
ATOM 2861 C CA . SER A 1 360 ? 6.848 -7.022 -15.343 1.00 94.44 360 SER A CA 1
ATOM 2862 C C . SER A 1 360 ? 6.368 -8.385 -15.854 1.00 94.44 360 SER A C 1
ATOM 2864 O O . SER A 1 360 ? 6.779 -9.405 -15.291 1.00 94.44 360 SER A O 1
ATOM 2866 N N . PRO A 1 361 ? 5.570 -8.433 -16.938 1.00 93.00 361 PRO A N 1
ATOM 2867 C CA . PRO A 1 361 ? 5.183 -9.685 -17.584 1.00 93.00 361 PRO A CA 1
ATOM 2868 C C . PRO A 1 361 ? 6.373 -10.538 -18.046 1.00 93.00 361 PRO A C 1
ATOM 2870 O O . PRO A 1 361 ? 6.228 -11.754 -18.169 1.00 93.00 361 PRO A O 1
ATOM 2873 N N . ILE A 1 362 ? 7.550 -9.927 -18.248 1.00 94.19 362 ILE A N 1
ATOM 2874 C CA . ILE A 1 362 ? 8.802 -10.629 -18.573 1.00 94.19 362 ILE A CA 1
ATOM 2875 C C . ILE A 1 362 ? 9.127 -11.676 -17.494 1.00 94.19 362 ILE A C 1
ATOM 2877 O O . ILE A 1 362 ? 9.581 -12.772 -17.808 1.00 94.19 362 ILE A O 1
ATOM 2881 N N . PHE A 1 363 ? 8.842 -11.372 -16.223 1.00 93.69 363 PHE A N 1
ATOM 2882 C CA . PHE A 1 363 ? 9.199 -12.203 -15.070 1.00 93.69 363 PHE A CA 1
ATOM 2883 C C . PHE A 1 363 ? 8.023 -13.000 -14.500 1.00 93.69 363 PHE A C 1
ATOM 2885 O O . PHE A 1 363 ? 8.052 -13.361 -13.331 1.00 93.69 363 PHE A O 1
ATOM 2892 N N . ASN A 1 364 ? 6.986 -13.317 -15.282 1.00 86.06 364 ASN A N 1
ATOM 2893 C CA . ASN A 1 364 ? 5.796 -14.017 -14.765 1.00 86.06 364 ASN A CA 1
ATOM 2894 C C . ASN A 1 364 ? 6.095 -15.331 -14.007 1.00 86.06 364 ASN A C 1
ATOM 2896 O O . ASN A 1 364 ? 5.334 -15.701 -13.115 1.00 86.06 364 ASN A O 1
ATOM 2900 N N . ASN A 1 365 ? 7.195 -16.018 -14.339 1.00 86.38 365 ASN A N 1
ATOM 2901 C CA . ASN A 1 365 ? 7.628 -17.263 -13.690 1.00 86.38 365 ASN A CA 1
ATOM 2902 C C . ASN A 1 365 ? 8.833 -17.082 -12.744 1.00 86.38 365 ASN A C 1
ATOM 2904 O O . ASN A 1 365 ? 9.396 -18.069 -12.279 1.00 86.38 365 ASN A O 1
ATOM 2908 N N . GLU A 1 366 ? 9.239 -15.844 -12.472 1.00 91.31 366 GLU A N 1
ATOM 2909 C CA . GLU A 1 366 ? 10.424 -15.490 -11.688 1.00 91.31 366 GLU A CA 1
ATOM 2910 C C . GLU A 1 366 ? 10.035 -14.535 -10.546 1.00 91.31 366 GLU A C 1
ATOM 2912 O O . GLU A 1 366 ? 9.128 -13.714 -10.671 1.00 91.31 366 GLU A O 1
ATOM 2917 N N . TYR A 1 367 ? 10.717 -14.617 -9.401 1.00 91.94 367 TYR A N 1
ATOM 2918 C CA . TYR A 1 367 ? 10.404 -13.784 -8.230 1.00 91.94 367 TYR A CA 1
ATOM 2919 C C . TYR A 1 367 ? 11.517 -12.761 -7.964 1.00 91.94 367 TYR A C 1
ATOM 2921 O O . TYR A 1 367 ? 12.375 -12.947 -7.101 1.00 91.94 367 TYR A O 1
ATOM 2929 N N . VAL A 1 368 ? 11.516 -11.668 -8.731 1.00 95.50 368 VAL A N 1
ATOM 2930 C CA . VAL A 1 368 ? 12.575 -10.641 -8.698 1.00 95.50 368 VAL A CA 1
ATOM 2931 C C . VAL A 1 368 ? 12.239 -9.538 -7.689 1.00 95.50 368 VAL A C 1
ATOM 2933 O O . VAL A 1 368 ? 11.401 -8.686 -7.966 1.00 95.50 368 VAL A O 1
ATOM 2936 N N . VAL A 1 369 ? 12.892 -9.521 -6.523 1.00 94.00 369 VAL A N 1
ATOM 2937 C CA . VAL A 1 369 ? 12.646 -8.520 -5.452 1.00 94.00 369 VAL A CA 1
ATOM 2938 C C . VAL A 1 369 ? 13.663 -7.374 -5.460 1.00 94.00 369 VAL A C 1
ATOM 2940 O O . VAL A 1 369 ? 13.355 -6.233 -5.098 1.00 94.00 369 VAL A O 1
ATOM 2943 N N . ASP A 1 370 ? 14.886 -7.648 -5.902 1.00 93.69 370 ASP A N 1
ATOM 2944 C CA . ASP A 1 370 ? 15.976 -6.682 -5.973 1.00 93.69 370 ASP A CA 1
ATOM 2945 C C . ASP A 1 370 ? 16.574 -6.597 -7.383 1.00 93.69 370 ASP A C 1
ATOM 2947 O O . ASP A 1 370 ? 16.216 -7.345 -8.293 1.00 93.69 370 ASP A O 1
ATOM 2951 N N . VAL A 1 371 ? 17.474 -5.632 -7.578 1.00 95.31 371 VAL A N 1
ATOM 2952 C CA . VAL A 1 371 ? 18.132 -5.426 -8.873 1.00 95.31 371 VAL A CA 1
ATOM 2953 C C . VAL A 1 371 ? 19.124 -6.553 -9.187 1.00 95.31 371 VAL A C 1
ATOM 2955 O O . VAL A 1 371 ? 19.336 -6.876 -10.354 1.00 95.31 371 VAL A O 1
ATOM 2958 N N . ALA A 1 372 ? 19.700 -7.189 -8.162 1.00 93.75 372 ALA A N 1
ATOM 2959 C CA . ALA A 1 372 ? 20.652 -8.283 -8.334 1.00 93.75 372 ALA A CA 1
ATOM 2960 C C . ALA A 1 372 ? 19.992 -9.533 -8.942 1.00 93.75 372 ALA A C 1
ATOM 2962 O O . ALA A 1 372 ? 20.637 -10.241 -9.712 1.00 93.75 372 ALA A O 1
ATOM 2963 N N . GLY A 1 373 ? 18.709 -9.770 -8.656 1.00 95.19 373 GLY A N 1
ATOM 2964 C CA . GLY A 1 373 ? 17.908 -10.856 -9.221 1.00 95.19 373 GLY A CA 1
ATOM 2965 C C . GLY A 1 373 ? 17.441 -10.638 -10.664 1.00 95.19 373 GLY A C 1
ATOM 2966 O O . GLY A 1 373 ? 17.018 -11.597 -11.304 1.00 95.19 373 GLY A O 1
ATOM 2967 N N . TYR A 1 374 ? 17.555 -9.422 -11.213 1.00 96.44 374 TYR A N 1
ATOM 2968 C CA . TYR A 1 374 ? 17.038 -9.092 -12.549 1.00 96.44 374 TYR A CA 1
ATOM 2969 C C . TYR A 1 374 ? 17.759 -9.857 -13.674 1.00 96.44 374 TYR A C 1
ATOM 2971 O O . TYR A 1 374 ? 17.119 -10.470 -14.526 1.00 96.44 374 TYR A O 1
ATOM 2979 N N . LEU A 1 375 ? 19.100 -9.863 -13.672 1.00 96.62 375 LEU A N 1
ATOM 2980 C CA . LEU A 1 375 ? 19.885 -10.574 -14.693 1.00 96.62 375 LEU A CA 1
ATOM 2981 C C . LEU A 1 375 ? 19.830 -12.102 -14.552 1.00 96.62 375 LEU A C 1
ATOM 2983 O O . LEU A 1 375 ? 19.653 -12.756 -15.577 1.00 96.62 375 LEU A O 1
ATOM 2987 N N . PRO A 1 376 ? 19.932 -12.694 -13.343 1.00 95.56 376 PRO A N 1
ATOM 2988 C CA . PRO A 1 376 ? 19.694 -14.124 -13.157 1.00 95.56 376 PRO A CA 1
ATOM 2989 C C . PRO A 1 376 ? 18.338 -14.590 -13.697 1.00 95.56 376 PRO A C 1
ATOM 2991 O O . PRO A 1 376 ? 18.283 -15.619 -14.362 1.00 95.56 376 PRO A O 1
ATOM 2994 N N . ALA A 1 377 ? 17.269 -13.817 -13.483 1.00 95.62 377 ALA A N 1
ATOM 2995 C CA . ALA A 1 377 ? 15.951 -14.146 -14.017 1.00 95.62 377 ALA A CA 1
ATOM 2996 C C . ALA A 1 377 ? 15.933 -14.138 -15.557 1.00 95.62 377 ALA A C 1
ATOM 2998 O O . ALA A 1 377 ? 15.445 -15.080 -16.176 1.00 95.62 377 ALA A O 1
ATOM 2999 N N . LEU A 1 378 ? 16.526 -13.122 -16.196 1.00 96.00 378 LEU A N 1
ATOM 3000 C CA . LEU A 1 378 ? 16.642 -13.087 -17.660 1.00 96.00 378 LEU A CA 1
ATOM 3001 C C . LEU A 1 378 ? 17.524 -14.214 -18.224 1.00 96.00 378 LEU A C 1
ATOM 3003 O O . LEU A 1 378 ? 17.217 -14.750 -19.287 1.00 96.00 378 LEU A O 1
ATOM 3007 N N . GLU A 1 379 ? 18.600 -14.592 -17.530 1.00 95.44 379 GLU A N 1
ATOM 3008 C CA . GLU A 1 379 ? 19.447 -15.732 -17.907 1.00 95.44 379 GLU A CA 1
ATOM 3009 C C . GLU A 1 379 ? 18.655 -17.042 -17.850 1.00 95.44 379 GLU A C 1
ATOM 3011 O O . GLU A 1 379 ? 18.700 -17.812 -18.806 1.00 95.44 379 GLU A O 1
ATOM 3016 N N . ASN A 1 380 ? 17.885 -17.278 -16.783 1.00 94.75 380 ASN A N 1
ATOM 3017 C CA . ASN A 1 380 ? 17.028 -18.460 -16.662 1.00 94.75 380 ASN A CA 1
ATOM 30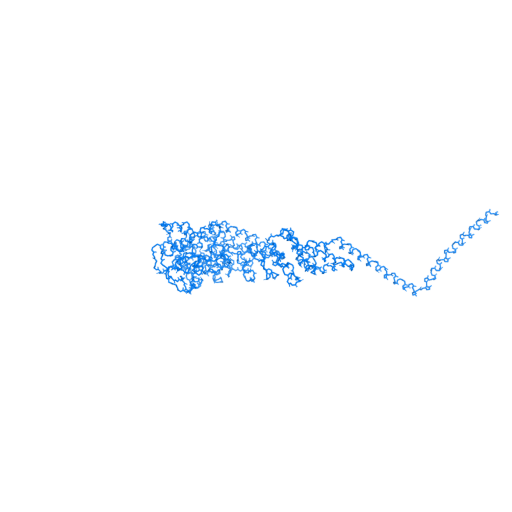18 C C . ASN A 1 380 ? 15.992 -18.529 -17.789 1.00 94.75 380 ASN A C 1
ATOM 3020 O O . ASN A 1 380 ? 15.808 -19.588 -18.398 1.00 94.75 380 ASN A O 1
ATOM 3024 N N . ILE A 1 381 ? 15.354 -17.397 -18.106 1.00 94.25 381 ILE A N 1
ATOM 3025 C CA . ILE A 1 381 ? 14.418 -17.301 -19.229 1.00 94.25 381 ILE A CA 1
ATOM 3026 C C . ILE A 1 381 ? 15.150 -17.665 -20.523 1.00 94.25 381 ILE A C 1
ATOM 3028 O O . ILE A 1 381 ? 14.726 -18.600 -21.199 1.00 94.25 381 ILE A O 1
ATOM 3032 N N . ALA A 1 382 ? 16.296 -17.040 -20.810 1.00 94.38 382 ALA A N 1
ATOM 3033 C CA . ALA A 1 382 ? 17.090 -17.315 -22.007 1.00 94.38 382 ALA A CA 1
ATOM 3034 C C . ALA A 1 382 ? 17.568 -18.777 -22.101 1.00 94.38 382 ALA A C 1
ATOM 3036 O O . ALA A 1 382 ? 17.616 -19.332 -23.198 1.00 94.38 382 ALA A O 1
ATOM 3037 N N . VAL A 1 383 ? 17.890 -19.429 -20.979 1.00 94.50 383 VAL A N 1
ATOM 3038 C CA . VAL A 1 383 ? 18.210 -20.868 -20.933 1.00 94.50 383 VAL A CA 1
ATOM 3039 C C . VAL A 1 383 ? 16.997 -21.717 -21.316 1.00 94.50 383 VAL A C 1
ATOM 3041 O O . VAL A 1 383 ? 17.146 -22.722 -22.009 1.00 94.50 383 VAL A O 1
ATOM 3044 N N . SER A 1 384 ? 15.804 -21.326 -20.867 1.00 91.06 384 SER A N 1
ATOM 3045 C CA . SER A 1 384 ? 14.573 -22.093 -21.075 1.00 91.06 384 SER A CA 1
ATOM 3046 C C . SER A 1 384 ? 13.958 -21.921 -22.470 1.00 91.06 384 SER A C 1
ATOM 3048 O O . SER A 1 384 ? 13.504 -22.904 -23.056 1.00 91.06 384 SER A O 1
ATOM 3050 N N . THR A 1 385 ? 13.955 -20.703 -23.017 1.00 89.00 385 THR A N 1
ATOM 3051 C CA . THR A 1 385 ? 13.298 -20.361 -24.291 1.00 89.00 385 THR A CA 1
ATOM 3052 C C . THR A 1 385 ? 14.278 -20.254 -25.457 1.00 89.00 385 THR A C 1
ATOM 3054 O O . THR A 1 385 ? 13.887 -20.458 -26.602 1.00 89.00 385 THR A O 1
ATOM 3057 N N . GLY A 1 386 ? 15.546 -19.923 -25.188 1.00 83.50 386 GLY A N 1
ATOM 3058 C CA . GLY A 1 386 ? 16.556 -19.596 -26.199 1.00 83.50 386 GLY A CA 1
ATOM 3059 C C . GLY A 1 386 ? 16.441 -18.185 -26.793 1.00 83.50 386 GLY A C 1
ATOM 3060 O O . GLY A 1 386 ? 17.372 -17.737 -27.463 1.00 83.50 386 GLY A O 1
ATOM 3061 N N . GLU A 1 387 ? 15.340 -17.475 -26.537 1.00 86.31 387 GLU A N 1
ATOM 3062 C CA . GLU A 1 387 ? 15.017 -16.163 -27.109 1.00 86.31 387 GLU A CA 1
ATOM 3063 C C . GLU A 1 387 ? 14.383 -15.241 -26.055 1.00 86.31 387 GLU A C 1
ATOM 3065 O O . GLU A 1 387 ? 13.795 -15.699 -25.073 1.00 86.31 387 GLU A O 1
ATOM 3070 N N . LEU A 1 388 ? 14.515 -13.931 -26.259 1.00 88.50 388 LEU A N 1
ATOM 3071 C CA . LEU A 1 388 ? 13.899 -12.884 -25.443 1.00 88.50 388 LEU A CA 1
ATOM 3072 C C . LEU A 1 388 ? 13.188 -11.917 -26.383 1.00 88.50 388 LEU A C 1
ATOM 3074 O O . LEU A 1 388 ? 13.785 -11.524 -27.381 1.00 88.50 388 LEU A O 1
ATOM 3078 N N . ASP A 1 389 ? 11.966 -11.514 -26.049 1.00 86.44 389 ASP A N 1
ATOM 3079 C CA . ASP A 1 389 ? 11.210 -10.538 -26.846 1.00 86.44 389 ASP A CA 1
ATOM 3080 C C . ASP A 1 389 ? 11.530 -9.097 -26.427 1.00 86.44 389 ASP A C 1
ATOM 3082 O O . ASP A 1 389 ? 11.696 -8.209 -27.263 1.00 86.44 389 ASP A O 1
ATOM 3086 N N . GLU A 1 390 ? 11.657 -8.866 -25.120 1.00 89.50 390 GLU A N 1
ATOM 3087 C CA . GLU A 1 390 ? 11.870 -7.549 -24.526 1.00 89.50 390 GLU A CA 1
ATOM 3088 C C . GLU A 1 390 ? 12.854 -7.648 -23.354 1.00 89.50 390 GLU A C 1
ATOM 3090 O O . GLU A 1 390 ? 12.863 -8.627 -22.608 1.00 89.50 390 GLU A O 1
ATOM 3095 N N . LEU A 1 391 ? 13.717 -6.638 -23.207 1.00 93.56 391 LEU A N 1
ATOM 3096 C CA . LEU A 1 391 ? 14.743 -6.604 -22.155 1.00 93.56 391 LEU A CA 1
ATOM 3097 C C . LEU A 1 391 ? 14.295 -5.827 -20.921 1.00 93.56 391 LEU A C 1
ATOM 3099 O O . LEU A 1 391 ? 14.656 -6.193 -19.806 1.00 93.56 391 LEU A O 1
ATOM 3103 N N . VAL A 1 392 ? 13.569 -4.729 -21.139 1.00 96.06 392 VAL A N 1
ATOM 3104 C CA . VAL A 1 392 ? 13.082 -3.816 -20.105 1.00 96.06 392 VAL A CA 1
ATOM 3105 C C . VAL A 1 392 ? 11.763 -3.222 -20.592 1.00 96.06 392 VAL A C 1
ATOM 3107 O O . VAL A 1 392 ? 11.765 -2.330 -21.435 1.00 96.06 392 VAL A O 1
ATOM 3110 N N . ASP A 1 393 ? 10.650 -3.700 -20.045 1.00 94.69 393 ASP A N 1
ATOM 3111 C CA . ASP A 1 393 ? 9.321 -3.140 -20.293 1.00 94.69 393 ASP A CA 1
ATOM 3112 C C . ASP A 1 393 ? 9.027 -1.952 -19.358 1.00 94.69 393 ASP A C 1
ATOM 3114 O O . ASP A 1 393 ? 9.842 -1.560 -18.514 1.00 94.69 393 ASP A O 1
ATOM 3118 N N . ARG A 1 394 ? 7.827 -1.368 -19.467 1.00 93.75 394 ARG A N 1
ATOM 3119 C CA . ARG A 1 394 ? 7.410 -0.232 -18.626 1.00 93.75 394 ARG A CA 1
ATOM 3120 C C . ARG A 1 394 ? 7.489 -0.552 -17.129 1.00 93.75 394 ARG A C 1
ATOM 3122 O O . ARG A 1 394 ? 7.972 0.279 -16.356 1.00 93.75 394 ARG A O 1
ATOM 3129 N N . ASN A 1 395 ? 7.046 -1.744 -16.718 1.00 94.69 395 ASN A N 1
ATOM 3130 C CA . ASN A 1 395 ? 7.094 -2.167 -15.317 1.00 94.69 395 ASN A CA 1
ATOM 3131 C C . ASN A 1 395 ? 8.530 -2.421 -14.845 1.00 94.69 395 ASN A C 1
ATOM 3133 O O . ASN A 1 395 ? 8.905 -1.971 -13.761 1.00 94.69 395 ASN A O 1
ATOM 3137 N N . GLY A 1 396 ? 9.344 -3.098 -15.656 1.00 96.69 396 GLY A N 1
ATOM 3138 C CA . GLY A 1 396 ? 10.756 -3.347 -15.387 1.00 96.69 396 GLY A CA 1
ATOM 3139 C C . GLY A 1 396 ? 11.549 -2.050 -15.254 1.00 96.69 396 GLY A C 1
ATOM 3140 O O . GLY A 1 396 ? 12.303 -1.888 -14.298 1.00 96.69 396 GLY A O 1
ATOM 3141 N N . ALA A 1 397 ? 11.315 -1.078 -16.135 1.00 97.25 397 ALA A N 1
ATOM 3142 C CA . ALA A 1 397 ? 11.927 0.241 -16.038 1.00 97.25 397 ALA A CA 1
ATOM 3143 C C . ALA A 1 397 ? 11.523 0.976 -14.758 1.00 97.25 397 ALA A C 1
ATOM 3145 O O . ALA A 1 397 ? 12.383 1.541 -14.089 1.00 97.25 397 ALA A O 1
ATOM 3146 N N . ALA A 1 398 ? 10.240 0.960 -14.385 1.00 96.56 398 ALA A N 1
ATOM 3147 C CA . ALA A 1 398 ? 9.769 1.547 -13.131 1.00 96.56 398 ALA A CA 1
ATOM 3148 C C . ALA A 1 398 ? 10.415 0.892 -11.894 1.00 96.56 398 ALA A C 1
ATOM 3150 O O . ALA A 1 398 ? 10.835 1.600 -10.974 1.00 96.56 398 ALA A O 1
ATOM 3151 N N . PHE A 1 399 ? 10.548 -0.437 -11.902 1.00 97.31 399 PHE A N 1
ATOM 3152 C CA . PHE A 1 399 ? 11.206 -1.216 -10.851 1.00 97.31 399 PHE A CA 1
ATOM 3153 C C . PHE A 1 399 ? 12.699 -0.895 -10.732 1.00 97.31 399 PHE A C 1
ATOM 3155 O O . PHE A 1 399 ? 13.201 -0.648 -9.639 1.00 97.31 399 PHE A O 1
ATOM 3162 N N . LEU A 1 400 ? 13.423 -0.866 -11.852 1.00 97.19 400 LEU A N 1
ATOM 3163 C CA . LEU A 1 400 ? 14.848 -0.541 -11.852 1.00 97.19 400 LEU A CA 1
ATOM 3164 C C . LEU A 1 400 ? 15.067 0.909 -11.438 1.00 97.19 400 LEU A C 1
ATOM 3166 O O . LEU A 1 400 ? 15.908 1.208 -10.591 1.00 97.19 400 LEU A O 1
ATOM 3170 N N . ALA A 1 401 ? 14.261 1.820 -11.973 1.00 96.31 401 ALA A N 1
ATOM 3171 C CA . ALA A 1 401 ? 14.379 3.222 -11.650 1.00 96.31 401 ALA A CA 1
ATOM 3172 C C . ALA A 1 401 ? 14.153 3.454 -10.140 1.00 96.31 401 ALA A C 1
ATOM 3174 O O . ALA A 1 401 ? 14.853 4.294 -9.567 1.00 96.31 401 ALA A O 1
ATOM 3175 N N . SER A 1 402 ? 13.221 2.751 -9.476 1.00 95.56 402 SER A N 1
ATOM 3176 C CA . SER A 1 402 ? 12.972 2.924 -8.029 1.00 95.56 402 SER A CA 1
ATOM 3177 C C . SER A 1 402 ? 14.186 2.594 -7.158 1.00 95.56 402 SER A C 1
ATOM 3179 O O . SER A 1 402 ? 14.302 3.116 -6.051 1.00 95.56 402 SER A O 1
ATOM 3181 N N . LYS A 1 403 ? 15.129 1.804 -7.683 1.00 93.81 403 LYS A N 1
ATOM 3182 C CA . LYS A 1 403 ? 16.314 1.325 -6.961 1.00 93.81 403 LYS A CA 1
ATOM 3183 C C . LYS A 1 403 ? 17.631 1.944 -7.453 1.00 93.81 403 LYS A C 1
ATOM 3185 O O . LYS A 1 403 ? 18.573 2.022 -6.673 1.00 93.81 403 LYS A O 1
ATOM 3190 N N . MET A 1 404 ? 17.704 2.397 -8.709 1.00 94.81 404 MET A N 1
ATOM 3191 C CA . MET A 1 404 ? 18.940 2.893 -9.348 1.00 94.81 404 MET A CA 1
ATOM 3192 C C . MET A 1 404 ? 18.709 4.018 -10.376 1.00 94.81 404 MET A C 1
ATOM 3194 O O . MET A 1 404 ? 19.351 4.074 -11.423 1.00 94.81 404 MET A O 1
ATOM 3198 N N . ALA A 1 405 ? 17.759 4.927 -10.124 1.00 91.50 405 ALA A N 1
ATOM 3199 C CA . ALA A 1 405 ? 17.417 5.998 -11.071 1.00 91.50 405 ALA A CA 1
ATOM 3200 C C . ALA A 1 405 ? 18.623 6.820 -11.552 1.00 91.50 405 ALA A C 1
ATOM 3202 O O . ALA A 1 405 ? 18.640 7.244 -12.705 1.00 91.50 405 ALA A O 1
ATOM 3203 N N . ARG A 1 406 ? 19.608 7.092 -10.686 1.00 92.62 406 ARG A N 1
ATOM 3204 C CA . ARG A 1 406 ? 20.735 7.980 -11.019 1.00 92.62 406 ARG A CA 1
ATOM 3205 C C . ARG A 1 406 ? 21.647 7.352 -12.065 1.00 92.62 406 ARG A C 1
ATOM 3207 O O . ARG A 1 406 ? 22.162 8.054 -12.928 1.00 92.62 406 ARG A O 1
ATOM 3214 N N . GLU A 1 407 ? 21.809 6.044 -11.980 1.00 94.25 407 GLU A N 1
ATOM 3215 C CA . GLU A 1 407 ? 22.702 5.233 -12.788 1.00 94.25 407 GLU A CA 1
ATOM 3216 C C . GLU A 1 407 ? 22.154 5.024 -14.202 1.00 94.25 407 GLU A C 1
ATOM 3218 O O . GLU A 1 407 ? 22.934 4.954 -15.146 1.00 94.25 407 GLU A O 1
ATOM 3223 N N . ILE A 1 408 ? 20.825 4.963 -14.354 1.00 95.25 408 ILE A N 1
ATOM 3224 C CA . ILE A 1 408 ? 20.172 4.615 -15.627 1.00 95.25 408 ILE A CA 1
ATOM 3225 C C . ILE A 1 408 ? 19.319 5.742 -16.232 1.00 95.25 408 ILE A C 1
ATOM 3227 O O . ILE A 1 408 ? 18.678 5.536 -17.257 1.00 95.25 408 ILE A O 1
ATOM 3231 N N . ALA A 1 409 ? 19.293 6.947 -15.648 1.00 93.38 409 ALA A N 1
ATOM 3232 C CA . ALA A 1 409 ? 18.409 8.037 -16.092 1.00 93.38 409 ALA A CA 1
ATOM 3233 C C . ALA A 1 409 ? 18.567 8.427 -17.573 1.00 93.38 409 ALA A C 1
ATOM 3235 O O . ALA A 1 409 ? 17.587 8.780 -18.230 1.00 93.38 409 ALA A O 1
ATOM 3236 N N . SER A 1 410 ? 19.791 8.423 -18.115 1.00 94.19 410 SER A N 1
ATOM 3237 C CA . SER A 1 410 ? 19.999 8.682 -19.546 1.00 94.19 410 SER A CA 1
ATOM 3238 C C . SER A 1 410 ? 19.448 7.553 -20.404 1.00 94.19 410 SER A C 1
ATOM 3240 O O . SER A 1 410 ? 18.754 7.829 -21.376 1.00 94.19 410 SER A O 1
ATOM 3242 N N . ASP A 1 411 ? 19.702 6.308 -20.010 1.00 95.88 411 ASP A N 1
ATOM 3243 C CA . ASP A 1 411 ? 19.301 5.143 -20.789 1.00 95.88 411 ASP A CA 1
ATOM 3244 C C . ASP A 1 411 ? 17.784 4.921 -20.726 1.00 95.88 411 ASP A C 1
ATOM 3246 O O . ASP A 1 411 ? 17.191 4.544 -21.723 1.00 95.88 411 ASP A O 1
ATOM 3250 N N . LEU A 1 412 ? 17.111 5.260 -19.622 1.00 95.19 412 LEU A N 1
ATOM 3251 C CA . LEU A 1 412 ? 15.643 5.256 -19.551 1.00 95.19 412 LEU A CA 1
ATOM 3252 C C . LEU A 1 412 ? 14.999 6.249 -20.530 1.00 95.19 412 LEU A C 1
ATOM 3254 O O . LEU A 1 412 ? 13.949 5.957 -21.096 1.00 95.19 412 LEU A O 1
ATOM 3258 N N . ARG A 1 413 ? 15.628 7.411 -20.755 1.00 93.69 413 ARG A N 1
ATOM 3259 C CA . ARG A 1 413 ? 15.156 8.376 -21.763 1.00 93.69 413 ARG A CA 1
ATOM 3260 C C . ARG A 1 413 ? 15.384 7.866 -23.183 1.00 93.69 413 ARG A C 1
ATOM 3262 O O . ARG A 1 413 ? 14.517 8.046 -24.030 1.00 93.69 413 ARG A O 1
ATOM 3269 N N . ASP A 1 414 ? 16.525 7.229 -23.432 1.00 94.50 414 ASP A N 1
ATOM 3270 C CA . ASP A 1 414 ? 16.827 6.613 -24.727 1.00 94.50 414 ASP A CA 1
ATOM 3271 C C . ASP A 1 414 ? 15.926 5.390 -25.001 1.00 94.50 414 ASP A C 1
ATOM 3273 O O . ASP A 1 414 ? 15.555 5.149 -26.149 1.00 94.50 414 ASP A O 1
ATOM 3277 N N . LEU A 1 415 ? 15.526 4.651 -23.958 1.00 94.19 415 LEU A N 1
ATOM 3278 C CA . LEU A 1 415 ? 14.604 3.513 -24.035 1.00 94.19 415 LEU A CA 1
ATOM 3279 C C . LEU A 1 415 ? 13.219 3.929 -24.555 1.00 94.19 415 LEU A C 1
ATOM 3281 O O . LEU A 1 415 ? 12.616 3.195 -25.333 1.00 94.19 415 LEU A O 1
ATOM 3285 N N . ASP A 1 416 ? 12.755 5.129 -24.197 1.00 90.69 416 ASP A N 1
ATOM 3286 C CA . ASP A 1 416 ? 11.469 5.691 -24.636 1.00 90.69 416 ASP A CA 1
ATOM 3287 C C . ASP A 1 416 ? 11.486 6.225 -26.087 1.00 90.69 416 ASP A C 1
ATOM 3289 O O . ASP A 1 416 ? 10.497 6.766 -26.584 1.00 90.69 416 ASP A O 1
ATOM 3293 N N . ASN A 1 417 ? 12.613 6.106 -26.798 1.00 89.25 417 ASN A N 1
ATOM 3294 C CA . ASN A 1 417 ? 12.751 6.622 -28.155 1.00 89.25 417 ASN A CA 1
ATOM 3295 C C . ASN A 1 417 ? 11.912 5.818 -29.166 1.00 89.25 417 ASN A C 1
ATOM 3297 O O . ASN A 1 417 ? 12.302 4.739 -29.607 1.00 89.25 417 ASN A O 1
ATOM 3301 N N . GLN A 1 418 ? 10.791 6.406 -29.593 1.00 84.00 418 GLN A N 1
ATOM 3302 C CA . GLN A 1 418 ? 9.877 5.838 -30.595 1.00 84.00 418 GLN A CA 1
ATOM 3303 C C . GLN A 1 418 ? 10.308 6.092 -32.054 1.00 84.00 418 GLN A C 1
ATOM 3305 O O . GLN A 1 418 ? 9.676 5.590 -32.982 1.00 84.00 418 GLN A O 1
ATOM 3310 N N . VAL A 1 419 ? 11.343 6.909 -32.283 1.00 86.50 419 VAL A N 1
ATOM 3311 C CA . VAL A 1 419 ? 11.788 7.312 -33.631 1.00 86.50 419 VAL A CA 1
ATOM 3312 C C . VAL A 1 419 ? 12.827 6.343 -34.186 1.00 86.50 419 VAL A C 1
ATOM 3314 O O . VAL A 1 419 ? 12.760 5.977 -35.357 1.00 86.50 419 VAL A O 1
ATOM 3317 N N . ASP A 1 420 ? 13.791 5.936 -33.358 1.00 84.88 420 ASP A N 1
ATOM 3318 C CA . ASP A 1 420 ? 14.848 4.996 -33.736 1.00 84.88 420 ASP A CA 1
ATOM 3319 C C . ASP A 1 420 ? 14.832 3.776 -32.794 1.00 84.88 420 ASP A C 1
ATOM 3321 O O . ASP A 1 420 ? 15.415 3.835 -31.704 1.00 84.88 420 ASP A O 1
ATOM 3325 N N . PRO A 1 421 ? 14.219 2.648 -33.214 1.00 83.00 421 PRO A N 1
ATOM 3326 C CA . PRO A 1 421 ? 14.164 1.419 -32.420 1.00 83.00 421 PRO A CA 1
ATOM 3327 C C . PRO A 1 421 ? 15.542 0.895 -31.986 1.00 83.00 421 PRO A C 1
ATOM 3329 O O . PRO A 1 421 ? 15.654 0.195 -30.981 1.00 83.00 421 PRO A O 1
ATOM 3332 N N . HIS A 1 422 ? 16.617 1.244 -32.703 1.00 85.38 422 HIS A N 1
ATOM 3333 C CA . HIS A 1 422 ? 17.970 0.840 -32.325 1.00 85.38 422 HIS A CA 1
ATOM 3334 C C . HIS A 1 422 ? 18.463 1.558 -31.073 1.00 85.38 422 HIS A C 1
ATOM 3336 O O . HIS A 1 422 ? 19.214 0.970 -30.295 1.00 85.38 422 HIS A O 1
ATOM 3342 N N . VAL A 1 423 ? 18.067 2.820 -30.884 1.00 89.81 423 VAL A N 1
ATOM 3343 C CA . VAL A 1 423 ? 18.416 3.592 -29.687 1.00 89.81 423 VAL A CA 1
ATOM 3344 C C . VAL A 1 423 ? 17.764 2.951 -28.468 1.00 89.81 423 VAL A C 1
ATOM 3346 O O . VAL A 1 423 ? 18.469 2.673 -27.500 1.00 89.81 423 VAL A O 1
ATOM 3349 N N . SER A 1 424 ? 16.475 2.616 -28.570 1.00 91.75 424 SER A N 1
ATOM 3350 C CA . SER A 1 424 ? 15.729 1.946 -27.501 1.00 91.75 424 SER A CA 1
ATOM 3351 C C . SER A 1 424 ? 16.338 0.585 -27.140 1.00 91.75 424 SER A C 1
ATOM 3353 O O . SER A 1 424 ? 16.670 0.332 -25.981 1.00 91.75 424 SER A O 1
ATOM 3355 N N . LEU A 1 425 ? 16.624 -0.261 -28.137 1.00 91.00 425 LEU A N 1
ATOM 3356 C CA . LEU A 1 425 ? 17.221 -1.575 -27.893 1.00 91.00 425 LEU A CA 1
ATOM 3357 C C . LEU A 1 425 ? 18.625 -1.486 -27.270 1.00 91.00 425 LEU A C 1
ATOM 3359 O O . LEU A 1 425 ? 18.934 -2.211 -26.324 1.00 91.00 425 LEU A O 1
ATOM 3363 N N . ILE A 1 426 ? 19.488 -0.594 -27.773 1.00 93.06 426 ILE A N 1
ATOM 3364 C CA . ILE A 1 426 ? 20.827 -0.381 -27.198 1.00 93.06 426 ILE A CA 1
ATOM 3365 C C . ILE A 1 426 ? 20.714 0.138 -25.761 1.00 93.06 426 ILE A C 1
ATOM 3367 O O . ILE A 1 426 ? 21.492 -0.290 -24.909 1.00 93.06 426 ILE A O 1
ATOM 3371 N N . ALA A 1 427 ? 19.762 1.031 -25.483 1.00 95.38 427 ALA A N 1
ATOM 3372 C CA . ALA A 1 427 ? 19.507 1.532 -24.140 1.00 95.38 427 ALA A CA 1
ATOM 3373 C C . ALA A 1 427 ? 19.082 0.410 -23.184 1.00 95.38 427 ALA A C 1
ATOM 3375 O O . ALA A 1 427 ? 19.640 0.310 -22.095 1.00 95.38 427 ALA A O 1
ATOM 3376 N N . GLY A 1 428 ? 18.209 -0.503 -23.624 1.00 96.06 428 GLY A N 1
ATOM 3377 C CA . GLY A 1 428 ? 17.868 -1.713 -22.871 1.00 96.06 428 GLY A CA 1
ATOM 3378 C C . GLY A 1 428 ? 19.111 -2.521 -22.482 1.00 96.06 428 GLY A C 1
ATOM 3379 O O . GLY A 1 428 ? 19.314 -2.821 -21.309 1.00 96.06 428 GLY A O 1
ATOM 3380 N N . VAL A 1 429 ? 20.016 -2.792 -23.431 1.00 96.38 429 VAL A N 1
ATOM 3381 C CA . VAL A 1 429 ? 21.264 -3.527 -23.137 1.00 96.38 429 VAL A CA 1
ATOM 3382 C C . VAL A 1 429 ? 22.202 -2.736 -22.216 1.00 96.38 429 VAL A C 1
ATOM 3384 O O . VAL A 1 429 ? 22.847 -3.333 -21.356 1.00 96.38 429 VAL A O 1
ATOM 3387 N N . LYS A 1 430 ? 22.282 -1.404 -22.349 1.00 96.62 430 LYS A N 1
ATOM 3388 C CA . LYS A 1 430 ? 23.069 -0.552 -21.438 1.00 96.62 430 LYS A CA 1
ATOM 3389 C C . LYS A 1 430 ? 22.537 -0.590 -20.008 1.00 96.62 430 LYS A C 1
ATOM 3391 O O . LYS A 1 430 ? 23.340 -0.691 -19.088 1.00 96.62 430 LYS A O 1
ATOM 3396 N N . ILE A 1 431 ? 21.216 -0.567 -19.824 1.00 97.38 431 ILE A N 1
ATOM 3397 C CA . ILE A 1 431 ? 20.587 -0.724 -18.507 1.00 97.38 431 ILE A CA 1
ATOM 3398 C C . ILE A 1 431 ? 21.026 -2.055 -17.890 1.00 97.38 431 ILE A C 1
ATOM 3400 O O . ILE A 1 431 ? 21.529 -2.072 -16.768 1.00 97.38 431 ILE A O 1
ATOM 3404 N N . LEU A 1 432 ? 20.931 -3.159 -18.640 1.00 97.19 432 LEU A N 1
ATOM 3405 C CA . LEU A 1 432 ? 21.371 -4.470 -18.156 1.00 97.19 432 LEU A CA 1
ATOM 3406 C C . LEU A 1 432 ? 22.882 -4.515 -17.864 1.00 97.19 432 LEU A C 1
ATOM 3408 O O . LEU A 1 432 ? 23.300 -5.109 -16.872 1.00 97.19 432 LEU A O 1
ATOM 3412 N N . ALA A 1 433 ? 23.709 -3.862 -18.683 1.00 96.00 433 ALA A N 1
ATOM 3413 C CA . ALA A 1 433 ? 25.148 -3.756 -18.441 1.00 96.00 433 ALA A CA 1
ATOM 3414 C C . ALA A 1 433 ? 25.460 -2.993 -17.142 1.00 96.00 433 ALA A C 1
ATOM 3416 O O . ALA A 1 433 ? 26.286 -3.449 -16.355 1.00 96.00 433 ALA A O 1
ATOM 3417 N N . SER A 1 434 ? 24.747 -1.897 -16.868 1.00 95.94 434 SER A N 1
ATOM 3418 C CA . SER A 1 434 ? 24.853 -1.157 -15.605 1.00 95.94 434 SER A CA 1
ATOM 3419 C C . SER A 1 434 ? 24.480 -2.024 -14.398 1.00 95.94 434 SER A C 1
ATOM 3421 O O . SER A 1 434 ? 25.140 -1.943 -13.361 1.00 95.94 434 SER A O 1
ATOM 3423 N N . ILE A 1 435 ? 23.475 -2.900 -14.534 1.00 96.25 435 ILE A N 1
ATOM 3424 C CA . ILE A 1 435 ? 23.127 -3.880 -13.494 1.00 96.25 435 ILE A CA 1
ATOM 3425 C C . ILE A 1 435 ? 24.274 -4.879 -13.286 1.00 96.25 435 ILE A C 1
ATOM 3427 O O . ILE A 1 435 ? 24.659 -5.136 -12.143 1.00 96.25 435 ILE A O 1
ATOM 3431 N N . GLN A 1 436 ? 24.849 -5.421 -14.365 1.00 95.25 436 GLN A N 1
ATOM 3432 C CA . GLN A 1 436 ? 25.941 -6.400 -14.295 1.00 95.25 436 GLN A CA 1
ATOM 3433 C C . GLN A 1 436 ? 27.173 -5.817 -13.595 1.00 95.25 436 GLN A C 1
ATOM 3435 O O . GLN A 1 436 ? 27.721 -6.429 -12.677 1.00 95.25 436 GLN A O 1
ATOM 3440 N N . ASP A 1 437 ? 27.572 -4.605 -13.983 1.00 93.19 437 ASP A N 1
ATOM 3441 C CA . ASP A 1 437 ? 28.772 -3.949 -13.463 1.00 93.19 437 ASP A CA 1
ATOM 3442 C C . ASP A 1 437 ? 28.658 -3.629 -11.960 1.00 93.19 437 ASP A C 1
ATOM 3444 O O . ASP A 1 437 ? 29.653 -3.696 -11.224 1.00 93.19 437 ASP A O 1
ATOM 3448 N N . GLN A 1 438 ? 27.449 -3.308 -11.488 1.00 91.00 438 GLN A N 1
ATOM 3449 C CA . GLN A 1 438 ? 27.215 -2.867 -10.112 1.00 91.00 438 GLN A CA 1
ATOM 3450 C C . GLN A 1 438 ? 26.767 -3.986 -9.161 1.00 91.00 438 GLN A C 1
ATOM 3452 O O . GLN A 1 438 ? 27.254 -4.039 -8.030 1.00 91.00 438 GLN A O 1
ATOM 3457 N N . PHE A 1 439 ? 25.874 -4.879 -9.596 1.00 89.44 439 PHE A N 1
ATOM 3458 C CA . PHE A 1 439 ? 25.156 -5.808 -8.710 1.00 89.44 439 PHE A CA 1
ATOM 3459 C C . PHE A 1 439 ? 25.427 -7.285 -9.001 1.00 89.44 439 PHE A C 1
ATOM 3461 O O . PHE A 1 439 ? 25.337 -8.102 -8.088 1.00 89.44 439 PHE A O 1
ATOM 3468 N N . ALA A 1 440 ? 25.786 -7.645 -10.235 1.00 81.19 440 ALA A N 1
ATOM 3469 C CA . ALA A 1 440 ? 25.908 -9.041 -10.649 1.00 81.19 440 ALA A CA 1
ATOM 3470 C C . ALA A 1 440 ? 27.169 -9.275 -11.494 1.00 81.19 440 ALA A C 1
ATOM 3472 O O . ALA A 1 440 ? 27.095 -9.491 -12.701 1.00 81.19 440 ALA A O 1
ATOM 3473 N N . LYS A 1 441 ? 28.340 -9.265 -10.838 1.00 82.94 441 LYS A N 1
ATOM 3474 C CA . LYS A 1 441 ? 29.675 -9.428 -11.456 1.00 82.94 441 LYS A CA 1
ATOM 3475 C C . LYS A 1 441 ? 29.984 -10.869 -11.893 1.00 82.94 441 LYS A C 1
ATOM 3477 O O . LYS A 1 441 ? 31.056 -11.395 -11.603 1.00 82.94 441 LYS A O 1
ATOM 3482 N N . GLN A 1 442 ? 29.030 -11.510 -12.549 1.00 90.06 442 GLN A N 1
ATOM 3483 C CA . GLN A 1 442 ? 29.169 -12.826 -13.158 1.00 90.06 442 GLN A CA 1
ATOM 3484 C C . GLN A 1 442 ? 28.874 -12.738 -14.654 1.00 90.06 442 GLN A C 1
ATOM 3486 O O . GLN A 1 442 ? 28.251 -11.782 -15.119 1.00 90.06 442 GLN A O 1
ATOM 3491 N N . ASP A 1 443 ? 29.331 -13.735 -15.401 1.00 92.88 443 ASP A N 1
ATOM 3492 C CA . ASP A 1 443 ? 29.138 -13.805 -16.845 1.00 92.88 443 ASP A CA 1
ATOM 3493 C C . ASP A 1 443 ? 27.773 -14.438 -17.166 1.00 92.88 443 ASP A C 1
ATOM 3495 O O . ASP A 1 443 ? 27.441 -15.505 -16.653 1.00 92.88 443 ASP A O 1
ATOM 3499 N N . PHE A 1 444 ? 26.996 -13.792 -18.039 1.00 95.12 444 PHE A N 1
ATOM 3500 C CA . PHE A 1 444 ? 25.645 -14.212 -18.437 1.00 95.12 444 PHE A CA 1
ATOM 3501 C C . PHE A 1 444 ? 25.633 -14.635 -19.909 1.00 95.12 444 PHE A C 1
ATOM 3503 O O . PHE A 1 444 ? 25.325 -13.847 -20.809 1.00 95.12 444 PHE A O 1
ATOM 3510 N N . VAL A 1 445 ? 26.105 -15.853 -20.181 1.00 95.81 445 VAL A N 1
ATOM 3511 C CA . VAL A 1 445 ? 26.404 -16.315 -21.547 1.00 95.81 445 VAL A CA 1
ATOM 3512 C C . VAL A 1 445 ? 25.129 -16.562 -22.352 1.00 95.81 445 VAL A C 1
ATOM 3514 O O . VAL A 1 445 ? 25.088 -16.198 -23.531 1.00 95.81 445 VAL A O 1
ATOM 3517 N N . HIS A 1 446 ? 24.089 -17.146 -21.749 1.00 95.81 446 HIS A N 1
ATOM 3518 C CA . HIS A 1 446 ? 22.844 -17.444 -22.460 1.00 95.81 446 HIS A CA 1
ATOM 3519 C C . HIS A 1 446 ? 22.047 -16.169 -22.741 1.00 95.81 446 HIS A C 1
ATOM 3521 O O . HIS A 1 446 ? 21.604 -15.963 -23.872 1.00 95.81 446 HIS A O 1
ATOM 3527 N N . LEU A 1 447 ? 21.978 -15.256 -21.773 1.00 96.25 447 LEU A N 1
ATOM 3528 C CA . LEU A 1 447 ? 21.410 -13.924 -21.940 1.00 96.25 447 LEU A CA 1
ATOM 3529 C C . LEU A 1 447 ? 22.147 -13.145 -23.030 1.00 96.25 447 LEU A C 1
ATOM 3531 O O . LEU A 1 447 ? 21.520 -12.588 -23.928 1.00 96.25 447 LEU A O 1
ATOM 3535 N N . CYS A 1 448 ? 23.484 -13.135 -23.009 1.00 96.25 448 CYS A N 1
ATOM 3536 C CA . CYS A 1 448 ? 24.260 -12.446 -24.037 1.00 96.25 448 CYS A CA 1
ATOM 3537 C C . CYS A 1 448 ? 24.054 -13.055 -25.434 1.00 96.25 448 CYS A C 1
ATOM 3539 O O . CYS A 1 448 ? 24.068 -12.325 -26.430 1.00 96.25 448 CYS A O 1
ATOM 3541 N N . ALA A 1 449 ? 23.861 -14.373 -25.530 1.00 94.94 449 ALA A N 1
ATOM 3542 C CA . ALA A 1 449 ? 23.527 -15.037 -26.786 1.00 94.94 449 ALA A CA 1
ATOM 3543 C C . ALA A 1 449 ? 22.140 -14.615 -27.300 1.00 94.94 449 ALA A C 1
ATOM 3545 O O . ALA A 1 449 ? 22.039 -14.224 -28.464 1.00 94.94 449 ALA A O 1
ATOM 3546 N N . ALA A 1 450 ? 21.117 -14.601 -26.440 1.00 95.38 450 ALA A N 1
ATOM 3547 C CA . ALA A 1 450 ? 19.770 -14.142 -26.785 1.00 95.38 450 ALA A CA 1
ATOM 3548 C C . ALA A 1 450 ? 19.757 -12.656 -27.197 1.00 95.38 450 ALA A C 1
ATOM 3550 O O . ALA A 1 450 ? 19.242 -12.300 -28.257 1.00 95.38 450 ALA A O 1
ATOM 3551 N N . ILE A 1 451 ? 20.435 -11.787 -26.440 1.00 95.31 451 ILE A N 1
ATOM 3552 C CA . ILE A 1 451 ? 20.581 -10.359 -26.773 1.00 95.31 451 ILE A CA 1
ATOM 3553 C C . ILE A 1 451 ? 21.307 -10.162 -28.107 1.00 95.31 451 ILE A C 1
ATOM 3555 O O . ILE A 1 451 ? 20.994 -9.240 -28.859 1.00 95.31 451 ILE A O 1
ATOM 3559 N N . SER A 1 452 ? 22.271 -11.020 -28.442 1.00 93.50 452 SER A N 1
ATOM 3560 C CA . SER A 1 452 ? 22.967 -10.929 -29.729 1.00 93.50 452 SER A CA 1
ATOM 3561 C C . SER A 1 452 ? 22.043 -11.188 -30.919 1.00 93.50 452 SER A C 1
ATOM 3563 O O . SER A 1 452 ? 22.275 -10.621 -31.985 1.00 93.50 452 SER A O 1
ATOM 3565 N N . LEU A 1 453 ? 21.005 -12.014 -30.745 1.00 91.75 453 LEU A N 1
ATOM 3566 C CA . LEU A 1 453 ? 19.953 -12.206 -31.747 1.00 91.75 453 LEU A CA 1
ATOM 3567 C C . LEU A 1 453 ? 19.055 -10.968 -31.826 1.00 91.75 453 LEU A C 1
ATOM 3569 O O . LEU A 1 453 ? 18.822 -10.457 -32.921 1.00 91.75 453 LEU A O 1
ATOM 3573 N N . LEU A 1 454 ? 18.648 -10.426 -30.672 1.00 91.12 454 LEU A N 1
ATOM 3574 C CA . LEU A 1 454 ? 17.864 -9.191 -30.594 1.00 91.12 454 LEU A CA 1
ATOM 3575 C C . LEU A 1 454 ? 18.567 -7.995 -31.246 1.00 91.12 454 LEU A C 1
ATOM 3577 O O . LEU A 1 454 ? 17.914 -7.179 -31.884 1.00 91.12 454 LEU A O 1
ATOM 3581 N N . LEU A 1 455 ? 19.895 -7.891 -31.128 1.00 91.88 455 LEU A N 1
ATOM 3582 C CA . LEU A 1 455 ? 20.705 -6.808 -31.701 1.00 91.88 455 LEU A CA 1
ATOM 3583 C C . LEU A 1 455 ? 20.944 -6.927 -33.217 1.00 91.88 455 LEU A C 1
ATOM 3585 O O . LEU A 1 455 ? 21.562 -6.030 -33.799 1.00 91.88 455 LEU A O 1
ATOM 3589 N N . GLU A 1 456 ? 20.462 -7.976 -33.890 1.00 89.19 456 GLU A N 1
ATOM 3590 C CA . GLU A 1 456 ? 20.650 -8.162 -35.336 1.00 89.19 456 GLU A CA 1
ATOM 3591 C C . GLU A 1 456 ? 20.124 -6.983 -36.187 1.00 89.19 456 GLU A C 1
ATOM 3593 O O . GLU A 1 456 ? 20.852 -6.553 -37.090 1.00 89.19 456 GLU A O 1
ATOM 3598 N N . PRO A 1 457 ? 18.957 -6.362 -35.908 1.00 87.44 457 PRO A N 1
ATOM 3599 C CA . PRO A 1 457 ? 18.530 -5.145 -36.599 1.00 87.44 457 PRO A CA 1
ATOM 3600 C C . PRO A 1 457 ? 19.563 -4.017 -36.479 1.00 87.44 457 PRO A C 1
ATOM 3602 O O . PRO A 1 457 ? 19.827 -3.309 -37.447 1.00 87.44 457 PRO A O 1
ATOM 3605 N N . SER A 1 458 ? 20.221 -3.873 -35.327 1.00 87.62 458 SER A N 1
ATOM 3606 C CA . SER A 1 458 ? 21.247 -2.845 -35.118 1.00 87.62 458 SER A CA 1
ATOM 3607 C C . SER A 1 458 ? 22.519 -3.100 -35.935 1.00 87.62 458 SER A C 1
ATOM 3609 O O . SER A 1 458 ? 23.205 -2.149 -36.311 1.00 87.62 458 SER A O 1
ATOM 3611 N N . VAL A 1 459 ? 22.802 -4.354 -36.306 1.00 88.25 459 VAL A N 1
ATOM 3612 C CA . VAL A 1 459 ? 23.859 -4.694 -37.276 1.00 88.25 459 VAL A CA 1
ATOM 3613 C C . VAL A 1 459 ? 23.481 -4.239 -38.691 1.00 88.25 459 VAL A C 1
ATOM 3615 O O . VAL A 1 459 ? 24.358 -3.891 -39.482 1.00 88.25 459 VAL A O 1
ATOM 3618 N N . GLN A 1 460 ? 22.192 -4.172 -39.032 1.00 86.12 460 GLN A N 1
ATOM 3619 C CA . GLN A 1 460 ? 21.748 -3.736 -40.362 1.00 86.12 460 GLN A CA 1
ATOM 3620 C C . GLN A 1 460 ? 21.970 -2.236 -40.623 1.00 86.12 460 GLN A C 1
ATOM 3622 O O . GLN A 1 460 ? 21.961 -1.830 -41.787 1.00 86.12 460 GLN A O 1
ATOM 3627 N N . ARG A 1 461 ? 22.256 -1.435 -39.584 1.00 84.81 461 ARG A N 1
ATOM 3628 C CA . ARG A 1 461 ? 22.582 0.002 -39.695 1.00 84.81 461 ARG A CA 1
ATOM 3629 C C . ARG A 1 461 ? 23.840 0.281 -40.515 1.00 84.81 461 ARG A C 1
ATOM 3631 O O . ARG A 1 461 ? 23.933 1.326 -41.149 1.00 84.81 461 ARG A O 1
ATOM 3638 N N . PHE A 1 462 ? 24.805 -0.635 -40.508 1.00 88.19 462 PHE A N 1
ATOM 3639 C CA . PHE A 1 462 ? 25.993 -0.521 -41.354 1.00 88.19 462 PHE A CA 1
ATOM 3640 C C . PHE A 1 462 ? 25.592 -0.722 -42.817 1.00 88.19 462 PHE A C 1
ATOM 3642 O O . PHE A 1 462 ? 24.809 -1.614 -43.117 1.00 88.19 462 PHE A O 1
ATOM 3649 N N . HIS A 1 463 ? 26.116 0.054 -43.753 1.00 87.88 463 HIS A N 1
ATOM 3650 C CA . HIS A 1 463 ? 25.833 -0.080 -45.179 1.00 87.88 463 HIS A CA 1
ATOM 3651 C C . HIS A 1 463 ? 26.619 -1.234 -45.813 1.00 87.88 463 HIS A C 1
ATOM 3653 O O . HIS A 1 463 ? 26.078 -1.979 -46.632 1.00 87.88 463 HIS A O 1
ATOM 3659 N N . SER A 1 464 ? 27.887 -1.422 -45.432 1.00 90.50 464 SER A N 1
ATOM 3660 C CA . SER A 1 464 ? 28.740 -2.438 -46.050 1.00 90.50 464 SER A CA 1
ATOM 3661 C C . SER A 1 464 ? 28.431 -3.859 -45.569 1.00 90.50 464 SER A C 1
ATOM 3663 O O . SER A 1 464 ? 28.464 -4.162 -44.375 1.00 90.50 464 SER A O 1
ATOM 3665 N N . GLN A 1 465 ? 28.243 -4.786 -46.513 1.00 90.25 465 GLN A N 1
ATOM 3666 C CA . GLN A 1 465 ? 28.048 -6.211 -46.216 1.00 90.25 465 GLN A CA 1
ATOM 3667 C C . GLN A 1 465 ? 29.244 -6.830 -45.473 1.00 90.25 465 GLN A C 1
ATOM 3669 O O . GLN A 1 465 ? 29.058 -7.666 -44.586 1.00 90.25 465 GLN A O 1
ATOM 3674 N N . SER A 1 466 ? 30.472 -6.410 -45.798 1.00 90.38 466 SER A N 1
ATOM 3675 C CA . SER A 1 466 ? 31.678 -6.913 -45.129 1.00 90.38 466 SER A CA 1
ATOM 3676 C C . SER A 1 466 ? 31.784 -6.396 -43.693 1.00 90.38 466 SER A C 1
ATOM 3678 O O . SER A 1 466 ? 32.164 -7.154 -42.798 1.00 90.38 466 SER A O 1
ATOM 3680 N N . VAL A 1 467 ? 31.374 -5.146 -43.451 1.00 89.88 467 VAL A N 1
ATOM 3681 C CA . VAL A 1 467 ? 31.305 -4.559 -42.105 1.00 89.88 467 VAL A CA 1
ATOM 3682 C C . VAL A 1 467 ? 30.230 -5.258 -41.279 1.00 89.88 467 VAL A C 1
ATOM 3684 O O . VAL A 1 467 ? 30.536 -5.711 -40.179 1.00 89.88 467 VAL A O 1
ATOM 3687 N N . ARG A 1 468 ? 29.025 -5.469 -41.831 1.00 91.75 468 ARG A N 1
ATOM 3688 C CA . ARG A 1 468 ? 27.956 -6.246 -41.175 1.00 91.75 468 ARG A CA 1
ATOM 3689 C C . ARG A 1 468 ? 28.434 -7.631 -40.743 1.00 91.75 468 ARG A C 1
ATOM 3691 O O . ARG A 1 468 ? 28.225 -8.023 -39.599 1.00 91.75 468 ARG A O 1
ATOM 3698 N N . LYS A 1 469 ? 29.108 -8.368 -41.637 1.00 92.88 469 LYS A N 1
ATOM 3699 C CA . LYS A 1 469 ? 29.656 -9.699 -41.325 1.00 92.88 469 LYS A CA 1
ATOM 3700 C C . LYS A 1 469 ? 30.653 -9.634 -40.165 1.00 92.88 469 LYS A C 1
ATOM 3702 O O . LYS A 1 469 ? 30.517 -10.389 -39.209 1.00 92.88 469 LYS A O 1
ATOM 3707 N N . ARG A 1 470 ? 31.596 -8.687 -40.209 1.00 91.94 470 ARG A N 1
ATOM 3708 C CA . ARG A 1 470 ? 32.600 -8.492 -39.152 1.00 91.94 470 ARG A CA 1
ATOM 3709 C C . ARG A 1 470 ? 31.974 -8.129 -37.803 1.00 91.94 470 ARG A C 1
ATOM 3711 O O . ARG A 1 470 ? 32.398 -8.664 -36.782 1.00 91.94 470 ARG A O 1
ATOM 3718 N N . VAL A 1 471 ? 30.988 -7.230 -37.786 1.00 91.81 471 VAL A N 1
ATOM 3719 C CA . VAL A 1 471 ? 30.264 -6.840 -36.564 1.00 91.81 471 VAL A CA 1
ATOM 3720 C C . VAL A 1 471 ? 29.509 -8.041 -35.995 1.00 91.81 471 VAL A C 1
ATOM 3722 O O . VAL A 1 471 ? 29.624 -8.310 -34.803 1.00 91.81 471 VAL A O 1
ATOM 3725 N N . ARG A 1 472 ? 28.832 -8.830 -36.840 1.00 93.38 472 ARG A N 1
ATOM 3726 C CA . ARG A 1 472 ? 28.124 -10.047 -36.417 1.00 93.38 472 ARG A CA 1
ATOM 3727 C C . ARG A 1 472 ? 29.059 -11.096 -35.811 1.00 93.38 472 ARG A C 1
ATOM 3729 O O . ARG A 1 472 ? 28.740 -11.678 -34.778 1.00 93.38 472 ARG A O 1
ATOM 3736 N N . ASP A 1 473 ? 30.226 -11.317 -36.414 1.00 92.88 473 ASP A N 1
ATOM 3737 C CA . ASP A 1 473 ? 31.222 -12.261 -35.893 1.00 92.88 473 ASP A CA 1
ATOM 3738 C C . ASP A 1 473 ? 31.791 -11.787 -34.542 1.00 92.88 473 ASP A C 1
ATOM 3740 O O . ASP A 1 473 ? 31.928 -12.584 -33.609 1.00 92.88 473 ASP A O 1
ATOM 3744 N N . ARG A 1 474 ? 32.044 -10.476 -34.391 1.00 92.94 474 ARG A N 1
ATOM 3745 C CA . ARG A 1 474 ? 32.437 -9.869 -33.107 1.00 92.94 474 ARG A CA 1
ATOM 3746 C C . ARG A 1 474 ? 31.344 -9.993 -32.047 1.00 92.94 474 ARG A C 1
ATOM 3748 O O . ARG A 1 474 ? 31.671 -10.263 -30.896 1.00 92.94 474 ARG A O 1
ATOM 3755 N N . LEU A 1 475 ? 30.079 -9.821 -32.425 1.00 93.00 475 LEU A N 1
ATOM 3756 C CA . LEU A 1 475 ? 28.940 -9.927 -31.514 1.00 93.00 475 LEU A CA 1
ATOM 3757 C C . LEU A 1 475 ? 28.827 -11.352 -30.963 1.00 93.00 475 LEU A C 1
ATOM 3759 O O . LEU A 1 475 ? 28.807 -11.544 -29.752 1.00 93.00 475 LEU A O 1
ATOM 3763 N N . LYS A 1 476 ? 28.907 -12.363 -31.840 1.00 93.00 476 LYS A N 1
ATOM 3764 C CA . LYS A 1 476 ? 28.940 -13.782 -31.445 1.00 93.00 476 LYS A CA 1
ATOM 3765 C C . LYS A 1 476 ? 30.118 -14.115 -30.528 1.00 93.00 476 LYS A C 1
ATOM 3767 O O . LYS A 1 476 ? 29.971 -14.917 -29.609 1.00 93.00 476 LYS A O 1
ATOM 3772 N N . ALA A 1 477 ? 31.292 -13.532 -30.775 1.00 93.56 477 ALA A N 1
ATOM 3773 C CA . ALA A 1 477 ? 32.461 -13.733 -29.922 1.00 93.56 477 ALA A CA 1
ATOM 3774 C C . ALA A 1 477 ? 32.292 -13.075 -28.542 1.00 93.56 477 ALA A C 1
ATOM 3776 O O . ALA A 1 477 ? 32.620 -13.697 -27.534 1.00 93.56 477 ALA A O 1
ATOM 3777 N N . ALA A 1 478 ? 31.749 -11.855 -28.495 1.00 92.56 478 ALA A N 1
ATOM 3778 C CA . ALA A 1 478 ? 31.450 -11.148 -27.252 1.00 92.56 478 ALA A CA 1
ATOM 3779 C C . ALA A 1 478 ? 30.370 -11.870 -26.430 1.00 92.56 478 ALA A C 1
ATOM 3781 O O . ALA A 1 478 ? 30.504 -11.972 -25.213 1.00 92.56 478 ALA A O 1
ATOM 3782 N N . ALA A 1 479 ? 29.366 -12.458 -27.087 1.00 93.75 479 ALA A N 1
ATOM 3783 C CA . ALA A 1 479 ? 28.293 -13.193 -26.425 1.00 93.75 479 ALA A CA 1
ATOM 3784 C C . ALA A 1 479 ? 28.799 -14.368 -25.576 1.00 93.75 479 ALA A C 1
ATOM 3786 O O . ALA A 1 479 ? 28.359 -14.570 -24.450 1.00 93.75 479 ALA A O 1
ATOM 3787 N N . ARG A 1 480 ? 29.799 -15.097 -26.086 1.00 93.94 480 ARG A N 1
ATOM 3788 C CA . ARG A 1 480 ? 30.426 -16.237 -25.392 1.00 93.94 480 ARG A CA 1
ATOM 3789 C C . ARG A 1 480 ? 31.178 -15.851 -24.120 1.00 93.94 480 ARG A C 1
ATOM 3791 O O . ARG A 1 480 ? 31.539 -16.729 -23.350 1.00 93.94 480 ARG A O 1
ATOM 3798 N N . GLN A 1 481 ? 31.468 -14.566 -23.942 1.00 91.56 481 GLN A N 1
ATOM 3799 C CA . GLN A 1 481 ? 32.179 -14.045 -22.779 1.00 91.56 481 GLN A CA 1
ATOM 3800 C C . GLN A 1 481 ? 31.218 -13.561 -21.688 1.00 91.56 481 GLN A C 1
ATOM 3802 O O . GLN A 1 481 ? 31.690 -13.173 -20.633 1.00 91.56 481 GLN A O 1
ATOM 3807 N N . GLY A 1 482 ? 29.904 -13.526 -21.951 1.00 91.12 482 GLY A N 1
ATOM 3808 C CA . GLY A 1 482 ? 28.879 -13.184 -20.961 1.00 91.12 482 GLY A CA 1
ATOM 3809 C C . GLY A 1 482 ? 28.894 -11.740 -20.442 1.00 91.12 482 GLY A C 1
ATOM 3810 O O . GLY A 1 482 ? 28.234 -11.459 -19.447 1.00 91.12 482 GLY A O 1
ATOM 3811 N N . GLY A 1 483 ? 29.624 -10.824 -21.091 1.00 94.00 483 GLY A N 1
ATOM 3812 C CA . GLY A 1 483 ? 29.703 -9.411 -20.706 1.00 94.00 483 GLY A CA 1
ATOM 3813 C C . GLY A 1 483 ? 28.812 -8.510 -21.563 1.00 94.00 483 GLY A C 1
ATOM 3814 O O . GLY A 1 483 ? 29.116 -8.273 -22.736 1.00 94.00 483 GLY A O 1
ATOM 3815 N N . LEU A 1 484 ? 27.766 -7.932 -20.970 1.00 94.75 484 LEU A N 1
ATOM 3816 C CA . LEU A 1 484 ? 26.767 -7.106 -21.661 1.00 94.75 484 LEU A CA 1
ATOM 3817 C C . LEU A 1 484 ? 27.353 -5.798 -22.207 1.00 94.75 484 LEU A C 1
ATOM 3819 O O . LEU A 1 484 ? 27.072 -5.409 -23.344 1.00 94.75 484 LEU A O 1
ATOM 3823 N N . SER A 1 485 ? 28.254 -5.158 -21.456 1.00 93.31 485 SER A N 1
ATOM 3824 C CA . SER A 1 485 ? 28.968 -3.951 -21.900 1.00 93.31 485 SER A CA 1
ATOM 3825 C C . SER A 1 485 ? 29.770 -4.186 -23.188 1.00 93.31 485 SER A C 1
ATOM 3827 O O . SER A 1 485 ? 29.896 -3.294 -24.032 1.00 93.31 485 SER A O 1
ATOM 3829 N N . ARG A 1 486 ? 30.262 -5.414 -23.411 1.00 92.56 486 ARG A N 1
ATOM 3830 C CA . ARG A 1 486 ? 30.975 -5.785 -24.644 1.00 92.56 486 ARG A CA 1
ATOM 3831 C C . ARG A 1 486 ? 30.039 -5.835 -25.847 1.00 92.56 486 ARG A C 1
ATOM 3833 O O . ARG A 1 486 ? 30.456 -5.417 -26.925 1.00 92.56 486 ARG A O 1
ATOM 3840 N N . LEU A 1 487 ? 28.795 -6.288 -25.676 1.00 93.38 487 LEU A N 1
ATOM 3841 C CA . LEU A 1 487 ? 27.797 -6.300 -26.753 1.00 93.38 487 LEU A CA 1
ATOM 3842 C C . LEU A 1 487 ? 27.482 -4.877 -27.221 1.00 93.38 487 LEU A C 1
ATOM 3844 O O . LEU A 1 487 ? 27.552 -4.596 -28.419 1.00 93.38 487 LEU A O 1
ATOM 3848 N N . VAL A 1 488 ? 27.243 -3.959 -26.277 1.00 91.25 488 VAL A N 1
ATOM 3849 C CA . VAL A 1 488 ? 27.003 -2.537 -26.579 1.00 91.25 488 VAL A CA 1
ATOM 3850 C C . VAL A 1 488 ? 28.178 -1.943 -27.356 1.00 91.25 488 VAL A C 1
ATOM 3852 O O . VAL A 1 488 ? 27.978 -1.328 -28.402 1.00 91.25 488 VAL A O 1
ATOM 3855 N N . ASN A 1 489 ? 29.412 -2.181 -26.904 1.00 91.00 489 ASN A N 1
ATOM 3856 C CA . ASN A 1 489 ? 30.616 -1.652 -27.549 1.00 91.00 489 ASN A CA 1
ATOM 3857 C C . ASN A 1 489 ? 30.844 -2.191 -28.971 1.00 91.00 489 ASN A C 1
ATOM 3859 O O . ASN A 1 489 ? 31.478 -1.523 -29.785 1.00 91.00 489 ASN A O 1
ATOM 3863 N N . VAL A 1 490 ? 30.360 -3.395 -29.291 1.00 90.44 490 VAL A N 1
ATOM 3864 C CA . VAL A 1 490 ? 30.473 -3.964 -30.644 1.00 90.44 490 VAL A CA 1
ATOM 3865 C C . VAL A 1 490 ? 29.514 -3.285 -31.619 1.00 90.44 490 VAL A C 1
ATOM 3867 O O . VAL A 1 490 ? 29.887 -3.051 -32.767 1.00 90.44 490 VAL A O 1
ATOM 3870 N N . VAL A 1 491 ? 28.295 -2.978 -31.179 1.00 86.62 491 VAL A N 1
ATOM 3871 C CA . VAL A 1 491 ? 27.230 -2.460 -32.053 1.00 86.62 491 VAL A CA 1
ATOM 3872 C C . VAL A 1 491 ? 27.210 -0.929 -32.100 1.00 86.62 491 VAL A C 1
ATOM 3874 O O . VAL A 1 491 ? 26.782 -0.353 -33.097 1.00 86.62 491 VAL A O 1
ATOM 3877 N N . ASN A 1 492 ? 27.707 -0.263 -31.056 1.00 84.06 492 ASN A N 1
ATOM 3878 C CA . ASN A 1 492 ? 27.623 1.187 -30.882 1.00 84.06 492 ASN A CA 1
ATOM 3879 C C . ASN A 1 492 ? 28.990 1.906 -30.948 1.00 84.06 492 ASN A C 1
ATOM 3881 O O . ASN A 1 492 ? 29.177 2.940 -30.306 1.00 84.06 492 ASN A O 1
ATOM 3885 N N . ASP A 1 493 ? 29.965 1.385 -31.708 1.00 84.56 493 ASP A N 1
ATOM 3886 C CA . ASP A 1 493 ? 31.233 2.098 -31.942 1.00 84.56 493 ASP A CA 1
ATOM 3887 C C . ASP A 1 493 ? 31.031 3.231 -32.966 1.00 84.56 493 ASP A C 1
ATOM 3889 O O . ASP A 1 493 ? 30.907 3.013 -34.177 1.00 84.56 493 ASP A O 1
ATOM 3893 N N . ALA A 1 494 ? 31.026 4.472 -32.471 1.00 80.38 494 ALA A N 1
ATOM 3894 C CA . ALA A 1 494 ? 30.825 5.674 -33.276 1.00 80.38 494 ALA A CA 1
ATOM 3895 C C . ALA A 1 494 ? 31.849 5.827 -34.415 1.00 80.38 494 ALA A C 1
ATOM 3897 O O . ALA A 1 494 ? 31.530 6.416 -35.456 1.00 80.38 494 ALA A O 1
ATOM 3898 N N . ARG A 1 495 ? 33.073 5.304 -34.250 1.00 84.31 495 ARG A N 1
ATOM 3899 C CA . ARG A 1 495 ? 34.111 5.368 -35.288 1.00 84.31 495 ARG A CA 1
ATOM 3900 C C . ARG A 1 495 ? 33.781 4.430 -36.435 1.00 84.31 495 ARG A C 1
ATOM 3902 O O . ARG A 1 495 ? 33.861 4.868 -37.581 1.00 84.31 495 ARG A O 1
ATOM 3909 N N . ASP A 1 496 ? 33.372 3.200 -36.130 1.00 83.50 496 ASP A N 1
ATOM 3910 C CA . ASP A 1 496 ? 32.996 2.206 -37.138 1.00 83.50 496 ASP A CA 1
ATOM 3911 C C . ASP A 1 496 ? 31.761 2.672 -37.923 1.00 83.50 496 ASP A C 1
ATOM 3913 O O . ASP A 1 496 ? 31.774 2.638 -39.154 1.00 83.50 496 ASP A O 1
ATOM 3917 N N . ILE A 1 497 ? 30.739 3.200 -37.236 1.00 8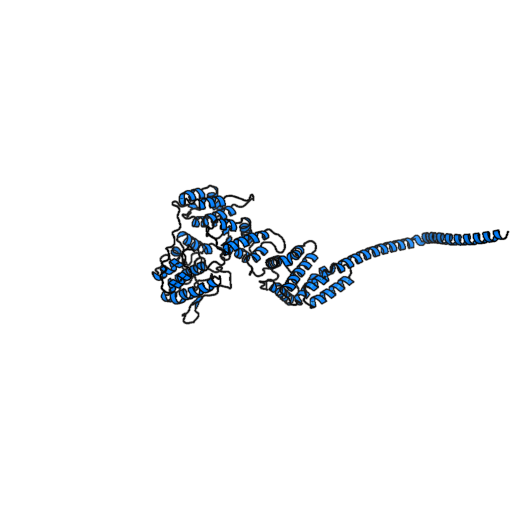4.94 497 ILE A N 1
ATOM 3918 C CA . ILE A 1 497 ? 29.521 3.734 -37.873 1.00 84.94 497 ILE A CA 1
ATOM 3919 C C . ILE A 1 497 ? 29.856 4.926 -38.783 1.00 84.94 497 ILE A C 1
ATOM 3921 O O . ILE A 1 497 ? 29.444 4.977 -39.943 1.00 84.94 497 ILE A O 1
ATOM 3925 N N . SER A 1 498 ? 30.646 5.885 -38.288 1.00 85.44 498 SER A N 1
ATOM 3926 C CA . SER A 1 498 ? 31.018 7.074 -39.067 1.00 85.44 498 SER A CA 1
ATOM 3927 C C . SER A 1 498 ? 31.913 6.733 -40.259 1.00 85.44 498 SER A C 1
ATOM 3929 O O . SER A 1 498 ? 31.792 7.344 -41.321 1.00 85.44 498 SER A O 1
ATOM 3931 N N . ALA A 1 499 ? 32.837 5.784 -40.092 1.00 89.12 499 ALA A N 1
ATOM 3932 C CA . ALA A 1 499 ? 33.718 5.335 -41.162 1.00 89.12 499 ALA A CA 1
ATOM 3933 C C . ALA A 1 499 ? 32.936 4.621 -42.269 1.00 89.12 499 ALA A C 1
ATOM 3935 O O . ALA A 1 499 ? 33.148 4.927 -43.441 1.00 89.12 499 ALA A O 1
ATOM 3936 N N . ASP A 1 500 ? 32.006 3.736 -41.907 1.00 90.00 500 ASP A N 1
ATOM 3937 C CA . ASP A 1 500 ? 31.147 3.037 -42.863 1.00 90.00 500 ASP A CA 1
ATOM 3938 C C . ASP A 1 500 ? 30.212 4.008 -43.604 1.00 90.00 500 ASP A C 1
ATOM 3940 O O . ASP A 1 500 ? 30.137 3.966 -44.830 1.00 90.00 500 ASP A O 1
ATOM 3944 N N . SER A 1 501 ? 29.609 4.974 -42.901 1.00 88.88 501 SER A N 1
ATOM 3945 C CA . SER A 1 501 ? 28.783 6.012 -43.533 1.00 88.88 501 SER A CA 1
ATOM 3946 C C . SER A 1 501 ? 29.576 6.876 -44.525 1.00 88.88 501 SER A C 1
ATOM 3948 O O . SER A 1 501 ? 29.099 7.161 -45.625 1.00 88.88 501 SER A O 1
ATOM 3950 N N . ARG A 1 502 ? 30.817 7.264 -44.188 1.00 90.62 502 ARG A N 1
ATOM 3951 C CA . ARG A 1 502 ? 31.701 7.989 -45.120 1.00 90.62 502 ARG A CA 1
ATOM 3952 C C . ARG A 1 502 ? 32.071 7.142 -46.335 1.00 90.62 502 ARG A C 1
ATOM 3954 O O . ARG A 1 502 ? 31.978 7.634 -47.455 1.00 90.62 502 ARG A O 1
ATOM 3961 N N . ALA A 1 503 ? 32.452 5.884 -46.119 1.00 90.56 503 ALA A N 1
ATOM 3962 C CA . ALA A 1 503 ? 32.791 4.964 -47.201 1.00 90.56 503 ALA A CA 1
ATOM 3963 C C . ALA A 1 503 ? 31.595 4.730 -48.135 1.00 90.56 503 ALA A C 1
ATOM 3965 O O . ALA A 1 503 ? 31.758 4.693 -49.351 1.00 90.56 503 ALA A O 1
ATOM 3966 N N . TYR A 1 504 ? 30.385 4.643 -47.580 1.00 91.38 504 TYR A N 1
ATOM 3967 C CA . TYR A 1 504 ? 29.157 4.513 -48.353 1.00 91.38 504 TYR A CA 1
ATOM 3968 C C . TYR A 1 504 ? 28.869 5.754 -49.206 1.00 91.38 504 TYR A C 1
ATOM 3970 O O . TYR A 1 504 ? 28.588 5.621 -50.395 1.00 91.38 504 TYR A O 1
ATOM 3978 N N . LYS A 1 505 ? 29.009 6.965 -48.645 1.00 91.94 505 LYS A N 1
ATOM 3979 C CA . LYS A 1 505 ? 28.872 8.216 -49.415 1.00 91.94 505 LYS A CA 1
ATOM 3980 C C . LYS A 1 505 ? 29.876 8.286 -50.564 1.00 91.94 505 LYS A C 1
ATOM 3982 O O . LYS A 1 505 ? 29.486 8.558 -51.694 1.00 91.94 505 LYS A O 1
ATOM 3987 N N . GLN A 1 506 ? 31.136 7.950 -50.294 1.00 92.69 506 GLN A N 1
ATOM 3988 C CA . GLN A 1 506 ? 32.171 7.901 -51.324 1.00 92.69 506 GLN A CA 1
ATOM 3989 C C . GLN A 1 506 ? 31.847 6.858 -52.405 1.00 92.69 506 GLN A C 1
ATOM 3991 O O . GLN A 1 506 ? 32.035 7.116 -53.590 1.00 92.69 506 GLN A O 1
ATOM 3996 N N . ALA A 1 507 ? 31.319 5.692 -52.024 1.00 91.25 507 ALA A N 1
ATOM 3997 C CA . ALA A 1 507 ? 30.904 4.666 -52.975 1.00 91.25 507 ALA A CA 1
ATOM 3998 C C . ALA A 1 507 ? 29.737 5.127 -53.867 1.00 91.25 507 ALA A C 1
ATOM 4000 O O . ALA A 1 507 ? 29.742 4.827 -55.059 1.00 91.25 507 ALA A O 1
ATOM 4001 N N . ILE A 1 508 ? 28.776 5.888 -53.327 1.00 92.00 508 ILE A N 1
ATOM 4002 C CA . ILE A 1 508 ? 27.691 6.501 -54.113 1.00 92.00 508 ILE A CA 1
ATOM 4003 C C . ILE A 1 508 ? 28.254 7.496 -55.131 1.00 92.00 508 ILE A C 1
ATOM 4005 O O . ILE A 1 508 ? 27.851 7.464 -56.292 1.00 92.00 508 ILE A O 1
ATOM 4009 N N . GLU A 1 509 ? 29.182 8.363 -54.721 1.00 91.44 509 GLU A N 1
ATOM 4010 C CA . GLU A 1 509 ? 29.805 9.352 -55.611 1.00 91.44 509 GLU A CA 1
ATOM 4011 C C . GLU A 1 509 ? 30.581 8.680 -56.747 1.00 91.44 509 GLU A C 1
ATOM 4013 O O . GLU A 1 509 ? 30.407 9.033 -57.915 1.00 91.44 509 GLU A O 1
ATOM 4018 N N . VAL A 1 510 ? 31.388 7.665 -56.419 1.00 91.44 510 VAL A N 1
ATOM 4019 C CA . VAL A 1 510 ? 32.130 6.878 -57.413 1.00 91.44 510 VAL A CA 1
ATOM 4020 C C . VAL A 1 510 ? 31.166 6.177 -58.366 1.00 91.44 510 VAL A C 1
ATOM 4022 O O . VAL A 1 510 ? 31.348 6.263 -59.576 1.00 91.44 510 VAL A O 1
ATOM 4025 N N . TYR A 1 511 ? 30.112 5.541 -57.850 1.00 91.38 511 TYR A N 1
ATOM 4026 C CA . TYR A 1 511 ? 29.101 4.888 -58.678 1.00 91.38 511 TYR A CA 1
ATOM 4027 C C . TYR A 1 511 ? 28.407 5.876 -59.622 1.00 91.38 511 TYR A C 1
ATOM 4029 O O . TYR A 1 511 ? 28.299 5.608 -60.817 1.00 91.38 511 TYR A O 1
ATOM 4037 N N . ALA A 1 512 ? 27.988 7.041 -59.119 1.00 91.06 512 ALA A N 1
ATOM 4038 C CA . ALA A 1 512 ? 27.363 8.081 -59.931 1.00 91.06 512 ALA A CA 1
ATOM 4039 C C . ALA A 1 512 ? 28.298 8.556 -61.053 1.00 91.06 512 ALA A C 1
ATOM 4041 O O . ALA A 1 512 ? 27.877 8.661 -62.206 1.00 91.06 512 ALA A O 1
ATOM 4042 N N . HIS A 1 513 ? 29.577 8.770 -60.737 1.00 92.75 513 HIS A N 1
ATOM 4043 C CA . HIS A 1 513 ? 30.585 9.136 -61.726 1.00 92.75 513 HIS A CA 1
ATOM 4044 C C . HIS A 1 513 ? 30.787 8.036 -62.776 1.00 92.75 513 HIS A C 1
ATOM 4046 O O . HIS A 1 513 ? 30.797 8.326 -63.971 1.00 92.75 513 HIS A O 1
ATOM 4052 N N . THR A 1 514 ? 30.888 6.770 -62.363 1.00 90.75 514 THR A N 1
ATOM 4053 C CA . THR A 1 514 ? 31.020 5.633 -63.284 1.00 90.75 514 THR A CA 1
ATOM 4054 C C . THR A 1 514 ? 29.806 5.499 -64.202 1.00 90.75 514 THR A C 1
ATOM 4056 O O . THR A 1 514 ? 29.984 5.304 -65.398 1.00 90.75 514 THR A O 1
ATOM 4059 N N . VAL A 1 515 ? 28.582 5.679 -63.695 1.00 92.19 515 VAL A N 1
ATOM 4060 C CA . VAL A 1 515 ? 27.360 5.661 -64.520 1.00 92.19 515 VAL A CA 1
ATOM 4061 C C . VAL A 1 515 ? 27.344 6.815 -65.527 1.00 92.19 515 VAL A C 1
ATOM 4063 O O . VAL A 1 515 ? 26.934 6.631 -66.673 1.00 92.19 515 VAL A O 1
ATOM 4066 N N . MET A 1 516 ? 27.802 8.010 -65.137 1.00 88.69 516 MET A N 1
ATOM 4067 C CA . MET A 1 516 ? 27.943 9.131 -66.073 1.00 88.69 516 MET A CA 1
ATOM 4068 C C . MET A 1 516 ? 28.992 8.846 -67.152 1.00 88.69 516 MET A C 1
ATOM 4070 O O . MET A 1 516 ? 28.754 9.139 -68.321 1.00 88.69 516 MET A O 1
ATOM 4074 N N . GLN A 1 517 ? 30.131 8.258 -66.780 1.00 88.06 517 GLN A N 1
ATOM 4075 C CA . GLN A 1 517 ? 31.163 7.855 -67.736 1.00 88.06 517 GLN A CA 1
ATOM 4076 C C . GLN A 1 517 ? 30.661 6.784 -68.702 1.00 88.06 517 GLN A C 1
ATOM 4078 O O . GLN A 1 517 ? 30.928 6.892 -69.891 1.00 88.06 517 GLN A O 1
ATOM 4083 N N . ASP A 1 518 ? 29.915 5.794 -68.218 1.00 88.94 518 ASP A N 1
ATOM 4084 C CA . ASP A 1 518 ? 29.340 4.741 -69.054 1.00 88.94 518 ASP A CA 1
ATOM 4085 C C . ASP A 1 518 ? 28.361 5.324 -70.085 1.00 88.94 518 ASP A C 1
ATOM 4087 O O . ASP A 1 518 ? 28.499 5.083 -71.283 1.00 88.94 518 ASP A O 1
ATOM 4091 N N . ARG A 1 519 ? 27.472 6.233 -69.658 1.00 87.19 519 ARG A N 1
ATOM 4092 C CA . ARG A 1 519 ? 26.593 6.984 -70.575 1.00 87.19 519 ARG A CA 1
ATOM 4093 C C . ARG A 1 519 ? 27.370 7.817 -71.593 1.00 87.19 519 ARG A C 1
ATOM 4095 O O . ARG A 1 519 ? 26.993 7.858 -72.762 1.00 87.19 519 ARG A O 1
ATOM 4102 N N . ASN A 1 520 ? 28.444 8.482 -71.167 1.00 84.44 520 ASN A N 1
ATOM 4103 C CA . ASN A 1 520 ? 29.297 9.248 -72.075 1.00 84.44 520 ASN A CA 1
ATOM 4104 C C . ASN A 1 520 ? 29.991 8.329 -73.088 1.00 84.44 520 ASN A C 1
ATOM 4106 O O . ASN A 1 520 ? 30.021 8.654 -74.270 1.00 84.44 520 ASN A O 1
ATOM 4110 N N . LEU A 1 521 ? 30.489 7.167 -72.662 1.00 84.94 521 LEU A N 1
ATOM 4111 C CA . LEU A 1 521 ? 31.098 6.175 -73.547 1.00 84.94 521 LEU A CA 1
ATOM 4112 C C . LEU A 1 521 ? 30.079 5.588 -74.533 1.00 84.94 521 LEU A C 1
ATOM 4114 O O . LEU A 1 521 ? 30.406 5.403 -75.706 1.00 84.94 521 LEU A O 1
ATOM 4118 N N . GLU A 1 522 ? 28.839 5.332 -74.113 1.00 84.44 522 GLU A N 1
ATOM 4119 C CA . GLU A 1 522 ? 27.754 4.938 -75.021 1.00 84.44 522 GLU A CA 1
ATOM 4120 C C . GLU A 1 522 ? 27.423 6.042 -76.038 1.00 84.44 522 GLU A C 1
ATOM 4122 O O . GLU A 1 522 ? 27.241 5.766 -77.232 1.00 84.44 522 GLU A O 1
ATOM 4127 N N . TYR A 1 523 ? 27.401 7.302 -75.601 1.00 81.94 523 TYR A N 1
ATOM 4128 C CA . TYR A 1 523 ? 27.200 8.453 -76.480 1.00 81.94 523 TYR A CA 1
ATOM 4129 C C . TYR A 1 523 ? 28.348 8.616 -77.493 1.00 81.94 523 TYR A C 1
ATOM 4131 O O . TYR A 1 523 ? 28.109 8.756 -78.693 1.00 81.94 523 TYR A O 1
ATOM 4139 N N . GLU A 1 524 ? 29.601 8.513 -77.048 1.00 80.00 524 GLU A N 1
ATOM 4140 C CA . GLU A 1 524 ? 30.786 8.542 -77.916 1.00 80.00 524 GLU A CA 1
ATOM 4141 C C . GLU A 1 524 ? 30.798 7.368 -78.903 1.00 80.00 524 GLU A C 1
ATOM 4143 O O . GLU A 1 524 ? 31.139 7.535 -80.076 1.00 80.00 524 GLU A O 1
ATOM 4148 N N . LYS A 1 525 ? 30.378 6.177 -78.463 1.00 77.81 525 LYS A N 1
ATOM 4149 C CA . LYS A 1 525 ? 30.273 4.986 -79.315 1.00 77.81 525 LYS A CA 1
ATOM 4150 C C . LYS A 1 525 ? 29.222 5.155 -80.413 1.00 77.81 525 LYS A C 1
ATOM 4152 O O . LYS A 1 525 ? 29.451 4.692 -81.529 1.00 77.81 525 LYS A O 1
ATOM 4157 N N . THR A 1 526 ? 28.096 5.804 -80.120 1.00 78.94 526 THR A N 1
ATOM 4158 C CA . THR A 1 526 ? 27.037 6.084 -81.110 1.00 78.94 526 THR A CA 1
ATOM 4159 C C . THR A 1 526 ? 27.400 7.231 -82.060 1.00 78.94 526 THR A C 1
ATOM 4161 O O . THR A 1 526 ? 26.968 7.216 -83.208 1.00 78.94 526 THR A O 1
ATOM 4164 N N . HIS A 1 527 ? 28.266 8.160 -81.641 1.00 78.88 527 HIS A N 1
ATOM 4165 C CA . HIS A 1 527 ? 28.721 9.318 -82.430 1.00 78.88 527 HIS A CA 1
ATOM 4166 C C . HIS A 1 527 ? 30.192 9.206 -82.871 1.00 78.88 527 HIS A C 1
ATOM 4168 O O . HIS A 1 527 ? 30.904 10.204 -83.020 1.00 78.88 527 HIS A O 1
ATOM 4174 N N . ARG A 1 528 ? 30.662 7.975 -83.094 1.00 71.44 528 ARG A N 1
ATOM 4175 C CA . ARG A 1 528 ? 32.086 7.649 -83.267 1.00 71.44 528 ARG A CA 1
ATOM 4176 C C . ARG A 1 528 ? 32.763 8.395 -84.420 1.00 71.44 528 ARG A C 1
ATOM 4178 O O . ARG A 1 528 ? 33.902 8.829 -84.269 1.00 71.44 528 ARG A O 1
ATOM 4185 N N . ASP A 1 529 ? 32.065 8.589 -85.539 1.00 72.44 529 ASP A N 1
ATOM 4186 C CA . ASP A 1 529 ? 32.602 9.282 -86.721 1.00 72.44 529 ASP A CA 1
ATOM 4187 C C . ASP A 1 529 ? 32.831 10.778 -86.476 1.00 72.44 529 ASP A C 1
ATOM 4189 O O . ASP A 1 529 ? 33.794 11.356 -86.985 1.00 72.44 529 ASP A O 1
ATOM 4193 N N . TYR A 1 530 ? 31.969 11.403 -85.670 1.00 76.69 530 TYR A N 1
ATOM 4194 C CA . TYR A 1 530 ? 32.104 12.804 -85.281 1.00 76.69 530 TYR A CA 1
ATOM 4195 C C . TYR A 1 530 ? 33.349 12.993 -84.402 1.00 76.69 530 TYR A C 1
ATOM 4197 O O . TYR A 1 530 ? 34.232 13.784 -84.737 1.00 76.69 530 TYR A O 1
ATOM 4205 N N . PHE A 1 531 ? 33.486 12.183 -83.347 1.00 68.62 531 PHE A N 1
ATOM 4206 C CA . PHE A 1 531 ? 34.636 12.255 -82.442 1.00 68.62 531 PHE A CA 1
ATOM 4207 C C . PHE A 1 531 ? 35.956 11.839 -83.107 1.00 68.62 531 PHE A C 1
ATOM 4209 O O . PHE A 1 531 ? 37.000 12.421 -82.810 1.00 68.62 531 PHE A O 1
ATOM 4216 N N . ALA A 1 532 ? 35.938 10.878 -84.039 1.00 70.38 532 ALA A N 1
ATOM 4217 C CA . ALA A 1 532 ? 37.123 10.500 -84.810 1.00 70.38 532 ALA A CA 1
ATOM 4218 C C . ALA A 1 532 ? 37.619 11.647 -85.704 1.00 70.38 532 ALA A C 1
ATOM 4220 O O . ALA A 1 532 ? 38.827 11.874 -85.795 1.00 70.38 532 ALA A O 1
ATOM 4221 N N . ARG A 1 533 ? 36.705 12.408 -86.324 1.00 75.19 533 ARG A N 1
ATOM 4222 C CA . ARG A 1 533 ? 37.061 13.608 -87.098 1.00 75.19 533 ARG A CA 1
ATOM 4223 C C . ARG A 1 533 ? 37.595 14.721 -86.206 1.00 75.19 533 ARG A C 1
ATOM 4225 O O . ARG A 1 533 ? 38.601 15.327 -86.558 1.00 75.19 533 ARG A O 1
ATOM 4232 N N . GLU A 1 534 ? 36.973 14.962 -85.056 1.00 76.88 534 GLU A N 1
ATOM 4233 C CA . GLU A 1 534 ? 37.397 16.014 -84.128 1.00 76.88 534 GLU A CA 1
ATOM 4234 C C . GLU A 1 534 ? 38.780 15.723 -83.517 1.00 76.88 534 GLU A C 1
ATOM 4236 O O . GLU A 1 534 ? 39.689 16.552 -83.606 1.00 76.88 534 GLU A 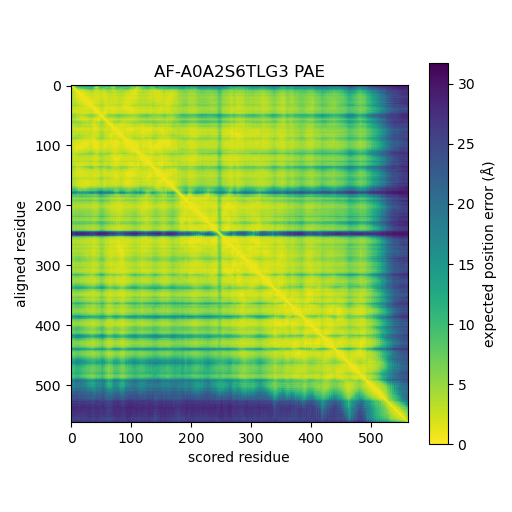O 1
ATOM 4241 N N . LYS A 1 535 ? 38.998 14.510 -82.989 1.00 74.12 535 LYS A N 1
ATOM 4242 C CA . LYS A 1 535 ? 40.313 14.085 -82.474 1.00 74.12 535 LYS A CA 1
ATOM 4243 C C . LYS A 1 535 ? 41.365 13.989 -83.580 1.00 74.12 535 LYS A C 1
ATOM 4245 O O . LYS A 1 535 ? 42.516 14.363 -83.360 1.00 74.12 535 LYS A O 1
ATOM 4250 N N . GLY A 1 536 ? 40.979 13.531 -84.773 1.00 75.75 536 GLY A N 1
ATOM 4251 C CA . GLY A 1 536 ? 41.851 13.493 -85.947 1.00 75.75 536 GLY A CA 1
ATOM 4252 C C . GLY A 1 536 ? 42.294 14.888 -86.391 1.00 75.75 536 GLY A C 1
ATOM 4253 O O . GLY A 1 536 ? 43.470 15.084 -86.700 1.00 75.75 536 GLY A O 1
ATOM 4254 N N . ALA A 1 537 ? 41.394 15.874 -86.352 1.00 75.75 537 ALA A N 1
ATOM 4255 C CA . ALA A 1 537 ? 41.709 17.270 -86.645 1.00 75.75 537 ALA A CA 1
ATOM 4256 C C . ALA A 1 537 ? 42.664 17.873 -85.602 1.00 75.75 537 ALA A C 1
ATOM 4258 O O . ALA A 1 537 ? 43.643 18.511 -85.985 1.00 75.75 537 ALA A O 1
ATOM 4259 N N . GLN A 1 538 ? 42.445 17.612 -84.307 1.00 77.75 538 GLN A N 1
ATOM 4260 C CA . GLN A 1 538 ? 43.343 18.068 -83.235 1.00 77.75 538 GLN A CA 1
ATOM 4261 C C . GLN A 1 538 ? 44.745 17.451 -83.338 1.00 77.75 538 GLN A C 1
ATOM 4263 O O . GLN A 1 538 ? 45.744 18.162 -83.246 1.00 77.75 538 GLN A O 1
ATOM 4268 N N . MET A 1 539 ? 44.851 16.140 -83.581 1.00 76.44 539 MET A N 1
ATOM 4269 C CA . MET A 1 539 ? 46.156 15.502 -83.794 1.00 76.44 539 MET A CA 1
ATOM 4270 C C . MET A 1 539 ? 46.840 16.025 -85.060 1.00 76.44 539 MET A C 1
ATOM 4272 O O . MET A 1 539 ? 48.039 16.301 -85.038 1.00 76.44 539 MET A O 1
ATOM 4276 N N . SER A 1 540 ? 46.084 16.216 -86.144 1.00 77.31 540 SER A N 1
ATOM 4277 C CA . SER A 1 540 ? 46.619 16.759 -87.396 1.00 77.31 540 SER A CA 1
ATOM 4278 C C . SER A 1 540 ? 47.122 18.192 -87.226 1.00 77.31 540 SER A C 1
ATOM 4280 O O . SER A 1 540 ? 48.182 18.516 -87.756 1.00 77.31 540 SER A O 1
ATOM 4282 N N . SER A 1 541 ? 46.437 19.041 -86.447 1.00 78.62 541 SER A N 1
ATOM 4283 C CA . SER A 1 541 ? 46.912 20.403 -86.170 1.00 78.62 541 SER A CA 1
ATOM 4284 C C . SER A 1 541 ? 48.175 20.406 -85.307 1.00 78.62 541 SER A C 1
ATOM 4286 O O . SER A 1 541 ? 49.072 21.211 -85.547 1.00 78.62 541 SER A O 1
ATOM 4288 N N . MET A 1 542 ? 48.286 19.489 -84.340 1.00 80.81 542 MET A N 1
ATOM 4289 C CA . MET A 1 542 ? 49.490 19.325 -83.517 1.00 80.81 542 MET A CA 1
ATOM 4290 C C . MET A 1 542 ? 50.699 18.898 -84.361 1.00 80.81 542 MET A C 1
ATOM 4292 O O . MET A 1 542 ? 51.777 19.483 -84.246 1.00 80.81 542 MET A O 1
ATOM 4296 N N . VAL A 1 543 ? 50.512 17.916 -85.248 1.00 80.94 543 VAL A N 1
ATOM 4297 C CA . VAL A 1 543 ? 51.562 17.433 -86.159 1.00 80.94 543 VAL A CA 1
ATOM 4298 C C . VAL A 1 543 ? 51.939 18.509 -87.179 1.00 80.94 543 VAL A C 1
ATOM 4300 O O . VAL A 1 543 ? 53.125 18.760 -87.390 1.00 80.94 543 VAL A O 1
ATOM 4303 N N . ALA A 1 544 ? 50.957 19.199 -87.766 1.00 80.06 544 ALA A N 1
ATOM 4304 C CA . ALA A 1 544 ? 51.203 20.310 -88.681 1.00 80.06 544 ALA A CA 1
ATOM 4305 C C . ALA A 1 544 ? 51.972 21.450 -87.994 1.00 80.06 544 ALA A C 1
ATOM 4307 O O . ALA A 1 544 ? 52.910 21.987 -88.580 1.00 80.06 544 ALA A O 1
ATOM 4308 N N . GLY A 1 545 ? 51.648 21.772 -86.738 1.00 81.94 545 GLY A N 1
ATOM 4309 C CA . GLY A 1 545 ? 52.396 22.738 -85.930 1.00 81.94 545 GLY A CA 1
ATOM 4310 C C . GLY A 1 545 ? 53.862 22.339 -85.743 1.00 81.94 545 GLY A C 1
ATOM 4311 O O . GLY A 1 545 ? 54.754 23.150 -85.983 1.00 81.94 545 GLY A O 1
ATOM 4312 N N . PHE A 1 546 ? 54.126 21.069 -85.421 1.00 85.38 546 PHE A N 1
ATOM 4313 C CA . PHE A 1 546 ? 55.489 20.537 -85.308 1.00 85.38 546 PHE A CA 1
ATOM 4314 C C . PHE A 1 546 ? 56.275 20.636 -86.622 1.00 85.38 546 PHE A C 1
ATOM 4316 O O . PHE A 1 546 ? 57.414 21.105 -86.627 1.00 85.38 546 PHE A O 1
ATOM 4323 N N . ILE A 1 547 ? 55.659 20.244 -87.742 1.00 83.19 547 ILE A N 1
ATOM 4324 C CA . ILE A 1 547 ? 56.274 20.336 -89.075 1.00 83.19 547 ILE A CA 1
ATOM 4325 C C . ILE A 1 547 ? 56.566 21.796 -89.432 1.00 83.19 547 ILE A C 1
ATOM 4327 O O . ILE A 1 547 ? 57.645 22.105 -89.933 1.00 83.19 547 ILE A O 1
ATOM 4331 N N . THR A 1 548 ? 55.642 22.706 -89.123 1.00 82.94 548 THR A N 1
ATOM 4332 C CA . THR A 1 548 ? 55.801 24.140 -89.392 1.00 82.94 548 THR A CA 1
ATOM 4333 C C . THR A 1 548 ? 56.929 24.736 -88.549 1.00 82.94 548 THR A C 1
ATOM 4335 O O . THR A 1 548 ? 57.718 25.524 -89.066 1.00 82.94 548 THR A O 1
ATOM 4338 N N . CYS A 1 549 ? 57.086 24.324 -87.287 1.00 82.44 549 CYS A N 1
ATOM 4339 C CA . CYS A 1 549 ? 58.217 24.736 -86.453 1.00 82.44 549 CYS A CA 1
ATOM 4340 C C . CYS A 1 549 ? 59.558 24.237 -87.003 1.00 82.44 549 CYS A C 1
ATOM 4342 O O . CYS A 1 549 ? 60.504 25.017 -87.070 1.00 82.44 549 CYS A O 1
ATOM 4344 N N . ILE A 1 550 ? 59.640 22.977 -87.444 1.00 83.12 550 ILE A N 1
ATOM 4345 C CA . ILE A 1 550 ? 60.855 22.417 -88.058 1.00 83.12 550 ILE A CA 1
ATOM 4346 C C . ILE A 1 550 ? 61.187 23.142 -89.367 1.00 83.12 550 ILE A C 1
ATOM 4348 O O . ILE A 1 550 ? 62.332 23.535 -89.580 1.00 83.12 550 ILE A O 1
ATOM 4352 N N . ALA A 1 551 ? 60.190 23.372 -90.224 1.00 78.56 551 ALA A N 1
ATOM 4353 C CA . ALA A 1 551 ? 60.368 24.092 -91.481 1.00 78.56 551 ALA A CA 1
ATOM 4354 C C . ALA A 1 551 ? 60.816 25.543 -91.247 1.00 78.56 551 ALA A C 1
ATOM 4356 O O . ALA A 1 551 ? 61.733 26.019 -91.910 1.00 78.56 551 ALA A O 1
ATOM 4357 N N . SER A 1 552 ? 60.236 26.222 -90.256 1.00 79.75 552 SER A N 1
ATOM 4358 C CA . SER A 1 552 ? 60.635 27.581 -89.864 1.00 79.75 552 SER A CA 1
ATOM 4359 C C . SER A 1 552 ? 62.070 27.623 -89.336 1.00 79.75 552 SER A C 1
ATOM 4361 O O . SER A 1 552 ? 62.815 28.542 -89.666 1.00 79.75 552 SER A O 1
ATOM 4363 N N . LEU A 1 553 ? 62.488 26.608 -88.571 1.00 80.00 553 LEU A N 1
ATOM 4364 C CA . LEU A 1 553 ? 63.861 26.483 -88.075 1.00 80.00 553 LEU A CA 1
ATOM 4365 C C . LEU A 1 553 ? 64.860 26.272 -89.224 1.00 80.00 553 LEU A C 1
ATOM 4367 O O . LEU A 1 553 ? 65.913 26.901 -89.249 1.00 80.00 553 LEU A O 1
ATOM 4371 N N . LEU A 1 554 ? 64.512 25.428 -90.200 1.00 79.00 554 LEU A N 1
ATOM 4372 C CA . LEU A 1 554 ? 65.327 25.180 -91.393 1.00 79.00 554 LEU A CA 1
ATOM 4373 C C . LEU A 1 554 ? 65.437 26.421 -92.290 1.00 79.00 554 LEU A C 1
ATOM 4375 O O . LEU A 1 554 ? 66.518 26.701 -92.802 1.00 79.00 554 LEU A O 1
ATOM 4379 N N . ILE A 1 555 ? 64.353 27.188 -92.446 1.00 79.25 555 ILE A N 1
ATOM 4380 C CA . ILE A 1 555 ? 64.355 28.460 -93.187 1.00 79.25 555 ILE A CA 1
ATOM 4381 C C . ILE A 1 555 ? 65.217 29.502 -92.466 1.00 79.25 555 ILE A C 1
ATOM 4383 O O . ILE A 1 555 ? 66.006 30.188 -93.110 1.00 79.25 555 ILE A O 1
ATOM 4387 N N . PHE A 1 556 ? 65.122 29.589 -91.136 1.00 76.06 556 PHE A N 1
ATOM 4388 C CA . PHE A 1 556 ? 65.940 30.503 -90.338 1.00 76.06 556 PHE A CA 1
ATOM 4389 C C . PHE A 1 556 ? 67.435 30.167 -90.436 1.00 76.06 556 PHE A C 1
ATOM 4391 O O . PHE A 1 556 ? 68.260 31.059 -90.616 1.00 76.06 556 PHE A O 1
ATOM 4398 N N . ILE A 1 557 ? 67.783 28.877 -90.402 1.00 75.75 557 ILE A N 1
ATOM 4399 C CA . ILE A 1 557 ? 69.158 28.411 -90.628 1.00 75.75 557 ILE A CA 1
ATOM 4400 C C . ILE A 1 557 ? 69.604 28.737 -92.061 1.00 75.75 557 ILE A C 1
ATOM 4402 O O . ILE A 1 557 ? 70.706 29.238 -92.247 1.00 75.75 557 ILE A O 1
ATOM 4406 N N . GLY A 1 558 ? 68.751 28.526 -93.069 1.00 70.56 558 GLY A N 1
ATOM 4407 C CA . GLY A 1 558 ? 69.050 28.864 -94.465 1.00 70.56 558 GLY A CA 1
ATOM 4408 C C . GLY A 1 558 ? 69.280 30.362 -94.707 1.00 70.56 558 GLY A C 1
ATOM 4409 O O . GLY A 1 558 ? 70.164 30.721 -95.478 1.00 70.56 558 GLY A O 1
ATOM 4410 N N . MET A 1 559 ? 68.545 31.233 -94.010 1.00 69.44 559 MET A N 1
ATOM 4411 C CA . MET A 1 559 ? 68.730 32.690 -94.057 1.00 69.44 559 MET A CA 1
ATOM 4412 C C . MET A 1 559 ? 69.997 33.181 -93.348 1.00 69.44 559 MET A C 1
ATOM 4414 O O . MET A 1 559 ? 70.424 34.292 -93.617 1.00 69.44 559 MET A O 1
ATOM 4418 N N . MET A 1 560 ? 70.603 32.394 -92.453 1.00 62.91 560 MET A N 1
ATOM 4419 C CA . MET A 1 560 ? 71.891 32.746 -91.836 1.00 62.91 560 MET A CA 1
ATOM 4420 C C . MET A 1 560 ? 73.101 32.450 -92.739 1.00 62.91 560 MET A C 1
ATOM 4422 O O . MET A 1 560 ? 74.205 32.892 -92.425 1.00 62.91 560 MET A O 1
ATOM 4426 N N . PHE A 1 561 ? 72.916 31.694 -93.828 1.00 61.19 561 PHE A N 1
ATOM 4427 C CA . PHE A 1 561 ? 73.976 31.319 -94.777 1.00 61.19 561 PHE A CA 1
ATOM 4428 C C . PHE A 1 561 ? 73.925 32.092 -96.112 1.00 61.19 561 PHE A C 1
ATOM 4430 O O . PHE A 1 561 ? 74.726 31.805 -97.003 1.00 61.19 561 PHE A O 1
ATOM 4437 N N . PHE A 1 562 ? 73.027 33.074 -96.232 1.00 53.84 562 PHE A N 1
ATOM 4438 C CA . PHE A 1 562 ? 72.975 34.098 -97.284 1.00 53.84 562 PHE A CA 1
ATOM 4439 C C . PHE A 1 562 ? 73.144 35.477 -96.647 1.00 53.84 562 PHE A C 1
ATOM 4441 O O . PHE A 1 562 ? 73.722 36.358 -97.323 1.00 53.84 562 PHE A O 1
#

Foldseek 3Di:
DDDQLDFADADDPVLCLVAPLQVLLVVLVVQVVVVADQLAQAPVQWDQPDPVSNHIDGHDRPPDFRVLPPQLLLAALQLLLAHSLQSFRDHSLSVLSSSLQRSLCNRVRHRFPRPPHSLVLSLQCVQQNSLCRRCPPPDDDPLSNQSSQQSRANPSVQHDDSVQSVCVSVPDRDRGDGRDRAQFFPAFDQFPNDTHTALLSVLSVCLVPVVRVLCCLVVCVVLVRCCRGPVDVQLSVQLVVLQDDPDPDPDDCQSSSQSNSCSSPLSHARGRRVHGHHLNSLLSQCLVCVVPPVSLVSSLVCLVSLSLVSSVVNDPDDDPSSVVSSVLSVVLNVQCPDDFAQGHSLLSSCLSPLQRFQPDPQQPVHGHRDLLVLLVSLLVVLVVPVADDDLADRSNRSNLCSPPVPQLVVLRVQLRDPPDVLSNLLSSLVSVLSSCVPRNVDARLSSLSNSLVVCLVLLVLQPDPVSSVVLSVQSNVVSNRRRSVSNSCSSPVPVSNVVRVVVVVVVVVVVVVVVVVVVVVVVCVVVVVVVCVVVVVVVVVVVVVVVVVVVVVVVVVVVVVD

Sequence (562 aa):
MPNLESRMRPMHEELVSRMLIRPAAELLEKLANNNLTHRAIRPDNLFYADAEQTRIVFGDCISVPPAIAQPAVFETIESGMALPAGRGDGSSLDDLYSLGVTILTLLIGHMPLVGIGDEDVIVHKLKQGSYSALVGRERLSMTMMEVLRGLLNDDPKERWTINDLVYWSNGRRQNPKPAGIPRKANRPFVFDGKEYQTTRELAHAFSNKWDTAIRPIKDGSLNIWLRRGFNDELLIDSVNDAMTDSVSVDRTDDWMISRVCIALDPQAPIRYRELRATIGGLGRVIGSYINDEDIRDLFTKVLREQLPAFWQKNQLRITQAEEKCIEDYDHARVNVDRIGFGHGLERVAYELNPNLPCKSPIFNNEYVVDVAGYLPALENIAVSTGELDELVDRNGAAFLASKMAREIASDLRDLDNQVDPHVSLIAGVKILASIQDQFAKQDFVHLCAAISLLLEPSVQRFHSQSVRKRVRDRLKAAARQGGLSRLVNVVNDARDISADSRAYKQAIEVYAHTVMQDRNLEYEKTHRDYFAREKGAQMSSMVAGFITCIASLLIFIGMMFF

Nearest PDB structures (foldseek):
  5b2l-assembly1_A  TM=7.247E-01  e=1.414E-03  Homo sapiens
  6gr9-assembly1_A  TM=7.178E-01  e=2.969E-03  Homo sapiens
  6vzk-assembly1_A  TM=7.475E-01  e=6.804E-03  Homo sapiens
  6yfz-assembly1_A  TM=7.451E-01  e=4.398E-03  Homo sapiens
  8bw9-assembly1_C  TM=6.693E-01  e=7.184E-02  Drosophila melanogaster

pLDDT: mean 91.37, std 7.4, range [50.47, 98.56]

Mean predicted aligned error: 8.7 Å

Secondary structure (DSSP, 8-state):
---TTS--PPPPHHHHIIIIIHHHHHHHHHHHHTT------SGGGEEESSTT---EEE---SSS-TTTT--GGGS-HHHHTS-GGGS-S--HHHHHHHHHHHHHHHHHTS-TTTT--HHHHHHHHHHH-HHHHHHTT----HHHHHHHHHHT-SSTTTSPPHHHHHHHHTT----PPPPPPPP--SSPEEETTEEE-SHHHHHHHHHH-HHHHHHHHHTSHHHHHHHHHT--HHHHHHHHHHH---S-S---THHHHHHHHHHH-TTSPEEETTEEE-TTTHHHHHHHSTT-HHHHHHHHHHHHTTHHHHHHHT-S---HHHHHHHHHHHHHHHHHS--STT-HHHHHHHHH-TTPPP--GGGTT----SSTTHHHHHHHHHHHHS--S-SS-HHHHHHHHHHHHHHHHHHHHHHT-SS-HHHHHHHHHHHHHHHHHHT--S--HHHHHHHHHHTHHHHTTSS-HHHHHHHHHHHHHHHTTT-HHHHHHHH--HHHHHHHHHHHHHHHHHHHHHHHHHHHHHHHHHTHHHHHHHHHHHHHHHHHHHHHHHHHHHHHHHHT--

Solvent-accessible surface area (backbone atoms only — not comparable to full-atom values): 30347 Å² total; per-residue (Å²): 94,65,60,69,90,46,78,51,80,54,45,54,69,70,55,45,45,64,39,43,52,47,56,45,38,59,50,52,49,55,31,46,78,69,78,40,52,53,41,43,55,40,61,63,36,33,38,60,82,46,96,85,62,78,41,60,40,79,51,80,48,77,94,54,71,41,36,46,88,50,58,39,80,43,39,53,67,42,48,40,67,15,40,44,55,6,33,22,68,73,44,61,59,49,38,37,26,7,43,30,46,33,52,51,20,43,50,71,12,35,50,60,69,68,94,55,54,55,69,59,49,45,53,42,25,71,75,58,37,46,42,52,49,53,52,63,85,66,90,69,54,73,71,57,48,45,53,37,42,16,25,32,26,79,51,73,90,67,22,44,50,63,64,54,51,46,43,39,72,73,71,41,87,79,81,54,63,76,70,78,78,77,76,58,28,88,61,59,49,78,54,97,93,38,78,30,43,33,50,48,58,43,26,53,50,34,66,73,38,59,83,72,38,50,56,46,58,74,74,43,54,50,59,56,47,46,55,75,34,64,66,47,66,70,51,51,50,41,36,52,53,29,67,54,82,91,62,103,60,100,69,68,71,59,64,40,53,31,37,34,28,34,43,45,26,54,77,46,36,54,48,50,78,90,48,24,16,24,77,69,2,45,42,40,35,46,54,74,36,70,87,38,68,67,59,48,52,47,51,51,48,44,57,77,72,38,47,63,62,56,47,55,73,54,45,94,73,81,51,73,70,49,53,50,40,46,53,52,50,62,60,37,50,72,28,53,82,37,83,61,49,40,32,16,59,59,16,36,20,33,59,56,26,70,76,52,51,53,79,26,78,91,38,75,92,49,88,30,50,52,74,55,43,50,60,59,46,48,30,54,46,17,67,74,68,58,54,68,94,75,88,59,52,62,46,39,30,2,45,47,30,58,76,44,39,87,84,36,52,68,35,36,57,36,41,58,36,86,86,47,66,56,51,15,54,52,19,39,47,49,47,53,22,54,41,29,77,74,61,38,89,62,68,40,38,49,33,30,44,24,49,50,60,65,46,46,69,52,46,61,71,48,79,48,70,69,55,32,51,52,44,51,55,50,34,58,56,32,15,73,60,13,45,50,60,51,46,51,56,59,70,65,41,66,64,61,54,51,51,41,53,51,53,49,54,52,49,51,53,52,50,53,50,50,55,52,49,51,53,49,51,55,51,46,65,76,44,40,71,60,53,51,50,53,53,48,49,54,52,48,51,53,51,50,50,52,52,50,52,54,51,51,52,53,51,54,56,54,62,73,78,110